Protein AF-0000000073405186 (afdb_homodimer)

Secondary structure (DSSP, 8-state):
---EEEEE-TT-HHHHHHHHHHHHTT-GGGEEEEETTT-HHHHHHTT--SSSEEEETTEEEEESB--HHHHHHHHTT--------GGGHHHHHHHHHHT-HHHHHHHHHH--HHHHHT-HHHHHHHHTGGGS-HHHHHHHHHHHHHHHHHHHHHHHHHTHHHHHHHHHHHHHHHHHHHHSSPPPHHHHHHHS-HHHHHHHHHHHTT-BTTBT-----TT-HHHHHHHHHHHHHHHHTHHHHHHHHHHHHHHHHHHHTTTGGGG----/---EEEEE-TT-HHHHHHHHHHHHTT-GGGEEEEETTT-HHHHHHTT--SSSEEEETTEEEEESB--HHHHHHHHTT--------GGGHHHHHHHHHHT-HHHHHHHHHH--HHHHHT-HHHHHHHHTGGGS-HHHHHHHHHHHHHHHHHHHHHHHHHTHHHHHHHHHHHHHHHHHHHHSSPPPHHHHHHHS-HHHHHHHHHHHTT-BTTBT-----TT-HHHHHHHHHHHHHHHHTHHHHHHHHHHHHHHHHHHHTTTGGGG----

pLDDT: mean 93.87, std 9.12, range [40.28, 98.81]

Structure (mmCIF, N/CA/C/O backbone):
data_AF-0000000073405186-model_v1
#
loop_
_entity.id
_entity.type
_entity.pdbx_description
1 polymer 'Conserved Crenarchaeal protein'
#
loop_
_atom_site.group_PDB
_atom_site.id
_atom_site.type_symbol
_atom_site.label_atom_id
_atom_site.label_alt_id
_atom_site.label_comp_id
_atom_site.label_asym_id
_atom_site.label_entity_id
_atom_site.label_seq_id
_atom_site.pdbx_PDB_ins_code
_atom_site.Cartn_x
_atom_site.Cartn_y
_atom_site.Cartn_z
_atom_site.occupancy
_atom_site.B_iso_or_equiv
_atom_site.auth_seq_id
_atom_site.auth_comp_id
_atom_site.auth_asym_id
_atom_site.auth_atom_id
_atom_site.pdbx_PDB_model_num
ATOM 1 N N . MET A 1 1 ? 13.57 19.641 22.047 1 75 1 MET A N 1
ATOM 2 C CA . MET A 1 1 ? 14.156 18.562 21.266 1 75 1 MET A CA 1
ATOM 3 C C . MET A 1 1 ? 13.227 18.125 20.141 1 75 1 MET A C 1
ATOM 5 O O . MET A 1 1 ? 12.008 18.109 20.312 1 75 1 MET A O 1
ATOM 9 N N . SER A 1 2 ? 13.828 17.906 18.844 1 87.12 2 SER A N 1
ATOM 10 C CA . SER A 1 2 ? 13.039 17.484 17.688 1 87.12 2 SER A CA 1
ATOM 11 C C . SER A 1 2 ? 12.398 16.125 17.922 1 87.12 2 SER A C 1
ATOM 13 O O . SER A 1 2 ? 13.008 15.242 18.531 1 87.12 2 SER A O 1
ATOM 15 N N . LYS A 1 3 ? 11.141 16.047 17.594 1 93.62 3 LYS A N 1
ATOM 16 C CA . LYS A 1 3 ? 10.477 14.742 17.625 1 93.62 3 LYS A CA 1
ATOM 17 C C . LYS A 1 3 ? 10.875 13.891 16.438 1 93.62 3 LYS A C 1
ATOM 19 O O . LYS A 1 3 ? 10.695 14.297 15.281 1 93.62 3 LYS A O 1
ATOM 24 N N . VAL A 1 4 ? 11.516 12.742 16.688 1 96 4 VAL A N 1
ATOM 25 C CA . VAL A 1 4 ? 11.992 11.859 15.625 1 96 4 VAL A CA 1
ATOM 26 C C . VAL A 1 4 ? 11.219 10.547 15.656 1 96 4 VAL A C 1
ATOM 28 O O . VAL A 1 4 ? 11.172 9.867 16.688 1 96 4 VAL A O 1
ATOM 31 N N . GLU A 1 5 ? 10.523 10.203 14.555 1 95.75 5 GLU A N 1
ATOM 32 C CA . GLU A 1 5 ? 9.805 8.945 14.367 1 95.75 5 GLU A CA 1
ATOM 33 C C . GLU A 1 5 ? 10.43 8.109 13.258 1 95.75 5 GLU A C 1
ATOM 35 O O . GLU A 1 5 ? 10.766 8.633 12.195 1 95.75 5 GLU A O 1
ATOM 40 N N . ILE A 1 6 ? 10.617 6.887 13.555 1 96.38 6 ILE A N 1
ATOM 41 C CA . ILE A 1 6 ? 11.281 6 12.609 1 96.38 6 ILE A CA 1
ATOM 42 C C . ILE A 1 6 ? 10.391 4.801 12.305 1 96.38 6 ILE A C 1
ATOM 44 O O . ILE A 1 6 ? 10.039 4.035 13.211 1 96.38 6 ILE A O 1
ATOM 48 N N . PHE A 1 7 ? 9.961 4.707 11.055 1 96.06 7 PHE A N 1
ATOM 49 C CA . PHE A 1 7 ? 9.25 3.525 10.586 1 96.06 7 PHE A CA 1
ATOM 50 C C . PHE A 1 7 ? 10.227 2.455 10.117 1 96.06 7 PHE A C 1
ATOM 52 O O . PHE A 1 7 ? 11.086 2.717 9.273 1 96.06 7 PHE A O 1
ATOM 59 N N . THR A 1 8 ? 10.094 1.264 10.664 1 95.06 8 THR A N 1
ATOM 60 C CA . THR A 1 8 ? 11.023 0.178 10.383 1 95.06 8 THR A CA 1
ATOM 61 C C . THR A 1 8 ? 10.273 -1.117 10.086 1 95.06 8 THR A C 1
ATOM 63 O O . THR A 1 8 ? 9.055 -1.182 10.242 1 95.06 8 THR A O 1
ATOM 66 N N . HIS A 1 9 ? 10.961 -2.035 9.578 1 93.5 9 HIS A N 1
ATOM 67 C CA . HIS A 1 9 ? 10.492 -3.402 9.383 1 93.5 9 HIS A CA 1
ATOM 68 C C . HIS A 1 9 ? 11.547 -4.414 9.828 1 93.5 9 HIS A C 1
ATOM 70 O O . HIS A 1 9 ? 12.734 -4.25 9.523 1 93.5 9 HIS A O 1
ATOM 76 N N . LYS A 1 10 ? 11.18 -5.43 10.445 1 89.69 10 LYS A N 1
ATOM 77 C CA . LYS A 1 10 ? 12.109 -6.34 11.117 1 89.69 10 LYS A CA 1
ATOM 78 C C . LYS A 1 10 ? 12.914 -7.145 10.102 1 89.69 10 LYS A C 1
ATOM 80 O O . LYS A 1 10 ? 14.008 -7.621 10.414 1 89.69 10 LYS A O 1
ATOM 85 N N . THR A 1 11 ? 12.398 -7.273 8.906 1 89.31 11 THR A N 1
ATOM 86 C CA . THR A 1 11 ? 13.102 -8.086 7.922 1 89.31 11 THR A CA 1
ATOM 87 C C . THR A 1 11 ? 13.945 -7.203 7.008 1 89.31 11 THR A C 1
ATOM 89 O O . THR A 1 11 ? 14.43 -7.66 5.965 1 89.31 11 THR A O 1
ATOM 92 N N . CYS A 1 12 ? 14.117 -6.027 7.32 1 92.12 12 CYS A N 1
ATOM 93 C CA . CYS A 1 12 ? 14.867 -5.074 6.504 1 92.12 12 CYS A CA 1
ATOM 94 C C . CYS A 1 12 ? 16.281 -4.902 7.027 1 92.12 12 CYS A C 1
ATOM 96 O O . CYS A 1 12 ? 16.484 -4.48 8.172 1 92.12 12 CYS A O 1
ATOM 98 N N . THR A 1 13 ? 17.266 -5.102 6.246 1 91.19 13 THR A N 1
ATOM 99 C CA . THR A 1 13 ? 18.672 -5.051 6.637 1 91.19 13 THR A CA 1
ATOM 100 C C . THR A 1 13 ? 19.062 -3.635 7.047 1 91.19 13 THR A C 1
ATOM 102 O O . THR A 1 13 ? 19.734 -3.443 8.062 1 91.19 13 THR A O 1
ATOM 105 N N . GLU A 1 14 ? 18.688 -2.645 6.23 1 92.94 14 GLU A N 1
ATOM 106 C CA . GLU A 1 14 ? 18.984 -1.249 6.531 1 92.94 14 GLU A CA 1
ATOM 107 C C . GLU A 1 14 ? 18.391 -0.826 7.871 1 92.94 14 GLU A C 1
ATOM 109 O O . GLU A 1 14 ? 18.984 -0.022 8.594 1 92.94 14 GLU A O 1
ATOM 114 N N . CYS A 1 15 ? 17.219 -1.313 8.156 1 93.62 15 CYS A N 1
ATOM 115 C CA . CYS A 1 15 ? 16.594 -1.024 9.438 1 93.62 15 CYS A CA 1
ATOM 116 C C . CYS A 1 15 ? 17.391 -1.609 10.586 1 93.62 15 CYS A C 1
ATOM 118 O O . CYS A 1 15 ? 17.531 -0.981 11.641 1 93.62 15 CYS A O 1
ATOM 120 N N . GLY A 1 16 ? 17.891 -2.855 10.359 1 91.06 16 GLY A N 1
ATOM 121 C CA . GLY A 1 16 ? 18.75 -3.447 11.375 1 91.06 16 GLY A CA 1
ATOM 122 C C . GLY A 1 16 ? 19.984 -2.617 11.664 1 91.06 16 GLY A C 1
ATOM 123 O O . GLY A 1 16 ? 20.344 -2.398 12.828 1 91.06 16 GLY A O 1
ATOM 124 N N . ILE A 1 17 ? 20.594 -2.16 10.656 1 93.69 17 ILE A N 1
ATOM 125 C CA . ILE A 1 17 ? 21.797 -1.338 10.789 1 93.69 17 ILE A CA 1
ATOM 126 C C . ILE A 1 17 ? 21.469 -0.054 11.539 1 93.69 17 ILE A C 1
ATOM 128 O O . ILE A 1 17 ? 22.203 0.359 12.438 1 93.69 17 ILE A O 1
ATOM 132 N N . LEU A 1 18 ? 20.375 0.542 11.18 1 94.56 18 LEU A N 1
ATOM 133 C CA . LEU A 1 18 ? 19.922 1.766 11.836 1 94.56 18 LEU A CA 1
ATOM 134 C C . LEU A 1 18 ? 19.703 1.533 13.328 1 94.56 18 LEU A C 1
ATOM 136 O O . LEU A 1 18 ? 20.125 2.342 14.156 1 94.56 18 LEU A O 1
ATOM 140 N N . MET A 1 19 ? 19.047 0.403 13.672 1 91.94 19 MET A N 1
ATOM 141 C CA . MET A 1 19 ? 18.781 0.085 15.07 1 91.94 19 MET A CA 1
ATOM 142 C C . MET A 1 19 ? 20.078 -0.098 15.844 1 91.94 19 MET A C 1
ATOM 144 O O . MET A 1 19 ? 20.203 0.363 16.984 1 91.94 19 MET A O 1
ATOM 148 N N . GLU A 1 20 ? 20.969 -0.729 15.242 1 92.44 20 GLU A N 1
ATOM 149 C CA . GLU A 1 20 ? 22.281 -0.909 15.859 1 92.44 20 GLU A CA 1
ATOM 150 C C . GLU A 1 20 ? 22.984 0.432 16.078 1 92.44 20 GLU A C 1
ATOM 152 O O . GLU A 1 20 ? 23.594 0.658 17.125 1 92.44 20 GLU A O 1
ATOM 157 N N . PHE A 1 21 ? 22.938 1.224 15.094 1 94.5 21 PHE A N 1
ATOM 158 C CA . PHE A 1 21 ? 23.531 2.555 15.172 1 94.5 21 PHE A CA 1
ATOM 159 C C . PHE A 1 21 ? 22.953 3.336 16.344 1 94.5 21 PHE A C 1
ATOM 161 O O . PHE A 1 21 ? 23.688 3.938 17.125 1 94.5 21 PHE A O 1
ATOM 168 N N . LEU A 1 22 ? 21.625 3.32 16.453 1 93.81 22 LEU A N 1
ATOM 169 C CA . LEU A 1 22 ? 20.938 4.035 17.531 1 93.81 22 LEU A CA 1
ATOM 170 C C . LEU A 1 22 ? 21.359 3.482 18.891 1 93.81 22 LEU A C 1
ATOM 172 O O . LEU A 1 22 ? 21.594 4.246 19.828 1 93.81 22 LEU A O 1
ATOM 176 N N . GLU A 1 23 ? 21.422 2.176 18.953 1 91.31 23 GLU A N 1
ATOM 177 C CA . GLU A 1 23 ? 21.797 1.529 20.203 1 91.31 23 GLU A CA 1
ATOM 178 C C . GLU A 1 23 ? 23.234 1.885 20.594 1 91.31 23 GLU A C 1
ATOM 180 O O . GLU A 1 23 ? 23.5 2.264 21.734 1 91.31 23 GLU A O 1
ATOM 185 N N . ARG A 1 24 ? 24.078 1.772 19.672 1 93.69 24 ARG A N 1
ATOM 186 C CA . ARG A 1 24 ? 25.5 2.043 19.906 1 93.69 24 ARG A CA 1
ATOM 187 C C . ARG A 1 24 ? 25.703 3.477 20.391 1 93.69 24 ARG A C 1
ATOM 189 O O . ARG A 1 24 ? 26.594 3.74 21.203 1 93.69 24 ARG A O 1
ATOM 196 N N . ASN A 1 25 ? 24.953 4.332 19.938 1 94.5 25 ASN A N 1
ATOM 197 C CA . ASN A 1 25 ? 25.125 5.742 20.266 1 94.5 25 ASN A CA 1
ATOM 198 C C . ASN A 1 25 ? 24.172 6.168 21.391 1 94.5 25 ASN A C 1
ATOM 200 O O . ASN A 1 25 ? 24.016 7.359 21.656 1 94.5 25 ASN A O 1
ATOM 204 N N . LYS A 1 26 ? 23.422 5.227 21.984 1 92.31 26 LYS A N 1
ATOM 205 C CA . LYS A 1 26 ? 22.516 5.457 23.109 1 92.31 26 LYS A CA 1
ATOM 206 C C . LYS A 1 26 ? 21.438 6.469 22.734 1 92.31 26 LYS A C 1
ATOM 208 O O . LYS A 1 26 ? 21.156 7.391 23.516 1 92.31 26 LYS A O 1
ATOM 213 N N . LEU A 1 27 ? 20.891 6.23 21.531 1 92.38 27 LEU A N 1
ATOM 214 C CA . LEU A 1 27 ? 19.922 7.184 21 1 92.38 27 LEU A CA 1
ATOM 215 C C . LEU A 1 27 ? 18.531 6.555 20.906 1 92.38 27 LEU A C 1
ATOM 217 O O . LEU A 1 27 ? 17.578 7.207 20.484 1 92.38 27 LEU A O 1
ATOM 221 N N . LEU A 1 28 ? 18.328 5.316 21.328 1 89.19 28 LEU A N 1
ATOM 222 C CA . LEU A 1 28 ? 17.047 4.609 21.219 1 89.19 28 LEU A CA 1
ATOM 223 C C . LEU A 1 28 ? 15.961 5.316 22.016 1 89.19 28 LEU A C 1
ATOM 225 O O . LEU A 1 28 ? 14.797 5.309 21.641 1 89.19 28 LEU A O 1
ATOM 229 N N . GLY A 1 29 ? 16.344 5.953 23.062 1 86.88 29 GLY A N 1
ATOM 230 C CA . GLY A 1 29 ? 15.391 6.641 23.922 1 86.88 29 GLY A CA 1
ATOM 231 C C . GLY A 1 29 ? 14.945 7.98 23.375 1 86.88 29 GLY A C 1
ATOM 232 O O . GLY A 1 29 ? 13.977 8.57 23.859 1 86.88 29 GLY A O 1
ATOM 233 N N . LYS A 1 30 ? 15.555 8.406 22.328 1 89.88 30 LYS A N 1
ATOM 234 C CA . LYS A 1 30 ? 15.305 9.734 21.781 1 89.88 30 LYS A CA 1
ATOM 235 C C . LYS A 1 30 ? 14.398 9.656 20.547 1 89.88 30 LYS A C 1
ATOM 237 O O . LYS A 1 30 ? 14.039 10.68 19.969 1 89.88 30 LYS A O 1
ATOM 242 N N . VAL A 1 31 ? 14.062 8.445 20.188 1 94.19 31 VAL A N 1
ATOM 243 C CA . VAL A 1 31 ? 13.289 8.289 18.969 1 94.19 31 VAL A CA 1
ATOM 244 C C . VAL A 1 31 ? 12.07 7.402 19.234 1 94.19 31 VAL A C 1
ATOM 246 O O . VAL A 1 31 ? 12.047 6.656 20.219 1 94.19 31 VAL A O 1
ATOM 249 N N . THR A 1 32 ? 11.039 7.555 18.453 1 93.81 32 THR A N 1
ATOM 250 C CA . THR A 1 32 ? 9.898 6.641 18.438 1 93.81 32 THR A CA 1
ATOM 251 C C . THR A 1 32 ? 10.008 5.668 17.266 1 93.81 32 THR A C 1
ATOM 253 O O . THR A 1 32 ? 10.086 6.09 16.109 1 93.81 32 THR A O 1
ATOM 256 N N . ILE A 1 33 ? 10.07 4.398 17.562 1 93.62 33 ILE A N 1
ATOM 257 C CA . ILE A 1 33 ? 10.203 3.371 16.531 1 93.62 33 ILE A CA 1
ATOM 258 C C . ILE A 1 33 ? 8.844 2.73 16.266 1 93.62 33 ILE A C 1
ATOM 260 O O . ILE A 1 33 ? 8.148 2.324 17.203 1 93.62 33 ILE A O 1
ATOM 264 N N . ILE A 1 34 ? 8.445 2.699 15.016 1 92.88 34 ILE A N 1
ATOM 265 C CA . ILE A 1 34 ? 7.168 2.117 14.617 1 92.88 34 ILE A CA 1
ATOM 266 C C . ILE A 1 34 ? 7.402 0.919 13.703 1 92.88 34 ILE A C 1
ATOM 268 O O . ILE A 1 34 ? 8.07 1.04 12.672 1 92.88 34 ILE A O 1
ATOM 272 N N . ASP A 1 35 ? 6.898 -0.201 14.094 1 93.62 35 ASP A N 1
ATOM 273 C CA . ASP A 1 35 ? 6.973 -1.427 13.305 1 93.62 35 ASP A CA 1
ATOM 274 C C . ASP A 1 35 ? 5.883 -1.463 12.234 1 93.62 35 ASP A C 1
ATOM 276 O O . ASP A 1 35 ? 4.703 -1.645 12.555 1 93.62 35 ASP A O 1
ATOM 280 N N . THR A 1 36 ? 6.27 -1.425 10.953 1 94.19 36 THR A N 1
ATOM 281 C CA . THR A 1 36 ? 5.285 -1.324 9.883 1 94.19 36 THR A CA 1
ATOM 282 C C . THR A 1 36 ? 4.602 -2.668 9.648 1 94.19 36 THR A C 1
ATOM 284 O O . THR A 1 36 ? 3.557 -2.734 9 1 94.19 36 THR A O 1
ATOM 287 N N . GLU A 1 37 ? 5.215 -3.76 10.078 1 93.31 37 GLU A N 1
ATOM 288 C CA . GLU A 1 37 ? 4.527 -5.047 10.008 1 93.31 37 GLU A CA 1
ATOM 289 C C . GLU A 1 37 ? 3.271 -5.051 10.883 1 93.31 37 GLU A C 1
ATOM 291 O O . GLU A 1 37 ? 2.252 -5.633 10.508 1 93.31 37 GLU A O 1
ATOM 296 N N . LEU A 1 38 ? 3.363 -4.359 11.977 1 91 38 LEU A N 1
ATOM 297 C CA . LEU A 1 38 ? 2.262 -4.32 12.93 1 91 38 LEU A CA 1
ATOM 298 C C . LEU A 1 38 ? 1.286 -3.199 12.586 1 91 38 LEU A C 1
ATOM 300 O O . LEU A 1 38 ? 0.079 -3.334 12.805 1 91 38 LEU A O 1
ATOM 304 N N . TYR A 1 39 ? 1.881 -2.133 12.047 1 90.5 39 TYR A N 1
ATOM 305 C CA . TYR A 1 39 ? 1.052 -0.954 11.828 1 90.5 39 TYR A CA 1
ATOM 306 C C . TYR A 1 39 ? 1.207 -0.436 10.398 1 90.5 39 TYR A C 1
ATOM 308 O O . TYR A 1 39 ? 1.593 0.716 10.188 1 90.5 39 TYR A O 1
ATOM 316 N N . PRO A 1 40 ? 0.812 -1.259 9.445 1 92.5 40 PRO A N 1
ATOM 317 C CA . PRO A 1 40 ? 0.992 -0.852 8.047 1 92.5 40 PRO A CA 1
ATOM 318 C C . PRO A 1 40 ? 0.176 0.386 7.684 1 92.5 40 PRO A C 1
ATOM 320 O O . PRO A 1 40 ? 0.668 1.269 6.977 1 92.5 40 PRO A O 1
ATOM 323 N N . PHE A 1 41 ? -0.951 0.468 8.211 1 88.56 41 PHE A N 1
ATOM 324 C CA . PHE A 1 41 ? -1.862 1.527 7.793 1 88.56 41 PHE A CA 1
ATOM 325 C C . PHE A 1 41 ? -1.438 2.867 8.383 1 88.56 41 PHE A C 1
ATOM 327 O O . PHE A 1 41 ? -1.633 3.914 7.758 1 88.56 41 PHE A O 1
ATOM 334 N N . LEU A 1 42 ? -0.877 2.84 9.562 1 87.88 42 LEU A N 1
ATOM 335 C CA . LEU A 1 42 ? -0.268 4.051 10.102 1 87.88 42 LEU A CA 1
ATOM 336 C C . LEU A 1 42 ? 0.871 4.531 9.211 1 87.88 42 LEU A C 1
ATOM 338 O O . LEU A 1 42 ? 1.039 5.734 9.008 1 87.88 42 LEU A O 1
ATOM 342 N N . ALA A 1 43 ? 1.655 3.596 8.742 1 92.19 43 ALA A N 1
ATOM 343 C CA . ALA A 1 43 ? 2.744 3.924 7.82 1 92.19 43 ALA A CA 1
ATOM 344 C C . ALA A 1 43 ? 2.209 4.566 6.543 1 92.19 43 ALA A C 1
ATOM 346 O O . ALA A 1 43 ? 2.74 5.578 6.082 1 92.19 43 ALA A O 1
ATOM 347 N N . PHE A 1 44 ? 1.127 4.004 6.043 1 90.5 44 PHE A N 1
ATOM 348 C CA . PHE A 1 44 ? 0.531 4.539 4.824 1 90.5 44 PHE A CA 1
ATOM 349 C C . PHE A 1 44 ? -0.01 5.945 5.059 1 90.5 44 PHE A C 1
ATOM 351 O O . PHE A 1 44 ? 0.145 6.828 4.211 1 90.5 44 PHE A O 1
ATOM 358 N N . GLU A 1 45 ? -0.56 6.152 6.18 1 86.38 45 GLU A N 1
ATOM 359 C CA . GLU A 1 45 ? -1.103 7.465 6.523 1 86.38 45 GLU A CA 1
ATOM 360 C C . GLU A 1 45 ? -0.009 8.531 6.543 1 86.38 45 GLU A C 1
ATOM 362 O O . GLU A 1 45 ? -0.285 9.711 6.352 1 86.38 45 GLU A O 1
ATOM 367 N N . ARG A 1 46 ? 1.188 8.023 6.766 1 88.88 46 ARG A N 1
ATOM 368 C CA . ARG A 1 46 ? 2.312 8.953 6.809 1 88.88 46 ARG A CA 1
ATOM 369 C C . ARG A 1 46 ? 3.039 9 5.469 1 88.88 46 ARG A C 1
ATOM 371 O O . ARG A 1 46 ? 4.047 9.688 5.324 1 88.88 46 ARG A O 1
ATOM 378 N N . GLY A 1 47 ? 2.52 8.242 4.559 1 90.44 47 GLY A N 1
ATOM 379 C CA . GLY A 1 47 ? 3.102 8.25 3.227 1 90.44 47 GLY A CA 1
ATOM 380 C C . GLY A 1 47 ? 4.355 7.402 3.119 1 90.44 47 GLY A C 1
ATOM 381 O O . GLY A 1 47 ? 5.195 7.637 2.248 1 90.44 47 GLY A O 1
ATOM 382 N N . VAL A 1 48 ? 4.562 6.453 3.975 1 94.75 48 VAL A N 1
ATOM 383 C CA . VAL A 1 48 ? 5.754 5.609 4.004 1 94.75 48 VAL A CA 1
ATOM 384 C C . VAL A 1 48 ? 5.656 4.531 2.93 1 94.75 48 VAL A C 1
ATOM 386 O O . VAL A 1 48 ? 4.691 3.76 2.902 1 94.75 48 VAL A O 1
ATOM 389 N N . ILE A 1 49 ? 6.664 4.465 2.045 1 93.94 49 ILE A N 1
ATOM 390 C CA . ILE A 1 49 ? 6.664 3.416 1.028 1 93.94 49 ILE A CA 1
ATOM 391 C C . ILE A 1 49 ? 7.996 2.672 1.054 1 93.94 49 ILE A C 1
ATOM 393 O O . ILE A 1 49 ? 8.227 1.774 0.241 1 93.94 49 ILE A O 1
ATOM 397 N N . SER A 1 50 ? 8.906 3.117 1.956 1 95.5 50 SER A N 1
ATOM 398 C CA . SER A 1 50 ? 10.211 2.488 2.143 1 95.5 50 SER A CA 1
ATOM 399 C C . SER A 1 50 ? 10.586 2.414 3.619 1 95.5 50 SER A C 1
ATOM 401 O O . SER A 1 50 ? 10.117 3.225 4.426 1 95.5 50 SER A O 1
ATOM 403 N N . THR A 1 51 ? 11.359 1.437 3.947 1 95.94 51 THR A N 1
ATOM 404 C CA . THR A 1 51 ? 11.93 1.388 5.289 1 95.94 51 THR A CA 1
ATOM 405 C C . THR A 1 51 ? 13.453 1.307 5.223 1 95.94 51 THR A C 1
ATOM 407 O O . THR A 1 51 ? 14.008 0.644 4.344 1 95.94 51 THR A O 1
ATOM 410 N N . PRO A 1 52 ? 14.148 2.029 6.117 1 97.12 52 PRO A N 1
ATOM 411 C CA . PRO A 1 52 ? 13.586 2.887 7.156 1 97.12 52 PRO A CA 1
ATOM 412 C C . PRO A 1 52 ? 13.094 4.227 6.617 1 97.12 52 PRO A C 1
ATOM 414 O O . PRO A 1 52 ? 13.578 4.699 5.586 1 97.12 52 PRO A O 1
ATOM 417 N N . SER A 1 53 ? 12.07 4.738 7.137 1 97.88 53 SER A N 1
ATOM 418 C CA . SER A 1 53 ? 11.633 6.121 6.945 1 97.88 53 SER A CA 1
ATOM 419 C C . SER A 1 53 ? 11.75 6.922 8.234 1 97.88 53 SER A C 1
ATOM 421 O O . SER A 1 53 ? 11.266 6.5 9.281 1 97.88 53 SER A O 1
ATOM 423 N N . ILE A 1 54 ? 12.414 8.031 8.188 1 97.81 54 ILE A N 1
ATOM 424 C CA . ILE A 1 54 ? 12.648 8.844 9.383 1 97.81 54 ILE A CA 1
ATOM 425 C C . ILE A 1 54 ? 11.961 10.195 9.227 1 97.81 54 ILE A C 1
ATOM 427 O O . ILE A 1 54 ? 12.227 10.93 8.273 1 97.81 54 ILE A O 1
ATOM 431 N N . PHE A 1 55 ? 11.141 10.492 10.148 1 97.06 55 PHE A N 1
ATOM 432 C CA . PHE A 1 55 ? 10.469 11.781 10.219 1 97.06 55 PHE A CA 1
ATOM 433 C C . PHE A 1 55 ? 11.055 12.641 11.328 1 97.06 55 PHE A C 1
ATOM 435 O O . PHE A 1 55 ? 11.25 12.172 12.445 1 97.06 55 PHE A O 1
ATOM 442 N N . VAL A 1 56 ? 11.375 13.852 11.078 1 96.69 56 VAL A N 1
ATOM 443 C CA . VAL A 1 56 ? 11.812 14.852 12.055 1 96.69 56 VAL A CA 1
ATOM 444 C C . VAL A 1 56 ? 10.789 15.977 12.133 1 96.69 56 VAL A C 1
ATOM 446 O O . VAL A 1 56 ? 10.57 16.703 11.156 1 96.69 56 VAL A O 1
ATOM 449 N N . ASP A 1 57 ? 10.117 16.078 13.227 1 94.75 57 ASP A N 1
ATOM 450 C CA . ASP A 1 57 ? 9.055 17.047 13.445 1 94.75 57 ASP A CA 1
ATOM 451 C C . ASP A 1 57 ? 7.992 16.969 12.352 1 94.75 57 ASP A C 1
ATOM 453 O O . ASP A 1 57 ? 7.59 17.984 11.781 1 94.75 57 ASP A O 1
ATOM 457 N N . GLY A 1 58 ? 7.707 15.719 11.945 1 93.44 58 GLY A N 1
ATOM 458 C CA . GLY A 1 58 ? 6.598 15.469 11.039 1 93.44 58 GLY A CA 1
ATOM 459 C C . GLY A 1 58 ? 7.004 15.484 9.578 1 93.44 58 GLY A C 1
ATOM 460 O O . GLY A 1 58 ? 6.211 15.125 8.703 1 93.44 58 GLY A O 1
ATOM 461 N N . LYS A 1 59 ? 8.188 15.906 9.359 1 95.94 59 LYS A N 1
ATOM 462 C CA . LYS A 1 59 ? 8.68 15.977 7.984 1 95.94 59 LYS A CA 1
ATOM 463 C C . LYS A 1 59 ? 9.531 14.75 7.641 1 95.94 59 LYS A C 1
ATOM 465 O O . LYS A 1 59 ? 10.422 14.375 8.406 1 95.94 59 LYS A O 1
ATOM 470 N N . LEU A 1 60 ? 9.211 14.109 6.516 1 96.81 60 LEU A N 1
ATOM 471 C CA . LEU A 1 60 ? 10.023 12.992 6.059 1 96.81 60 LEU A CA 1
ATOM 472 C C . LEU A 1 60 ? 11.414 13.461 5.641 1 96.81 60 LEU A C 1
A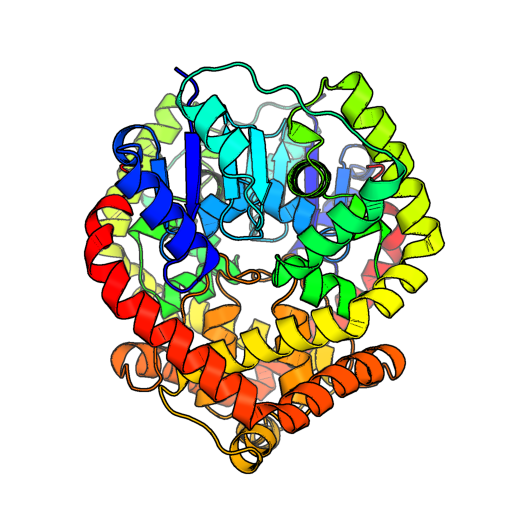TOM 474 O O . LEU A 1 60 ? 11.547 14.266 4.723 1 96.81 60 LEU A O 1
ATOM 478 N N . VAL A 1 61 ? 12.422 12.906 6.289 1 97.69 61 VAL A N 1
ATOM 479 C CA . VAL A 1 61 ? 13.781 13.375 6.059 1 97.69 61 VAL A CA 1
ATOM 480 C C . VAL A 1 61 ? 14.594 12.297 5.336 1 97.69 61 VAL A C 1
ATOM 482 O O . VAL A 1 61 ? 15.422 12.609 4.477 1 97.69 61 VAL A O 1
ATOM 485 N N . TYR A 1 62 ? 14.367 11.07 5.699 1 97.81 62 TYR A N 1
ATOM 486 C CA . TYR A 1 62 ? 15.047 9.945 5.051 1 97.81 62 TYR A CA 1
ATOM 487 C C . TYR A 1 62 ? 14.047 8.867 4.66 1 97.81 62 TYR A C 1
ATOM 489 O O . TYR A 1 62 ? 13.102 8.586 5.402 1 97.81 62 TYR A O 1
ATOM 497 N N . ALA A 1 63 ? 14.289 8.219 3.576 1 97.5 63 ALA A N 1
ATOM 498 C CA . ALA A 1 63 ? 13.492 7.098 3.078 1 97.5 63 ALA A CA 1
ATOM 499 C C . ALA A 1 63 ? 14.383 6.047 2.42 1 97.5 63 ALA A C 1
ATOM 501 O O . ALA A 1 63 ? 14.945 6.281 1.346 1 97.5 63 ALA A O 1
ATOM 502 N N . GLY A 1 64 ? 14.523 4.941 3.041 1 95.69 64 GLY A N 1
ATOM 503 C CA . GLY A 1 64 ? 15.344 3.861 2.516 1 95.69 64 GLY A CA 1
ATOM 504 C C . GLY A 1 64 ? 16.828 4.059 2.766 1 95.69 64 GLY A C 1
ATOM 505 O O . GLY A 1 64 ? 17.531 3.119 3.146 1 95.69 64 GLY A O 1
ATOM 506 N N . VAL A 1 65 ? 17.297 5.277 2.553 1 93.81 65 VAL A N 1
ATOM 507 C CA . VAL A 1 65 ? 18.703 5.633 2.707 1 93.81 65 VAL A CA 1
ATOM 508 C C . VAL A 1 65 ? 18.859 6.652 3.834 1 93.81 65 VAL A C 1
ATOM 510 O O . VAL A 1 65 ? 18.109 7.629 3.902 1 93.81 65 VAL A O 1
ATOM 513 N N . VAL A 1 66 ? 19.812 6.352 4.691 1 96.5 66 VAL A N 1
ATOM 514 C CA . VAL A 1 66 ? 20 7.23 5.84 1 96.5 66 VAL A CA 1
ATOM 515 C C . VAL A 1 66 ? 21.438 7.754 5.859 1 96.5 66 VAL A C 1
ATOM 517 O O . VAL A 1 66 ? 22.375 6.992 5.645 1 96.5 66 VAL A O 1
ATOM 520 N N . ASP A 1 67 ? 21.531 9.008 5.945 1 95.94 67 ASP A N 1
ATOM 521 C CA . ASP A 1 67 ? 22.828 9.602 6.258 1 95.94 67 ASP A CA 1
ATOM 522 C C . ASP A 1 67 ? 23.062 9.648 7.766 1 95.94 67 ASP A C 1
ATOM 524 O O . ASP A 1 67 ? 22.547 10.531 8.453 1 95.94 67 ASP A O 1
ATOM 528 N N . TYR A 1 68 ? 23.891 8.766 8.25 1 96.81 68 TYR A N 1
ATOM 529 C CA . TYR A 1 68 ? 24.016 8.555 9.68 1 96.81 68 TYR A CA 1
ATOM 530 C C . TYR A 1 68 ? 24.719 9.727 10.352 1 96.81 68 TYR A C 1
ATOM 532 O O . TYR A 1 68 ? 24.422 10.062 11.5 1 96.81 68 TYR A O 1
ATOM 540 N N . ASP A 1 69 ? 25.656 10.328 9.641 1 95.88 69 ASP A N 1
ATOM 541 C CA . ASP A 1 69 ? 26.297 11.516 10.195 1 95.88 69 ASP A CA 1
ATOM 542 C C . ASP A 1 69 ? 25.281 12.641 10.398 1 95.88 69 ASP A C 1
ATOM 544 O O . ASP A 1 69 ? 25.266 13.281 11.453 1 95.88 69 ASP A O 1
ATOM 548 N N . GLU A 1 70 ? 24.5 12.844 9.398 1 95.94 70 GLU A N 1
ATOM 549 C CA . GLU A 1 70 ? 23.453 13.867 9.5 1 95.94 70 GLU A CA 1
ATOM 550 C C . GLU A 1 70 ? 22.438 13.508 10.578 1 95.94 70 GLU A C 1
ATOM 552 O O . GLU A 1 70 ? 22.016 14.375 11.359 1 95.94 70 GLU A O 1
ATOM 557 N N . LEU A 1 71 ? 22.047 12.234 10.609 1 96.62 71 LEU A N 1
ATOM 558 C CA . LEU A 1 71 ? 21.078 11.781 11.602 1 96.62 71 LEU A CA 1
ATOM 559 C C . LEU A 1 71 ? 21.594 12.016 13.016 1 96.62 71 LEU A C 1
ATOM 561 O O . LEU A 1 71 ? 20.859 12.461 13.891 1 96.62 71 LEU A O 1
ATOM 565 N N . LEU A 1 72 ? 22.844 11.734 13.188 1 96.5 72 LEU A N 1
ATOM 566 C CA . LEU A 1 72 ? 23.469 11.945 14.492 1 96.5 72 LEU A CA 1
ATOM 567 C C . LEU A 1 72 ? 23.359 13.406 14.906 1 96.5 72 LEU A C 1
ATOM 569 O O . LEU A 1 72 ? 23.016 13.711 16.047 1 96.5 72 LEU A O 1
ATOM 573 N N . LYS A 1 73 ? 23.703 14.289 14.047 1 95.75 73 LYS A N 1
ATOM 574 C CA . LYS A 1 73 ? 23.625 15.719 14.328 1 95.75 73 LYS A CA 1
ATOM 575 C C . LYS A 1 73 ? 22.203 16.125 14.688 1 95.75 73 LYS A C 1
ATOM 577 O O . LYS A 1 73 ? 21.984 16.891 15.625 1 95.75 73 LYS A O 1
ATOM 582 N N . ILE A 1 74 ? 21.234 15.578 13.93 1 95.62 74 ILE A N 1
ATOM 583 C CA . ILE A 1 74 ? 19.828 15.883 14.172 1 95.62 74 ILE A CA 1
ATOM 584 C C . ILE A 1 74 ? 19.438 15.445 15.586 1 95.62 74 ILE A C 1
ATOM 586 O O . ILE A 1 74 ? 18.828 16.203 16.328 1 95.62 74 ILE A O 1
ATOM 590 N N . LEU A 1 75 ? 19.875 14.273 15.945 1 95.38 75 LEU A N 1
ATOM 591 C CA . LEU A 1 75 ? 19.484 13.695 17.234 1 95.38 75 LEU A CA 1
ATOM 592 C C . LEU A 1 75 ? 20.234 14.359 18.375 1 95.38 75 LEU A C 1
ATOM 594 O O . LEU A 1 75 ? 19.844 14.234 19.531 1 95.38 75 LEU A O 1
ATOM 598 N N . GLN A 1 76 ? 21.266 15.086 18.062 1 93.38 76 GLN A N 1
ATOM 599 C CA . GLN A 1 76 ? 22.016 15.836 19.062 1 93.38 76 GLN A CA 1
ATOM 600 C C . GLN A 1 76 ? 21.609 17.312 19.047 1 93.38 76 GLN A C 1
ATOM 602 O O . GLN A 1 76 ? 22.266 18.141 19.703 1 93.38 76 GLN A O 1
ATOM 607 N N . ASP A 1 77 ? 20.656 17.625 18.297 1 91.88 77 ASP A N 1
ATOM 608 C CA . ASP A 1 77 ? 20.125 18.984 18.203 1 91.88 77 ASP A CA 1
ATOM 609 C C . ASP A 1 77 ? 21.156 19.938 17.625 1 91.88 77 ASP A C 1
ATOM 611 O O . ASP A 1 77 ? 21.281 21.078 18.094 1 91.88 77 ASP A O 1
ATOM 615 N N . LYS A 1 78 ? 21.906 19.391 16.781 1 92.5 78 LYS A N 1
ATOM 616 C CA . LYS A 1 78 ? 22.875 20.219 16.062 1 92.5 78 LYS A CA 1
ATOM 617 C C . LYS A 1 78 ? 22.359 20.609 14.688 1 92.5 78 LYS A C 1
ATOM 619 O O . LYS A 1 78 ? 21.516 19.922 14.117 1 92.5 78 LYS A O 1
ATOM 624 N N . LYS A 1 79 ? 22.812 21.688 14.305 1 90.06 79 LYS A N 1
ATOM 625 C CA . LYS A 1 79 ? 22.406 22.172 12.992 1 90.06 79 LYS A CA 1
ATOM 626 C C . LYS A 1 79 ? 22.984 21.312 11.875 1 90.06 79 LYS A C 1
ATOM 628 O O . LYS A 1 79 ? 24.156 20.922 11.93 1 90.06 79 LYS A O 1
ATOM 633 N N . VAL A 1 80 ? 22.109 20.969 10.914 1 92.06 80 VAL A N 1
ATOM 634 C CA . VAL A 1 80 ? 22.531 20.203 9.742 1 92.06 80 VAL A CA 1
ATOM 635 C C . VAL A 1 80 ? 22.594 21.125 8.523 1 92.06 80 VAL A C 1
ATOM 637 O O . VAL A 1 80 ? 21.609 21.797 8.211 1 92.06 80 VAL A O 1
ATOM 640 N N . ILE A 1 81 ? 23.734 21.219 7.898 1 89.75 81 ILE A N 1
ATOM 641 C CA . ILE A 1 81 ? 23.906 22.016 6.68 1 89.75 81 ILE A CA 1
ATOM 642 C C . ILE A 1 81 ? 24.125 21.078 5.492 1 89.75 81 ILE A C 1
ATOM 644 O O . ILE A 1 81 ? 25.078 20.312 5.461 1 89.75 81 ILE A O 1
ATOM 648 N N . VAL A 1 82 ? 23.203 21.141 4.555 1 91.56 82 VAL A N 1
ATOM 649 C CA . VAL A 1 82 ? 23.266 20.266 3.381 1 91.56 82 VAL A CA 1
ATOM 650 C C . VAL A 1 82 ? 23.672 21.094 2.158 1 91.56 82 VAL A C 1
ATOM 652 O O . VAL A 1 82 ? 23.062 22.125 1.872 1 91.56 82 VAL A O 1
ATOM 655 N N . GLU A 1 83 ? 24.688 20.703 1.524 1 90.44 83 GLU A N 1
ATOM 656 C CA . GLU A 1 83 ? 25.078 21.297 0.249 1 90.44 83 GLU A CA 1
ATOM 657 C C . GLU A 1 83 ? 24.531 20.484 -0.926 1 90.44 83 GLU A C 1
ATOM 659 O O . GLU A 1 83 ? 24.781 19.297 -1.045 1 90.44 83 GLU A O 1
ATOM 664 N N . VAL A 1 84 ? 23.828 21.219 -1.737 1 93.81 84 VAL A N 1
ATOM 665 C CA . VAL A 1 84 ? 23.172 20.531 -2.846 1 93.81 84 VAL A CA 1
ATOM 666 C C . VAL A 1 84 ? 24 20.688 -4.113 1 93.81 84 VAL A C 1
ATOM 668 O O . VAL A 1 84 ? 24.375 21.797 -4.492 1 93.81 84 VAL A O 1
ATOM 671 N N . ASN A 1 85 ? 24.391 19.641 -4.648 1 94.25 85 ASN A N 1
ATOM 672 C CA . ASN A 1 85 ? 24.984 19.578 -5.977 1 94.25 85 ASN A CA 1
ATOM 673 C C . ASN A 1 85 ? 23.969 19.141 -7.027 1 94.25 85 ASN A C 1
ATOM 675 O O . ASN A 1 85 ? 23.609 17.969 -7.09 1 94.25 85 ASN A O 1
ATOM 679 N N . LYS A 1 86 ? 23.656 20.016 -7.867 1 94.31 86 LYS A N 1
ATOM 680 C CA . LYS A 1 86 ? 22.609 19.781 -8.867 1 94.31 86 LYS A CA 1
ATOM 681 C C . LYS A 1 86 ? 22.953 18.578 -9.742 1 94.31 86 LYS A C 1
ATOM 683 O O . LYS A 1 86 ? 22.062 17.812 -10.109 1 94.31 86 LYS A O 1
ATOM 688 N N . ASP A 1 87 ? 24.172 18.422 -10 1 94.81 87 ASP A N 1
ATOM 689 C CA . ASP A 1 87 ? 24.594 17.375 -10.93 1 94.81 87 ASP A CA 1
ATOM 690 C C . ASP A 1 87 ? 24.438 15.992 -10.312 1 94.81 87 ASP A C 1
ATOM 692 O O . ASP A 1 87 ? 24.453 14.992 -11.031 1 94.81 87 ASP A O 1
ATOM 696 N N . GLU A 1 88 ? 24.25 15.953 -9.039 1 97.19 88 GLU A N 1
ATOM 697 C CA . GLU A 1 88 ? 24.172 14.664 -8.352 1 97.19 88 GLU A CA 1
ATOM 698 C C . GLU A 1 88 ? 22.734 14.289 -8.031 1 97.19 88 GLU A C 1
ATOM 700 O O . GLU A 1 88 ? 22.453 13.172 -7.602 1 97.19 88 GLU A O 1
ATOM 705 N N . LEU A 1 89 ? 21.844 15.172 -8.312 1 98 89 LEU A N 1
ATOM 706 C CA . LEU A 1 89 ? 20.469 15.008 -7.848 1 98 89 LEU A CA 1
ATOM 707 C C . LEU A 1 89 ? 19.812 13.812 -8.523 1 98 89 LEU A C 1
ATOM 709 O O . LEU A 1 89 ? 19.078 13.055 -7.875 1 98 89 LEU A O 1
ATOM 713 N N . VAL A 1 90 ? 20.078 13.625 -9.773 1 98.44 90 VAL A N 1
ATOM 714 C CA . VAL A 1 90 ? 19.484 12.508 -10.492 1 98.44 90 VAL A CA 1
ATOM 715 C C . VAL A 1 90 ? 19.984 11.188 -9.906 1 98.44 90 VAL A C 1
ATOM 717 O O . VAL A 1 90 ? 19.203 10.273 -9.656 1 98.44 90 VAL A O 1
ATOM 720 N N . ASN A 1 91 ? 21.297 11.172 -9.695 1 98.31 91 ASN A N 1
ATOM 721 C CA . ASN A 1 91 ? 21.875 9.969 -9.109 1 98.31 91 ASN A CA 1
ATOM 722 C C . ASN A 1 91 ? 21.328 9.695 -7.719 1 98.31 91 ASN A C 1
ATOM 724 O O . ASN A 1 91 ? 21.078 8.539 -7.359 1 98.31 91 ASN A O 1
ATOM 728 N N . LYS A 1 92 ? 21.188 10.703 -6.93 1 98.06 92 LYS A N 1
ATOM 729 C CA . LYS A 1 92 ? 20.609 10.555 -5.594 1 98.06 92 LYS A CA 1
ATOM 730 C C . LYS A 1 92 ? 19.188 10.039 -5.664 1 98.06 92 LYS A C 1
ATOM 732 O O . LYS A 1 92 ? 18.797 9.172 -4.879 1 98.06 92 LYS A O 1
ATOM 737 N N . LEU A 1 93 ? 18.422 10.539 -6.602 1 98.62 93 LEU A N 1
ATOM 738 C CA . LEU A 1 93 ? 17.047 10.094 -6.77 1 98.62 93 LEU A CA 1
ATOM 739 C C . LEU A 1 93 ? 17 8.617 -7.156 1 98.62 93 LEU A C 1
ATOM 741 O O . LEU A 1 93 ? 16.266 7.832 -6.543 1 98.62 93 LEU A O 1
ATOM 745 N N . MET A 1 94 ? 17.812 8.266 -8.125 1 98.62 94 MET A N 1
ATOM 746 C CA . MET A 1 94 ? 17.781 6.887 -8.609 1 98.62 94 MET A CA 1
ATOM 747 C C . MET A 1 94 ? 18.281 5.926 -7.539 1 98.62 94 MET A C 1
ATOM 749 O O . MET A 1 94 ? 17.766 4.812 -7.41 1 98.62 94 MET A O 1
ATOM 753 N N . PHE A 1 95 ? 19.266 6.398 -6.805 1 98.38 95 PHE A N 1
ATOM 754 C CA . PHE A 1 95 ? 19.734 5.598 -5.68 1 98.38 95 PHE A CA 1
ATOM 755 C C . PHE A 1 95 ? 18.625 5.402 -4.656 1 98.38 95 PHE A C 1
ATOM 757 O O . PHE A 1 95 ? 18.438 4.301 -4.129 1 98.38 95 PHE A O 1
ATOM 764 N N . GLY A 1 96 ? 17.875 6.441 -4.355 1 97.81 96 GLY A N 1
ATOM 765 C CA . GLY A 1 96 ? 16.719 6.355 -3.473 1 97.81 96 GLY A CA 1
ATOM 766 C C . GLY A 1 96 ? 15.641 5.43 -3.996 1 97.81 96 GLY A C 1
ATOM 767 O O . GLY A 1 96 ? 15.047 4.668 -3.23 1 97.81 96 GLY A O 1
ATOM 768 N N . VAL A 1 97 ? 15.414 5.508 -5.297 1 97.94 97 VAL A N 1
ATOM 769 C CA . VAL A 1 97 ? 14.406 4.656 -5.926 1 97.94 97 VAL A CA 1
ATOM 770 C C . VAL A 1 97 ? 14.797 3.189 -5.773 1 97.94 97 VAL A C 1
ATOM 772 O O . VAL A 1 97 ? 14 2.373 -5.309 1 97.94 97 VAL A O 1
ATOM 775 N N . VAL A 1 98 ? 16.047 2.846 -6.023 1 97.75 98 VAL A N 1
ATOM 776 C CA . VAL A 1 98 ? 16.469 1.449 -6.016 1 97.75 98 VAL A CA 1
ATOM 777 C C . VAL A 1 98 ? 16.516 0.933 -4.578 1 97.75 98 VAL A C 1
ATOM 779 O O . VAL A 1 98 ? 16.453 -0.277 -4.344 1 97.75 98 VAL A O 1
ATOM 782 N N . ASN A 1 99 ? 16.547 1.834 -3.613 1 96.81 99 ASN A N 1
ATOM 783 C CA . ASN A 1 99 ? 16.547 1.418 -2.215 1 96.81 99 ASN A CA 1
ATOM 784 C C . ASN A 1 99 ? 15.133 1.392 -1.642 1 96.81 99 ASN A C 1
ATOM 786 O O . ASN A 1 99 ? 14.953 1.217 -0.436 1 96.81 99 ASN A O 1
ATOM 790 N N . SER A 1 100 ? 14.188 1.605 -2.463 1 96.56 100 SER A N 1
ATOM 791 C CA . SER A 1 100 ? 12.766 1.404 -2.188 1 96.56 100 SER A CA 1
ATOM 792 C C . SER A 1 100 ? 12.164 0.369 -3.129 1 96.56 100 SER A C 1
ATOM 794 O O . SER A 1 100 ? 11.898 0.664 -4.297 1 96.56 100 SER A O 1
ATOM 796 N N . PHE A 1 101 ? 11.82 -0.783 -2.594 1 97.25 101 PHE A N 1
ATOM 797 C CA . PHE A 1 101 ? 11.273 -1.829 -3.451 1 97.25 101 PHE A CA 1
ATOM 798 C C . PHE A 1 101 ? 9.992 -1.363 -4.121 1 97.25 101 PHE A C 1
ATOM 800 O O . PHE A 1 101 ? 9.766 -1.633 -5.305 1 97.25 101 PHE A O 1
ATOM 807 N N . ALA A 1 102 ? 9.109 -0.668 -3.377 1 96.69 102 ALA A N 1
ATOM 808 C CA . ALA A 1 102 ? 7.844 -0.185 -3.932 1 96.69 102 ALA A CA 1
ATOM 809 C C . ALA A 1 102 ? 8.086 0.723 -5.133 1 96.69 102 ALA A C 1
ATOM 811 O O . ALA A 1 102 ? 7.52 0.504 -6.207 1 96.69 102 ALA A O 1
ATOM 812 N N . ALA A 1 103 ? 8.992 1.708 -4.957 1 96.94 103 ALA A N 1
ATOM 813 C CA . ALA A 1 103 ? 9.273 2.662 -6.027 1 96.94 103 ALA A CA 1
ATOM 814 C C . ALA A 1 103 ? 9.93 1.971 -7.219 1 96.94 103 ALA A C 1
ATOM 816 O O . ALA A 1 103 ? 9.586 2.246 -8.367 1 96.94 103 ALA A O 1
ATOM 817 N N . THR A 1 104 ? 10.844 1.062 -6.93 1 98.31 104 THR A N 1
ATOM 818 C CA . THR A 1 104 ? 11.562 0.361 -7.984 1 98.31 104 THR A CA 1
ATOM 819 C C . THR A 1 104 ? 10.609 -0.474 -8.836 1 98.31 104 THR A C 1
ATOM 821 O O . THR A 1 104 ? 10.594 -0.355 -10.062 1 98.31 104 THR A O 1
ATOM 824 N N . ALA A 1 105 ? 9.812 -1.296 -8.125 1 98.25 105 ALA A N 1
ATOM 825 C CA . ALA A 1 105 ? 8.898 -2.188 -8.836 1 98.25 105 ALA A CA 1
ATOM 826 C C . ALA A 1 105 ? 7.883 -1.394 -9.656 1 98.25 105 ALA A C 1
ATOM 828 O O . ALA A 1 105 ? 7.652 -1.694 -10.828 1 98.25 105 ALA A O 1
ATOM 829 N N . TRP A 1 106 ? 7.316 -0.397 -9.055 1 97.75 106 TRP A N 1
ATOM 830 C CA . TRP A 1 106 ? 6.293 0.404 -9.711 1 97.75 106 TRP A CA 1
ATOM 831 C C . TRP A 1 106 ? 6.863 1.114 -10.938 1 97.75 106 TRP A C 1
ATOM 833 O O . TRP A 1 106 ? 6.266 1.083 -12.016 1 97.75 106 TRP A O 1
ATOM 843 N N . LEU A 1 107 ? 8.023 1.74 -10.773 1 98 107 LEU A N 1
ATOM 844 C CA . LEU A 1 107 ? 8.617 2.51 -11.859 1 98 107 LEU A CA 1
ATOM 845 C C . LEU A 1 107 ? 9.07 1.592 -12.992 1 98 107 LEU A C 1
ATOM 847 O O . LEU A 1 107 ? 8.898 1.921 -14.164 1 98 107 LEU A O 1
ATOM 851 N N . TYR A 1 108 ? 9.648 0.487 -12.602 1 98.5 108 TYR A N 1
ATOM 852 C CA . TYR A 1 108 ? 10.156 -0.433 -13.609 1 98.5 108 TYR A CA 1
ATOM 853 C C . TYR A 1 108 ? 9.031 -0.923 -14.516 1 98.5 108 TYR A C 1
ATOM 855 O O . TYR A 1 108 ? 9.188 -0.975 -15.742 1 98.5 108 TYR A O 1
ATOM 863 N N . VAL A 1 109 ? 7.91 -1.221 -13.922 1 98.12 109 VAL A N 1
ATOM 864 C CA . VAL A 1 109 ? 6.805 -1.804 -14.672 1 98.12 109 VAL A CA 1
ATOM 865 C C . VAL A 1 109 ? 6.07 -0.71 -15.445 1 98.12 109 VAL A C 1
ATOM 867 O O . VAL A 1 109 ? 5.797 -0.861 -16.641 1 98.12 109 VAL A O 1
ATOM 870 N N . ASN A 1 110 ? 5.793 0.422 -14.82 1 97.25 110 ASN A N 1
ATOM 871 C CA . ASN A 1 110 ? 4.832 1.371 -15.367 1 97.25 110 ASN A CA 1
ATOM 872 C C . ASN A 1 110 ? 5.523 2.467 -16.172 1 97.25 110 ASN A C 1
ATOM 874 O O . ASN A 1 110 ? 4.898 3.105 -17.016 1 97.25 110 ASN A O 1
ATOM 878 N N . ARG A 1 111 ? 6.762 2.754 -15.867 1 97.56 111 ARG A N 1
ATOM 879 C CA . ARG A 1 111 ? 7.539 3.781 -16.547 1 97.56 111 ARG A CA 1
ATOM 880 C C . ARG A 1 111 ? 6.816 5.125 -16.516 1 97.56 111 ARG A C 1
ATOM 882 O O . ARG A 1 111 ? 6.82 5.859 -17.5 1 97.56 111 ARG A O 1
ATOM 889 N N . ASP A 1 112 ? 6.105 5.367 -15.461 1 95.88 112 ASP A N 1
ATOM 890 C CA . ASP A 1 112 ? 5.375 6.617 -15.289 1 95.88 112 ASP A CA 1
ATOM 891 C C . ASP A 1 112 ? 6.164 7.602 -14.422 1 95.88 112 ASP A C 1
ATOM 893 O O . ASP A 1 112 ? 5.996 7.637 -13.203 1 95.88 112 ASP A O 1
ATOM 897 N N . PHE A 1 113 ? 6.91 8.438 -15.055 1 97.12 113 PHE A N 1
ATOM 898 C CA . PHE A 1 113 ? 7.871 9.305 -14.383 1 97.12 113 PHE A CA 1
ATOM 899 C C . PHE A 1 113 ? 7.168 10.5 -13.758 1 97.12 113 PHE A C 1
ATOM 901 O O . PHE A 1 113 ? 7.57 10.977 -12.695 1 97.12 113 PHE A O 1
ATOM 908 N N . ASP A 1 114 ? 6.188 10.914 -14.383 1 93.62 114 ASP A N 1
ATOM 909 C CA . ASP A 1 114 ? 5.402 12.016 -13.828 1 93.62 114 ASP A CA 1
ATOM 910 C C . ASP A 1 114 ? 4.773 11.617 -12.492 1 93.62 114 ASP A C 1
ATOM 912 O O . ASP A 1 114 ? 4.828 12.383 -11.531 1 93.62 114 ASP A O 1
ATOM 916 N N . ALA A 1 115 ? 4.223 10.477 -12.461 1 92.12 115 ALA A N 1
ATOM 917 C CA . ALA A 1 115 ? 3.586 9.984 -11.242 1 92.12 115 ALA A CA 1
ATOM 918 C C . ALA A 1 115 ? 4.613 9.758 -10.133 1 92.12 115 ALA A C 1
ATOM 920 O O . ALA A 1 115 ? 4.352 10.055 -8.969 1 92.12 115 ALA A O 1
ATOM 921 N N . LEU A 1 116 ? 5.75 9.242 -10.492 1 94.44 116 LEU A N 1
ATOM 922 C CA . LEU A 1 116 ? 6.812 9.07 -9.508 1 94.44 116 LEU A CA 1
ATOM 923 C C . LEU A 1 116 ? 7.211 10.406 -8.883 1 94.44 116 LEU A C 1
ATOM 925 O O . LEU A 1 116 ? 7.328 10.516 -7.664 1 94.44 116 LEU A O 1
ATOM 929 N N . MET A 1 117 ? 7.348 11.414 -9.781 1 95.31 117 MET A N 1
ATOM 930 C CA . MET A 1 117 ? 7.836 12.711 -9.32 1 95.31 117 MET A CA 1
ATOM 931 C C . MET A 1 117 ? 6.762 13.438 -8.516 1 95.31 117 MET A C 1
ATOM 933 O O . MET A 1 117 ? 7.07 14.359 -7.754 1 95.31 117 MET A O 1
ATOM 937 N N . ALA A 1 118 ? 5.535 12.984 -8.688 1 90.81 118 ALA A N 1
ATOM 938 C CA . ALA A 1 118 ? 4.441 13.594 -7.938 1 90.81 118 ALA A CA 1
ATOM 939 C C . ALA A 1 118 ? 4.539 13.242 -6.453 1 90.81 118 ALA A C 1
ATOM 941 O O . ALA A 1 118 ? 3.904 13.891 -5.617 1 90.81 118 ALA A O 1
ATOM 942 N N . GLN A 1 119 ? 5.332 12.297 -6.125 1 91.62 119 GLN A N 1
ATOM 943 C CA . GLN A 1 119 ? 5.594 11.977 -4.727 1 91.62 119 GLN A CA 1
ATOM 944 C C . GLN A 1 119 ? 6.691 12.875 -4.156 1 91.62 119 GLN A C 1
ATOM 946 O O . GLN A 1 119 ? 7.789 12.406 -3.85 1 91.62 119 GLN A O 1
ATOM 951 N N . LYS A 1 120 ? 6.34 13.992 -3.943 1 94.19 120 LYS A N 1
ATOM 952 C CA . LYS A 1 120 ? 7.316 15.047 -3.668 1 94.19 120 LYS A CA 1
ATOM 953 C C . LYS A 1 120 ? 8.07 14.766 -2.373 1 94.19 120 LYS A C 1
ATOM 955 O O . LYS A 1 120 ? 9.297 14.898 -2.324 1 94.19 120 LYS A O 1
ATOM 960 N N . ASP A 1 121 ? 7.375 14.352 -1.3 1 94.44 121 ASP A N 1
ATOM 961 C CA . ASP A 1 121 ? 8.031 14.102 -0.02 1 94.44 121 ASP A CA 1
ATOM 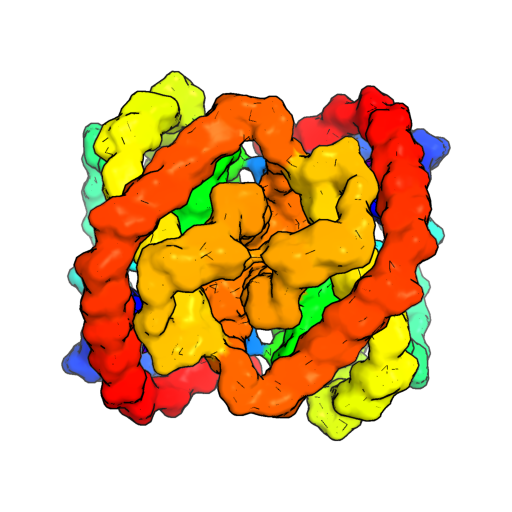962 C C . ASP A 1 121 ? 9.102 13.016 -0.153 1 94.44 121 ASP A C 1
ATOM 964 O O . ASP A 1 121 ? 10.188 13.141 0.411 1 94.44 121 ASP A O 1
ATOM 968 N N . PHE A 1 122 ? 8.789 11.984 -0.876 1 96.06 122 PHE A N 1
ATOM 969 C CA . PHE A 1 122 ? 9.742 10.906 -1.123 1 96.06 122 PHE A CA 1
ATOM 970 C C . PHE A 1 122 ? 10.953 11.422 -1.896 1 96.06 122 PHE A C 1
ATOM 972 O O . PHE A 1 122 ? 12.094 11.148 -1.525 1 96.06 122 PHE A O 1
ATOM 979 N N . VAL A 1 123 ? 10.664 12.203 -2.936 1 97.56 123 VAL A N 1
ATOM 980 C CA . VAL A 1 123 ? 11.727 12.734 -3.785 1 97.56 123 VAL A CA 1
ATOM 981 C C . VAL A 1 123 ? 12.648 13.625 -2.959 1 97.56 123 VAL A C 1
ATOM 983 O O . VAL A 1 123 ? 13.875 13.492 -3.025 1 97.56 123 VAL A O 1
ATOM 986 N N . LEU A 1 124 ? 12.062 14.469 -2.156 1 97.69 124 LEU A N 1
ATOM 987 C CA . LEU A 1 124 ? 12.867 15.359 -1.326 1 97.69 124 LEU A CA 1
ATOM 988 C C . LEU A 1 124 ? 13.695 14.562 -0.323 1 97.69 124 LEU A C 1
ATOM 990 O O . LEU A 1 124 ? 14.875 14.867 -0.108 1 97.69 124 LEU A O 1
ATOM 994 N N . ALA A 1 125 ? 13.156 13.531 0.219 1 97.5 125 ALA A N 1
ATOM 995 C CA . ALA A 1 125 ? 13.812 12.75 1.264 1 97.5 125 ALA A CA 1
ATOM 996 C C . ALA A 1 125 ? 15.016 11.992 0.707 1 97.5 125 ALA A C 1
ATOM 998 O O . ALA A 1 125 ? 16.078 11.953 1.332 1 97.5 125 ALA A O 1
ATOM 999 N N . VAL A 1 126 ? 14.844 11.453 -0.478 1 97.62 126 VAL A N 1
ATOM 1000 C CA . VAL A 1 126 ? 15.898 10.57 -0.98 1 97.62 126 VAL A CA 1
ATOM 1001 C C . VAL A 1 126 ? 16.984 11.406 -1.651 1 97.62 126 VAL A C 1
ATOM 1003 O O . VAL A 1 126 ? 18.078 10.898 -1.921 1 97.62 126 VAL A O 1
ATOM 1006 N N . THR A 1 127 ? 16.703 12.68 -1.904 1 97.81 127 THR A N 1
ATOM 1007 C CA . THR A 1 127 ? 17.703 13.516 -2.566 1 97.81 127 THR A CA 1
ATOM 1008 C C . THR A 1 127 ? 18.391 14.438 -1.563 1 97.81 127 THR A C 1
ATOM 1010 O O . THR A 1 127 ? 19.312 15.172 -1.918 1 97.81 127 THR A O 1
ATOM 1013 N N . GLY A 1 128 ? 17.953 14.453 -0.354 1 96.19 128 GLY A N 1
ATOM 1014 C CA . GLY A 1 128 ? 18.516 15.32 0.671 1 96.19 128 GLY A CA 1
ATOM 1015 C C . GLY A 1 128 ? 17.906 16.703 0.681 1 96.19 128 GLY A C 1
ATOM 1016 O O . GLY A 1 128 ? 18.281 17.547 1.505 1 96.19 128 GLY A O 1
ATOM 1017 N N . LEU A 1 129 ? 16.953 16.906 -0.15 1 97.19 129 LEU A N 1
ATOM 1018 C CA . LEU A 1 129 ? 16.375 18.234 -0.314 1 97.19 129 LEU A CA 1
ATOM 1019 C C . LEU A 1 129 ? 15.422 18.562 0.827 1 97.19 129 LEU A C 1
ATOM 1021 O O . LEU A 1 129 ? 15.016 19.719 0.998 1 97.19 129 LEU A O 1
ATOM 1025 N N . SER A 1 130 ? 15.102 17.562 1.636 1 96.38 130 SER A N 1
ATOM 1026 C CA . SER A 1 130 ? 14.211 17.766 2.775 1 96.38 130 SER A CA 1
ATOM 1027 C C . SER A 1 130 ? 14.883 18.625 3.846 1 96.38 130 SER A C 1
ATOM 1029 O O . SER A 1 130 ? 14.211 19.156 4.73 1 96.38 130 SER A O 1
ATOM 1031 N N . LEU A 1 131 ? 16.203 18.781 3.766 1 95.56 131 LEU A N 1
ATOM 1032 C CA . LEU A 1 131 ? 16.953 19.453 4.828 1 95.56 131 LEU A CA 1
ATOM 1033 C C . LEU A 1 131 ? 17.422 20.828 4.379 1 95.56 131 LEU A C 1
ATOM 1035 O O . LEU A 1 131 ? 18.203 21.484 5.078 1 95.56 131 LEU A O 1
ATOM 1039 N N . VAL A 1 132 ? 17.031 21.266 3.211 1 95.88 132 VAL A N 1
ATOM 1040 C CA . VAL A 1 132 ? 17.359 22.625 2.754 1 95.88 132 VAL A CA 1
ATOM 1041 C C . VAL A 1 132 ? 16.125 23.516 2.879 1 95.88 132 VAL A C 1
ATOM 1043 O O . VAL A 1 132 ? 15.039 23.047 3.213 1 95.88 132 VAL A O 1
ATOM 1046 N N . ASP A 1 133 ? 16.297 24.797 2.713 1 95.31 133 ASP A N 1
ATOM 1047 C CA . ASP A 1 133 ? 15.18 25.719 2.84 1 95.31 133 ASP A CA 1
ATOM 1048 C C . ASP A 1 133 ? 14.125 25.453 1.762 1 95.31 133 ASP A C 1
ATOM 1050 O O . ASP A 1 133 ? 14.461 25.016 0.655 1 95.31 133 ASP A O 1
ATOM 1054 N N . ASP A 1 134 ? 12.891 25.719 2.043 1 95.56 134 ASP A N 1
ATOM 1055 C CA . ASP A 1 134 ? 11.742 25.344 1.226 1 95.56 134 ASP A CA 1
ATOM 1056 C C . ASP A 1 134 ? 11.859 25.922 -0.186 1 95.56 134 ASP A C 1
ATOM 1058 O O . ASP A 1 134 ? 11.516 25.25 -1.162 1 95.56 134 ASP A O 1
ATOM 1062 N N . LYS A 1 135 ? 12.266 27.203 -0.289 1 96.81 135 LYS A N 1
ATOM 1063 C CA . LYS A 1 135 ? 12.383 27.828 -1.601 1 96.81 135 LYS A CA 1
ATOM 1064 C C . LYS A 1 135 ? 13.383 27.078 -2.48 1 96.81 135 LYS A C 1
ATOM 1066 O O . LYS A 1 135 ? 13.086 26.766 -3.635 1 96.81 135 LYS A O 1
ATOM 1071 N N . SER A 1 136 ? 14.555 26.812 -1.896 1 96.5 136 SER A N 1
ATOM 1072 C CA . SER A 1 136 ? 15.578 26.062 -2.621 1 96.5 136 SER A CA 1
ATOM 1073 C C . SER A 1 136 ? 15.102 24.656 -2.965 1 96.5 136 SER A C 1
ATOM 1075 O O . SER A 1 136 ? 15.32 24.172 -4.078 1 96.5 136 SER A O 1
ATOM 1077 N N . ALA A 1 137 ? 14.469 24 -1.999 1 97.56 137 ALA A N 1
ATOM 1078 C CA . ALA A 1 137 ? 13.953 22.641 -2.223 1 97.56 137 ALA A CA 1
ATOM 1079 C C . ALA A 1 137 ? 12.992 22.625 -3.406 1 97.56 137 ALA A C 1
ATOM 1081 O O . ALA A 1 137 ? 13.07 21.734 -4.258 1 97.56 137 ALA A O 1
ATOM 1082 N N . ASP A 1 138 ? 12.141 23.578 -3.506 1 97.56 138 ASP A N 1
ATOM 1083 C CA . ASP A 1 138 ? 11.148 23.656 -4.578 1 97.56 138 ASP A CA 1
ATOM 1084 C C . ASP A 1 138 ? 11.828 23.859 -5.934 1 97.56 138 ASP A C 1
ATOM 1086 O O . ASP A 1 138 ? 11.414 23.266 -6.934 1 97.56 138 ASP A O 1
ATOM 1090 N N . GLU A 1 139 ? 12.789 24.703 -5.926 1 97.69 139 GLU A N 1
ATOM 1091 C CA . GLU A 1 139 ? 13.523 24.984 -7.16 1 97.69 139 GLU A CA 1
ATOM 1092 C C . GLU A 1 139 ? 14.234 23.734 -7.66 1 97.69 139 GLU A C 1
ATOM 1094 O O . GLU A 1 139 ? 14.141 23.375 -8.844 1 97.69 139 GLU A O 1
ATOM 1099 N N . TYR A 1 140 ? 14.945 23.078 -6.73 1 98.12 140 TYR A N 1
ATOM 1100 C CA . TYR A 1 140 ? 15.68 21.875 -7.102 1 98.12 140 TYR A CA 1
ATOM 1101 C C . TYR A 1 140 ? 14.719 20.766 -7.488 1 98.12 140 TYR A C 1
ATOM 1103 O O . TYR A 1 140 ? 15 19.984 -8.406 1 98.12 140 TYR A O 1
ATOM 1111 N N . TYR A 1 141 ? 13.602 20.672 -6.797 1 98.12 141 TYR A N 1
ATOM 1112 C CA . TYR A 1 141 ? 12.578 19.688 -7.133 1 98.12 141 TYR A CA 1
ATOM 1113 C C . TYR A 1 141 ? 12.07 19.906 -8.555 1 98.12 141 TYR A C 1
ATOM 1115 O O . TYR A 1 141 ? 11.945 18.938 -9.32 1 98.12 141 TYR A O 1
ATOM 1123 N N . THR A 1 142 ? 11.75 21.109 -8.867 1 98 142 THR A N 1
ATOM 1124 C CA . THR A 1 142 ? 11.234 21.438 -10.195 1 98 142 THR A CA 1
ATOM 1125 C C . THR A 1 142 ? 12.266 21.109 -11.266 1 98 142 THR A C 1
ATOM 1127 O O . THR A 1 142 ? 11.922 20.531 -12.305 1 98 142 THR A O 1
ATOM 1130 N N . TYR A 1 143 ? 13.445 21.484 -10.953 1 97.94 143 TYR A N 1
ATOM 1131 C CA . TYR A 1 143 ? 14.547 21.172 -11.852 1 97.94 143 TYR A CA 1
ATOM 1132 C C . TYR A 1 143 ? 14.648 19.656 -12.086 1 97.94 143 TYR A C 1
ATOM 1134 O O . TYR A 1 143 ? 14.695 19.203 -13.227 1 97.94 143 TYR A O 1
ATOM 1142 N N . LEU A 1 144 ? 14.664 18.938 -11.008 1 98.38 144 LEU A N 1
ATOM 1143 C CA . LEU A 1 144 ? 14.797 17.484 -11.055 1 98.38 144 LEU A CA 1
ATOM 1144 C C . LEU A 1 144 ? 13.609 16.844 -11.766 1 98.38 144 LEU A C 1
ATOM 1146 O O . LEU A 1 144 ? 13.789 15.922 -12.57 1 98.38 144 LEU A O 1
ATOM 1150 N N . ARG A 1 145 ? 12.438 17.281 -11.477 1 97.88 145 ARG A N 1
ATOM 1151 C CA . ARG A 1 145 ? 11.227 16.766 -12.102 1 97.88 145 ARG A CA 1
ATOM 1152 C C . ARG A 1 145 ? 11.281 16.938 -13.617 1 97.88 145 ARG A C 1
ATOM 1154 O O . ARG A 1 145 ? 10.922 16.016 -14.359 1 97.88 145 ARG A O 1
ATOM 1161 N N . ASN A 1 146 ? 11.711 18.062 -14.047 1 97.94 146 ASN A N 1
ATOM 1162 C CA . ASN A 1 146 ? 11.789 18.328 -15.484 1 97.94 146 ASN A CA 1
ATOM 1163 C C . ASN A 1 146 ? 12.742 17.359 -16.172 1 97.94 146 ASN A C 1
ATOM 1165 O O . ASN A 1 146 ? 12.438 16.859 -17.25 1 97.94 146 ASN A O 1
ATOM 1169 N N . ILE A 1 147 ? 13.82 17.094 -15.539 1 98.19 147 ILE A N 1
ATOM 1170 C CA . ILE A 1 147 ?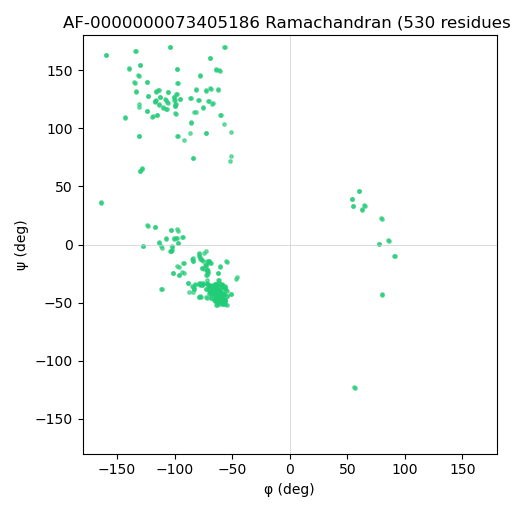 14.812 16.203 -16.109 1 98.19 147 ILE A CA 1
ATOM 1171 C C . ILE A 1 147 ? 14.242 14.781 -16.156 1 98.19 147 ILE A C 1
ATOM 1173 O O . ILE A 1 147 ? 14.328 14.102 -17.188 1 98.19 147 ILE A O 1
ATOM 1177 N N . ILE A 1 148 ? 13.664 14.359 -15.117 1 98.38 148 ILE A N 1
ATOM 1178 C CA . ILE A 1 148 ? 13.219 12.977 -14.984 1 98.38 148 ILE A CA 1
ATOM 1179 C C . ILE A 1 148 ? 12.039 12.727 -15.922 1 98.38 148 ILE A C 1
ATOM 1181 O O . ILE A 1 148 ? 11.945 11.664 -16.547 1 98.38 148 ILE A O 1
ATOM 1185 N N . VAL A 1 149 ? 11.141 13.633 -16 1 97.44 149 VAL A N 1
ATOM 1186 C CA . VAL A 1 149 ? 9.984 13.477 -16.875 1 97.44 149 VAL A CA 1
ATOM 1187 C C . VAL A 1 149 ? 10.438 13.422 -18.328 1 97.44 149 VAL A C 1
ATOM 1189 O O . VAL A 1 149 ? 9.875 12.68 -19.141 1 97.44 149 VAL A O 1
ATOM 1192 N N . LYS A 1 150 ? 11.469 14.148 -18.641 1 97.56 150 LYS A N 1
ATOM 1193 C CA . LYS A 1 150 ? 11.953 14.227 -20.016 1 97.56 150 LYS A CA 1
ATOM 1194 C C . LYS A 1 150 ? 12.867 13.055 -20.344 1 97.56 150 LYS A C 1
ATOM 1196 O O . LYS A 1 150 ? 12.797 12.492 -21.438 1 97.56 150 LYS A O 1
ATOM 1201 N N . GLU A 1 151 ? 13.695 12.664 -19.359 1 97.88 151 GLU A N 1
ATOM 1202 C CA . GLU A 1 151 ? 14.766 11.727 -19.656 1 97.88 151 GLU A CA 1
ATOM 1203 C C . GLU A 1 151 ? 14.68 10.484 -18.781 1 97.88 151 GLU A C 1
ATOM 1205 O O . GLU A 1 151 ? 15.641 9.719 -18.672 1 97.88 151 GLU A O 1
ATOM 1210 N N . GLY A 1 152 ? 13.633 10.219 -18.156 1 98 152 GLY A N 1
ATOM 1211 C CA . GLY A 1 152 ? 13.5 9.156 -17.172 1 98 152 GLY A CA 1
ATOM 1212 C C . GLY A 1 152 ? 13.867 7.789 -17.719 1 98 152 GLY A C 1
ATOM 1213 O O . GLY A 1 152 ? 14.477 6.98 -17.016 1 98 152 GLY A O 1
ATOM 1214 N N . GLU A 1 153 ? 13.508 7.531 -18.984 1 98.12 153 GLU A N 1
ATOM 1215 C CA . GLU A 1 153 ? 13.773 6.234 -19.594 1 98.12 153 GLU A CA 1
ATOM 1216 C C . GLU A 1 153 ? 15.266 5.941 -19.641 1 98.12 153 GLU A C 1
ATOM 1218 O O . GLU A 1 153 ? 15.688 4.805 -19.406 1 98.12 153 GLU A O 1
ATOM 1223 N N . LYS A 1 154 ? 15.992 6.988 -19.922 1 98.31 154 LYS A N 1
ATOM 1224 C CA . LYS A 1 154 ? 17.438 6.855 -19.953 1 98.31 154 LYS A CA 1
ATOM 1225 C C . LYS A 1 154 ? 18 6.406 -18.609 1 98.31 154 LYS A C 1
ATOM 1227 O O . LYS A 1 154 ? 18.875 5.543 -18.547 1 98.31 154 LYS A O 1
ATOM 1232 N N . TYR A 1 155 ? 17.5 6.926 -17.562 1 98.31 155 TYR A N 1
ATOM 1233 C CA . TYR A 1 155 ? 18.016 6.633 -16.234 1 98.31 155 TYR A CA 1
ATOM 1234 C C . TYR A 1 155 ? 17.562 5.258 -15.758 1 98.31 155 TYR A C 1
ATOM 1236 O O . TYR A 1 155 ? 18.297 4.551 -15.07 1 98.31 155 TYR A O 1
ATOM 1244 N N . VAL A 1 156 ? 16.344 4.84 -16.125 1 98.31 156 VAL A N 1
ATOM 1245 C CA . VAL A 1 156 ? 15.914 3.482 -15.82 1 98.31 156 VAL A CA 1
ATOM 1246 C C . VAL A 1 156 ? 16.812 2.475 -16.516 1 98.31 156 VAL A C 1
ATOM 1248 O O . VAL A 1 156 ? 17.203 1.461 -15.93 1 98.31 156 VAL A O 1
ATOM 1251 N N . ASP A 1 157 ? 17.172 2.77 -17.719 1 98.06 157 ASP A N 1
ATOM 1252 C CA . ASP A 1 157 ? 18.062 1.884 -18.469 1 98.06 157 ASP A CA 1
ATOM 1253 C C . ASP A 1 157 ? 19.438 1.807 -17.797 1 98.06 157 ASP A C 1
ATOM 1255 O O . ASP A 1 157 ? 20.016 0.727 -17.688 1 98.06 157 ASP A O 1
ATOM 1259 N N . GLU A 1 158 ? 19.906 2.955 -17.344 1 98.38 158 GLU A N 1
ATOM 1260 C CA . GLU A 1 158 ? 21.203 3.029 -16.703 1 98.38 158 GLU A CA 1
ATOM 1261 C C . GLU A 1 158 ? 21.219 2.244 -15.391 1 98.38 158 GLU A C 1
ATOM 1263 O O . GLU A 1 158 ? 22.25 1.672 -15.008 1 98.38 158 GLU A O 1
ATOM 1268 N N . TRP A 1 159 ? 20.141 2.246 -14.734 1 98.56 159 TRP A N 1
ATOM 1269 C CA . TRP A 1 159 ? 20.078 1.624 -13.422 1 98.56 159 TRP A CA 1
ATOM 1270 C C . TRP A 1 159 ? 19.375 0.274 -13.492 1 98.56 159 TRP A C 1
ATOM 1272 O O . TRP A 1 159 ? 19.031 -0.318 -12.461 1 98.56 159 TRP A O 1
ATOM 1282 N N . LYS A 1 160 ? 19.172 -0.246 -14.633 1 98.44 160 LYS A N 1
ATOM 1283 C CA . LYS A 1 160 ? 18.312 -1.396 -14.891 1 98.44 160 LYS A CA 1
ATOM 1284 C C . LYS A 1 160 ? 18.781 -2.621 -14.117 1 98.44 160 LYS A C 1
ATOM 1286 O O . LYS A 1 160 ? 17.984 -3.297 -13.461 1 98.44 160 LYS A O 1
ATOM 1291 N N . GLU A 1 161 ? 20 -2.885 -14.172 1 98.38 161 GLU A N 1
ATOM 1292 C CA . GLU A 1 161 ? 20.531 -4.074 -13.508 1 98.38 161 GLU A CA 1
ATOM 1293 C C . GLU A 1 161 ? 20.266 -4.031 -12.008 1 98.38 161 GLU A C 1
ATOM 1295 O O . GLU A 1 161 ? 19.875 -5.039 -11.406 1 98.38 161 GLU A O 1
ATOM 1300 N N . LYS A 1 162 ? 20.5 -2.895 -11.375 1 98.56 162 LYS A N 1
ATOM 1301 C CA . LYS A 1 162 ? 20.219 -2.734 -9.953 1 98.56 162 LYS A CA 1
ATOM 1302 C C . LYS A 1 162 ? 18.734 -2.916 -9.664 1 98.56 162 LYS A C 1
ATOM 1304 O O . LYS A 1 162 ? 18.359 -3.527 -8.656 1 98.56 162 LYS A O 1
ATOM 1309 N N . MET A 1 163 ? 17.922 -2.381 -10.547 1 98.69 163 MET A N 1
ATOM 1310 C CA . MET A 1 163 ? 16.484 -2.516 -10.375 1 98.69 163 MET A CA 1
ATOM 1311 C C . MET A 1 163 ? 16.047 -3.977 -10.461 1 98.69 163 MET A C 1
ATOM 1313 O O . MET A 1 163 ? 15.266 -4.453 -9.641 1 98.69 163 MET A O 1
ATOM 1317 N N . LEU A 1 164 ? 16.594 -4.707 -11.453 1 98.81 164 LEU A N 1
ATOM 1318 C CA . LEU A 1 164 ? 16.297 -6.129 -11.594 1 98.81 164 LEU A CA 1
ATOM 1319 C C . LEU A 1 164 ? 16.703 -6.895 -10.336 1 98.81 164 LEU A C 1
ATOM 1321 O O . LEU A 1 164 ? 15.945 -7.73 -9.844 1 98.81 164 LEU A O 1
ATOM 1325 N N . ARG A 1 165 ? 17.844 -6.578 -9.852 1 98.56 165 ARG A N 1
ATOM 1326 C CA . ARG A 1 165 ? 18.359 -7.25 -8.664 1 98.56 165 ARG A CA 1
ATOM 1327 C C . ARG A 1 165 ? 17.469 -7.004 -7.457 1 98.56 165 ARG A C 1
ATOM 1329 O O . ARG A 1 165 ? 17.203 -7.922 -6.68 1 98.56 165 ARG A O 1
ATOM 1336 N N . VAL A 1 166 ? 17.047 -5.801 -7.297 1 98 166 VAL A N 1
ATOM 1337 C CA . VAL A 1 166 ? 16.188 -5.438 -6.164 1 98 166 VAL A CA 1
ATOM 1338 C C . VAL A 1 166 ? 14.875 -6.195 -6.25 1 98 166 VAL A C 1
ATOM 1340 O O . VAL A 1 166 ? 14.43 -6.789 -5.266 1 98 166 VAL A O 1
ATOM 1343 N N . ILE A 1 167 ? 14.227 -6.188 -7.402 1 98.62 167 ILE A N 1
ATOM 1344 C CA . ILE A 1 167 ? 12.945 -6.852 -7.574 1 98.62 167 ILE A CA 1
ATOM 1345 C C . ILE A 1 167 ? 13.109 -8.352 -7.352 1 98.62 167 ILE A C 1
ATOM 1347 O O . ILE A 1 167 ? 12.336 -8.961 -6.605 1 98.62 167 ILE A O 1
ATOM 1351 N N . ALA A 1 168 ? 14.133 -8.883 -7.949 1 98.75 168 ALA A N 1
ATOM 1352 C CA . ALA A 1 168 ? 14.391 -10.312 -7.824 1 98.75 168 ALA A CA 1
ATOM 1353 C C . ALA A 1 168 ? 14.641 -10.703 -6.371 1 98.75 168 ALA A C 1
ATOM 1355 O O . ALA A 1 168 ? 14.117 -11.703 -5.887 1 98.75 168 ALA A O 1
ATOM 1356 N N . THR A 1 169 ? 15.422 -9.938 -5.688 1 98.25 169 THR A N 1
ATOM 1357 C CA . THR A 1 169 ? 15.773 -10.227 -4.297 1 98.25 169 THR A CA 1
ATOM 1358 C C . THR A 1 169 ? 14.523 -10.211 -3.416 1 98.25 169 THR A C 1
ATOM 1360 O O . THR A 1 169 ? 14.367 -11.07 -2.541 1 98.25 169 THR A O 1
ATOM 1363 N N . ASN A 1 170 ? 13.695 -9.273 -3.643 1 97.94 170 ASN A N 1
ATOM 1364 C CA . ASN A 1 170 ? 12.484 -9.18 -2.828 1 97.94 170 ASN A CA 1
ATOM 1365 C C . ASN A 1 170 ? 11.516 -10.32 -3.133 1 97.94 170 ASN A C 1
ATOM 1367 O O . ASN A 1 170 ? 10.828 -10.812 -2.238 1 97.94 170 ASN A O 1
ATOM 1371 N N . PHE A 1 171 ? 11.445 -10.742 -4.387 1 98.62 171 PHE A N 1
ATOM 1372 C CA . PHE A 1 171 ? 10.633 -11.906 -4.727 1 98.62 171 PHE A CA 1
ATOM 1373 C C . PHE A 1 171 ? 11.133 -13.148 -3.994 1 98.62 171 PHE A C 1
ATOM 1375 O O . PHE A 1 171 ? 10.352 -13.852 -3.355 1 98.62 171 PHE A O 1
ATOM 1382 N N . ILE A 1 172 ? 12.438 -13.375 -4.031 1 98.56 172 ILE A N 1
ATOM 1383 C CA . ILE A 1 172 ? 13.047 -14.531 -3.389 1 98.56 172 ILE A CA 1
ATOM 1384 C C . ILE A 1 172 ? 12.859 -14.438 -1.875 1 98.56 172 ILE A C 1
ATOM 1386 O O . ILE A 1 172 ? 12.602 -15.445 -1.211 1 98.56 172 ILE A O 1
ATOM 1390 N N . ARG A 1 173 ? 13.023 -13.297 -1.327 1 97.81 173 ARG A N 1
ATOM 1391 C CA . ARG A 1 173 ? 12.812 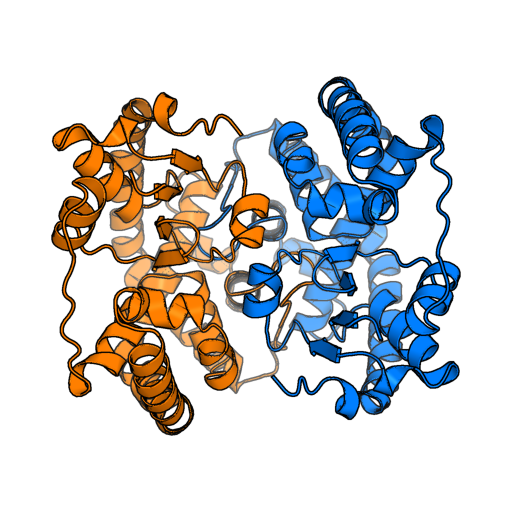-13.094 0.103 1 97.81 173 ARG A CA 1
ATOM 1392 C C . ARG A 1 173 ? 11.406 -13.508 0.516 1 97.81 173 ARG A C 1
ATOM 1394 O O . ARG A 1 173 ? 11.227 -14.156 1.545 1 97.81 173 ARG A O 1
ATOM 1401 N N . GLU A 1 174 ? 10.398 -13.055 -0.247 1 98.06 174 GLU A N 1
ATOM 1402 C CA . GLU A 1 174 ? 9.023 -13.414 0.073 1 98.06 174 GLU A CA 1
ATOM 1403 C C . GLU A 1 174 ? 8.805 -14.922 -0.019 1 98.06 174 GLU A C 1
ATOM 1405 O O . GLU A 1 174 ? 8.078 -15.5 0.793 1 98.06 174 GLU A O 1
ATOM 1410 N N . LEU A 1 175 ? 9.438 -15.539 -1.047 1 98.62 175 LEU A N 1
ATOM 1411 C CA . LEU A 1 175 ? 9.352 -17 -1.143 1 98.62 175 LEU A CA 1
ATOM 1412 C C . LEU A 1 175 ? 9.992 -17.656 0.075 1 98.62 175 LEU A C 1
ATOM 1414 O O . LEU A 1 175 ? 9.461 -18.641 0.6 1 98.62 175 LEU A O 1
ATOM 1418 N N . TYR A 1 176 ? 11.117 -17.078 0.485 1 98 176 TYR A N 1
ATOM 1419 C CA . TYR A 1 176 ? 11.766 -17.625 1.669 1 98 176 TYR A CA 1
ATOM 1420 C C . TYR A 1 176 ? 10.867 -17.5 2.893 1 98 176 TYR A C 1
ATOM 1422 O O . TYR A 1 176 ? 10.773 -18.422 3.697 1 98 176 TYR A O 1
ATOM 1430 N N . LEU A 1 177 ? 10.266 -16.391 3.039 1 97.06 177 LEU A N 1
ATOM 1431 C CA . LEU A 1 177 ? 9.391 -16.172 4.184 1 97.06 177 LEU A CA 1
ATOM 1432 C C . LEU A 1 177 ? 8.188 -17.109 4.125 1 97.06 177 LEU A C 1
ATOM 1434 O O . LEU A 1 177 ? 7.711 -17.578 5.16 1 97.06 177 LEU A O 1
ATOM 1438 N N . LEU A 1 178 ? 7.719 -17.375 2.963 1 98.38 178 LEU A N 1
ATOM 1439 C CA . LEU A 1 178 ? 6.512 -18.172 2.758 1 98.38 178 LEU A CA 1
ATOM 1440 C C . LEU A 1 178 ? 6.805 -19.656 2.941 1 98.38 178 LEU A C 1
ATOM 1442 O O . LEU A 1 178 ? 6.051 -20.359 3.609 1 98.38 178 LEU A O 1
ATOM 1446 N N . TYR A 1 179 ? 7.875 -20.141 2.381 1 98 179 TYR A N 1
ATOM 1447 C CA . TYR A 1 179 ? 8.133 -21.578 2.303 1 98 179 TYR A CA 1
ATOM 1448 C C . TYR A 1 179 ? 9.141 -22.016 3.357 1 98 179 TYR A C 1
ATOM 1450 O O . TYR A 1 179 ? 9.234 -23.188 3.686 1 98 179 TYR A O 1
ATOM 1458 N N . ARG A 1 180 ? 9.992 -21.156 3.842 1 96.56 180 ARG A N 1
ATOM 1459 C CA . ARG A 1 180 ? 11.008 -21.375 4.863 1 96.56 180 ARG A CA 1
ATOM 1460 C C . ARG A 1 180 ? 12.039 -22.391 4.395 1 96.56 180 ARG A C 1
ATOM 1462 O O . ARG A 1 180 ? 12.539 -23.188 5.195 1 96.56 180 ARG A O 1
ATOM 1469 N N . LYS A 1 181 ? 12.211 -22.391 3.133 1 96.38 181 LYS A N 1
ATOM 1470 C CA . LYS A 1 181 ? 13.227 -23.219 2.482 1 96.38 181 LYS A CA 1
ATOM 1471 C C . LYS A 1 181 ? 13.555 -22.688 1.09 1 96.38 181 LYS A C 1
ATOM 1473 O O . LYS A 1 181 ? 12.805 -21.875 0.534 1 96.38 181 LYS A O 1
ATOM 1478 N N . LYS A 1 182 ? 14.68 -23.156 0.616 1 97.5 182 LYS A N 1
ATOM 1479 C CA . LYS A 1 182 ? 15.016 -22.844 -0.768 1 97.5 182 LYS A CA 1
ATOM 1480 C C . LYS A 1 182 ? 14.141 -23.625 -1.744 1 97.5 182 LYS A C 1
ATOM 1482 O O . LYS A 1 182 ? 13.875 -24.812 -1.533 1 97.5 182 LYS A O 1
ATOM 1487 N N . LEU A 1 183 ? 13.633 -22.938 -2.705 1 97.75 183 LEU A N 1
ATOM 1488 C CA . LEU A 1 183 ? 12.969 -23.594 -3.822 1 97.75 183 LEU A CA 1
ATOM 1489 C C . LEU A 1 183 ? 13.914 -23.734 -5.012 1 97.75 183 LEU A C 1
ATOM 1491 O O . LEU A 1 183 ? 14.688 -22.828 -5.297 1 97.75 183 LEU A O 1
ATOM 1495 N N . SER A 1 184 ? 13.836 -24.875 -5.648 1 97.25 184 SER A N 1
ATOM 1496 C CA . SER A 1 184 ? 14.594 -25.031 -6.887 1 97.25 184 SER A CA 1
ATOM 1497 C C . SER A 1 184 ? 14.023 -24.156 -8 1 97.25 184 SER A C 1
ATOM 1499 O O . SER A 1 184 ? 12.883 -23.688 -7.906 1 97.25 184 SER A O 1
ATOM 1501 N N . ASP A 1 185 ? 14.867 -23.922 -9.008 1 96.94 185 ASP A N 1
ATOM 1502 C CA . ASP A 1 185 ? 14.391 -23.172 -10.164 1 96.94 185 ASP A CA 1
ATOM 1503 C C . ASP A 1 185 ? 13.141 -23.812 -10.758 1 96.94 185 ASP A C 1
ATOM 1505 O O . ASP A 1 185 ? 12.211 -23.125 -11.18 1 96.94 185 ASP A O 1
ATOM 1509 N N . GLU A 1 186 ? 13.164 -25.094 -10.797 1 97.5 186 GLU A N 1
ATOM 1510 C CA . GLU A 1 186 ? 12.023 -25.828 -11.336 1 97.5 186 GLU A CA 1
ATOM 1511 C C . GLU A 1 186 ? 10.773 -25.609 -10.492 1 97.5 186 GLU A C 1
ATOM 1513 O O . GLU A 1 186 ? 9.672 -25.453 -11.031 1 97.5 186 GLU A O 1
ATOM 1518 N N . GLU A 1 187 ? 10.93 -25.609 -9.258 1 97.75 187 GLU A N 1
ATOM 1519 C CA . GLU A 1 187 ? 9.805 -25.359 -8.359 1 97.75 187 GLU A CA 1
ATOM 1520 C C . GLU A 1 187 ? 9.258 -23.938 -8.555 1 97.75 187 GLU A C 1
ATOM 1522 O O . GLU A 1 187 ? 8.047 -23.734 -8.578 1 97.75 187 GLU A O 1
ATOM 1527 N N . ILE A 1 188 ? 10.164 -22.969 -8.648 1 98.25 188 ILE A N 1
ATOM 1528 C CA . ILE A 1 188 ? 9.75 -21.594 -8.844 1 98.25 188 ILE A CA 1
ATOM 1529 C C . ILE A 1 188 ? 8.977 -21.469 -10.156 1 98.25 188 ILE A C 1
ATOM 1531 O O . ILE A 1 188 ? 7.898 -20.875 -10.195 1 98.25 188 ILE A O 1
ATOM 1535 N N . MET A 1 189 ? 9.516 -22.062 -11.227 1 98.06 189 MET A N 1
ATOM 1536 C CA . MET A 1 189 ? 8.875 -21.984 -12.531 1 98.06 189 MET A CA 1
ATOM 1537 C C . MET A 1 189 ? 7.504 -22.641 -12.516 1 98.06 189 MET A C 1
ATOM 1539 O O . MET A 1 189 ? 6.578 -22.188 -13.188 1 98.06 189 MET A O 1
ATOM 1543 N N . ARG A 1 190 ? 7.422 -23.672 -11.781 1 97.81 190 ARG A N 1
ATOM 1544 C CA . ARG A 1 190 ? 6.16 -24.406 -11.695 1 97.81 190 ARG A CA 1
ATOM 1545 C C . ARG A 1 190 ? 5.133 -23.625 -10.883 1 97.81 190 ARG A C 1
ATOM 1547 O O . ARG A 1 190 ? 3.977 -23.484 -11.289 1 97.81 190 ARG A O 1
ATOM 1554 N N . LYS A 1 191 ? 5.523 -23.094 -9.781 1 98 191 LYS A N 1
ATOM 1555 C CA . LYS A 1 191 ? 4.613 -22.438 -8.859 1 98 191 LYS A CA 1
ATOM 1556 C C . LYS A 1 191 ? 4.348 -21 -9.297 1 98 191 LYS A C 1
ATOM 1558 O O . LYS A 1 191 ? 3.262 -20.453 -9.062 1 98 191 LYS A O 1
ATOM 1563 N N . TYR A 1 192 ? 5.375 -20.406 -9.859 1 98.56 192 TYR A N 1
ATOM 1564 C CA . TYR A 1 192 ? 5.293 -19.016 -10.273 1 98.56 192 TYR A CA 1
ATOM 1565 C C . TYR A 1 192 ? 5.727 -18.859 -11.727 1 98.56 192 TYR A C 1
ATOM 1567 O O . TYR A 1 192 ? 6.715 -18.172 -12.016 1 98.56 192 TYR A O 1
ATOM 1575 N N . PRO A 1 193 ? 4.949 -19.438 -12.617 1 98.38 193 PRO A N 1
ATOM 1576 C CA . PRO A 1 193 ? 5.242 -19.125 -14.016 1 98.38 193 PRO A CA 1
ATOM 1577 C C . PRO A 1 193 ? 5.188 -17.625 -14.32 1 98.38 193 PRO A C 1
ATOM 1579 O O . PRO A 1 193 ? 4.793 -16.844 -13.461 1 98.38 193 PRO A O 1
ATOM 1582 N N . LEU A 1 194 ? 5.637 -17.234 -15.484 1 98.5 194 LEU A N 1
ATOM 1583 C CA . LEU A 1 194 ? 5.809 -15.844 -15.859 1 98.5 194 LEU A CA 1
ATOM 1584 C C . LEU A 1 194 ? 4.539 -15.039 -15.578 1 98.5 194 LEU A C 1
ATOM 1586 O O . LEU A 1 194 ? 4.605 -13.922 -15.07 1 98.5 194 LEU A O 1
ATOM 1590 N N . GLU A 1 195 ? 3.359 -15.602 -15.898 1 98.38 195 GLU A N 1
ATOM 1591 C CA . GLU A 1 195 ? 2.1 -14.883 -15.734 1 98.38 195 GLU A CA 1
ATOM 1592 C C . GLU A 1 195 ? 1.809 -14.609 -14.266 1 98.38 195 GLU A C 1
ATOM 1594 O O . GLU A 1 195 ? 1.32 -13.531 -13.914 1 98.38 195 GLU A O 1
ATOM 1599 N N . VAL A 1 196 ? 2.117 -15.578 -13.367 1 98.75 196 VAL A N 1
ATOM 1600 C CA . VAL A 1 196 ? 1.892 -15.43 -11.938 1 98.75 196 VAL A CA 1
ATOM 1601 C C . VAL A 1 196 ? 2.918 -14.461 -11.352 1 98.75 196 VAL A C 1
ATOM 1603 O O . VAL A 1 196 ? 2.584 -13.633 -10.5 1 98.75 196 VAL A O 1
ATOM 1606 N N . PHE A 1 197 ? 4.148 -14.562 -11.867 1 98.81 197 PHE A N 1
ATOM 1607 C CA . PHE A 1 197 ? 5.188 -13.617 -11.477 1 98.81 197 PHE A CA 1
ATOM 1608 C C . PHE A 1 197 ? 4.801 -12.195 -11.883 1 98.81 197 PHE A C 1
ATOM 1610 O O . PHE A 1 197 ? 5 -11.25 -11.117 1 98.81 197 PHE A O 1
ATOM 1617 N N . ALA A 1 198 ? 4.27 -12.062 -13.047 1 98.75 198 ALA A N 1
ATOM 1618 C CA . ALA A 1 198 ? 3.814 -10.758 -13.531 1 98.75 198 ALA A CA 1
ATOM 1619 C C . ALA A 1 198 ? 2.727 -10.188 -12.625 1 98.75 198 ALA A C 1
ATOM 1621 O O . ALA A 1 198 ? 2.75 -9.008 -12.289 1 98.75 198 ALA A O 1
ATOM 1622 N N . HIS A 1 199 ? 1.788 -11.031 -12.25 1 98.56 199 HIS A N 1
ATOM 1623 C CA . HIS A 1 199 ? 0.732 -10.641 -11.328 1 98.56 199 HIS A CA 1
ATOM 1624 C C . HIS A 1 199 ? 1.313 -10.125 -10.016 1 98.56 199 HIS A C 1
ATOM 1626 O O . HIS A 1 199 ? 0.958 -9.031 -9.555 1 98.56 199 HIS A O 1
ATOM 1632 N N . TRP A 1 200 ? 2.234 -10.844 -9.469 1 98.5 200 TRP A N 1
ATOM 1633 C CA . TRP A 1 200 ? 2.906 -10.469 -8.227 1 98.5 200 TRP A CA 1
ATOM 1634 C C . TRP A 1 200 ? 3.594 -9.117 -8.367 1 98.5 200 TRP A C 1
ATOM 1636 O O . TRP A 1 200 ? 3.391 -8.219 -7.543 1 98.5 200 TRP A O 1
ATOM 1646 N N . LEU A 1 201 ? 4.363 -8.977 -9.398 1 98.38 201 LEU A N 1
ATOM 1647 C CA . LEU A 1 201 ? 5.184 -7.781 -9.57 1 98.38 201 LEU A CA 1
ATOM 1648 C C . LEU A 1 201 ? 4.309 -6.547 -9.75 1 98.38 201 LEU A C 1
ATOM 1650 O O . LEU A 1 201 ? 4.617 -5.48 -9.211 1 98.38 201 LEU A O 1
ATOM 1654 N N . MET A 1 202 ? 3.203 -6.645 -10.414 1 97.5 202 MET A N 1
ATOM 1655 C CA . MET A 1 202 ? 2.348 -5.5 -10.719 1 97.5 202 MET A CA 1
ATOM 1656 C C . MET A 1 202 ? 1.62 -5.016 -9.469 1 97.5 202 MET A C 1
ATOM 1658 O O . MET A 1 202 ? 1.323 -3.828 -9.344 1 97.5 202 MET A O 1
ATOM 1662 N N . ILE A 1 203 ? 1.411 -5.922 -8.523 1 96.69 203 ILE A N 1
ATOM 1663 C CA . ILE A 1 203 ? 0.598 -5.52 -7.379 1 96.69 203 ILE A CA 1
ATOM 1664 C C . ILE A 1 203 ? 1.503 -5.086 -6.227 1 96.69 203 ILE A C 1
ATOM 1666 O O . ILE A 1 203 ? 1.094 -4.305 -5.367 1 96.69 203 ILE A O 1
ATOM 1670 N N . ARG A 1 204 ? 2.746 -5.438 -6.191 1 94.5 204 ARG A N 1
ATOM 1671 C CA . ARG A 1 204 ? 3.639 -5.203 -5.062 1 94.5 204 ARG A CA 1
ATOM 1672 C C . ARG A 1 204 ? 4.234 -3.801 -5.109 1 94.5 204 ARG A C 1
ATOM 1674 O O . ARG A 1 204 ? 4.77 -3.314 -4.113 1 94.5 204 ARG A O 1
ATOM 1681 N N . GLY A 1 205 ? 4.129 -3.135 -6.199 1 86.75 205 GLY A N 1
ATOM 1682 C CA . GLY A 1 205 ? 4.766 -1.835 -6.344 1 86.75 205 GLY A CA 1
ATOM 1683 C C . GLY A 1 205 ? 3.924 -0.697 -5.797 1 86.75 205 GLY A C 1
ATOM 1684 O O . GLY A 1 205 ? 4.457 0.263 -5.234 1 86.75 205 GLY A O 1
ATOM 1685 N N . GLY A 1 206 ? 2.707 -0.768 -5.926 1 90 206 GLY A N 1
ATOM 1686 C CA . GLY A 1 206 ? 1.947 0.43 -5.605 1 90 206 GLY A CA 1
ATOM 1687 C C . GLY A 1 206 ? 0.466 0.164 -5.41 1 90 206 GLY A C 1
ATOM 1688 O O . GLY A 1 206 ? -0.372 0.985 -5.789 1 90 206 GLY A O 1
ATOM 1689 N N . ALA A 1 207 ? 0.237 -0.975 -4.852 1 94.56 207 ALA A N 1
ATOM 1690 C CA . ALA A 1 207 ? -1.187 -1.263 -4.699 1 94.56 207 ALA A CA 1
ATOM 1691 C C . ALA A 1 207 ? -1.498 -1.769 -3.295 1 94.56 207 ALA A C 1
ATOM 1693 O O . ALA A 1 207 ? -0.793 -2.633 -2.77 1 94.56 207 ALA A O 1
ATOM 1694 N N . VAL A 1 208 ? -2.535 -1.187 -2.709 1 93.81 208 VAL A N 1
ATOM 1695 C CA . VAL A 1 208 ? -3.154 -1.66 -1.476 1 93.81 208 VAL A CA 1
ATOM 1696 C C . VAL A 1 208 ? -4.668 -1.748 -1.656 1 93.81 208 VAL A C 1
ATOM 1698 O O . VAL A 1 208 ? -5.332 -0.732 -1.872 1 93.81 208 VAL A O 1
ATOM 1701 N N . GLY A 1 209 ? -5.211 -2.984 -1.514 1 92.88 209 GLY A N 1
ATOM 1702 C CA . GLY A 1 209 ? -6.605 -3.143 -1.897 1 92.88 209 GLY A CA 1
ATOM 1703 C C . GLY A 1 209 ? -6.879 -2.74 -3.334 1 92.88 209 GLY A C 1
ATOM 1704 O O . GLY A 1 209 ? -6.211 -3.217 -4.258 1 92.88 209 GLY A O 1
ATOM 1705 N N . ARG A 1 210 ? -7.797 -1.814 -3.504 1 93.62 210 ARG A N 1
ATOM 1706 C CA . ARG A 1 210 ? -8.133 -1.288 -4.824 1 93.62 210 ARG A CA 1
ATOM 1707 C C . ARG A 1 210 ? -7.297 -0.055 -5.148 1 93.62 210 ARG A C 1
ATOM 1709 O O . ARG A 1 210 ? -7.254 0.385 -6.301 1 93.62 210 ARG A O 1
ATOM 1716 N N . VAL A 1 211 ? -6.707 0.507 -4.145 1 95.12 211 VAL A N 1
ATOM 1717 C CA . VAL A 1 211 ? -5.945 1.741 -4.297 1 95.12 211 VAL A CA 1
ATOM 1718 C C . VAL A 1 211 ? -4.66 1.462 -5.07 1 95.12 211 VAL A C 1
ATOM 1720 O O . VAL A 1 211 ? -3.857 0.615 -4.668 1 95.12 211 VAL A O 1
ATOM 1723 N N . GLY A 1 212 ? -4.477 2.178 -6.172 1 94.75 212 GLY A N 1
ATOM 1724 C CA . GLY A 1 212 ? -3.258 2.059 -6.953 1 94.75 212 GLY A CA 1
ATOM 1725 C C . GLY A 1 212 ? -3.221 0.813 -7.816 1 94.75 212 GLY A C 1
ATOM 1726 O O . GLY A 1 212 ? -2.242 0.57 -8.523 1 94.75 212 GLY A O 1
ATOM 1727 N N . LEU A 1 213 ? -4.305 0.012 -7.754 1 96.25 213 LEU A N 1
ATOM 1728 C CA . LEU A 1 213 ? -4.32 -1.218 -8.539 1 96.25 213 LEU A CA 1
ATOM 1729 C C . LEU A 1 213 ? -4.191 -0.916 -10.023 1 96.25 213 LEU A C 1
ATOM 1731 O O . LEU A 1 213 ? -5.043 -0.233 -10.602 1 96.25 213 LEU A O 1
ATOM 1735 N N . ARG A 1 214 ? -3.094 -1.271 -10.594 1 96.56 214 ARG A N 1
ATOM 1736 C CA . ARG A 1 214 ? -2.787 -1.111 -12.008 1 96.56 214 ARG A CA 1
ATOM 1737 C C . ARG A 1 214 ? -2.254 -2.41 -12.602 1 96.56 214 ARG A C 1
ATOM 1739 O O . ARG A 1 214 ? -1.048 -2.668 -12.57 1 96.56 214 ARG A O 1
ATOM 1746 N N . ILE A 1 215 ? -3.152 -3.203 -13.172 1 97.25 215 ILE A N 1
ATOM 1747 C CA . ILE A 1 215 ? -2.781 -4.48 -13.766 1 97.25 215 ILE A CA 1
ATOM 1748 C C . ILE A 1 215 ? -2.844 -4.375 -15.289 1 97.25 215 ILE A C 1
ATOM 1750 O O . ILE A 1 215 ? -3.891 -4.051 -15.852 1 97.25 215 ILE A O 1
ATOM 1754 N N . HIS A 1 216 ? -1.672 -4.547 -15.906 1 97.81 216 HIS A N 1
ATOM 1755 C CA . HIS A 1 216 ? -1.598 -4.652 -17.359 1 97.81 216 HIS A CA 1
ATOM 1756 C C . HIS A 1 216 ? -1.939 -6.062 -17.828 1 97.81 216 HIS A C 1
ATOM 1758 O O . HIS A 1 216 ? -1.48 -7.047 -17.25 1 97.81 216 HIS A O 1
ATOM 1764 N N . PRO A 1 217 ? -2.795 -6.129 -18.844 1 98.31 217 PRO A N 1
ATOM 1765 C CA . PRO A 1 217 ? -3.08 -7.465 -19.375 1 98.31 217 PRO A CA 1
ATOM 1766 C C . PRO A 1 217 ? -1.836 -8.164 -19.906 1 98.31 217 PRO A C 1
ATOM 1768 O O . PRO A 1 217 ? -0.921 -7.508 -20.406 1 98.31 217 PRO A O 1
ATOM 1771 N N . LEU A 1 218 ? -1.848 -9.484 -19.812 1 98.31 218 LEU A N 1
ATOM 1772 C CA . LEU A 1 218 ? -0.725 -10.281 -20.312 1 98.31 218 LEU A CA 1
ATOM 1773 C C . LEU A 1 218 ? -0.518 -10.07 -21.797 1 98.31 218 LEU A C 1
ATOM 1775 O O . LEU A 1 218 ? 0.562 -10.344 -22.328 1 98.31 218 LEU A O 1
ATOM 1779 N N . SER A 1 219 ? -1.526 -9.57 -22.469 1 98.06 219 SER A N 1
ATOM 1780 C CA . SER A 1 219 ? -1.441 -9.305 -23.906 1 98.06 219 SER A CA 1
ATOM 1781 C C . SER A 1 219 ? -0.66 -8.023 -24.188 1 98.06 219 SER A C 1
ATOM 1783 O O . SER A 1 219 ? -0.323 -7.734 -25.344 1 98.06 219 SER A O 1
ATOM 1785 N N . ASP A 1 220 ? -0.413 -7.258 -23.188 1 98.06 220 ASP A N 1
ATOM 1786 C CA . ASP A 1 220 ? 0.459 -6.098 -23.344 1 98.06 220 ASP A CA 1
ATOM 1787 C C . ASP A 1 220 ? 1.919 -6.523 -23.484 1 98.06 220 ASP A C 1
ATOM 1789 O O . ASP A 1 220 ? 2.637 -6.629 -22.484 1 98.06 220 ASP A O 1
ATOM 1793 N N . ASN A 1 221 ? 2.385 -6.633 -24.656 1 97.69 221 ASN A N 1
ATOM 1794 C CA . ASN A 1 221 ? 3.691 -7.211 -24.938 1 97.69 221 ASN A CA 1
ATOM 1795 C C . ASN A 1 221 ? 4.82 -6.348 -24.391 1 97.69 221 ASN A C 1
ATOM 1797 O O . ASN A 1 221 ? 5.848 -6.871 -23.953 1 97.69 221 ASN A O 1
ATOM 1801 N N . GLN A 1 222 ? 4.602 -5.098 -24.438 1 97.75 222 GLN A N 1
ATOM 1802 C CA . GLN A 1 222 ? 5.641 -4.199 -23.953 1 97.75 222 GLN A CA 1
ATOM 1803 C C . GLN A 1 222 ? 5.867 -4.383 -22.453 1 97.75 222 GLN A C 1
ATOM 1805 O O . GLN A 1 222 ? 7.008 -4.504 -22 1 97.75 222 GLN A O 1
ATOM 1810 N N . VAL A 1 223 ? 4.824 -4.395 -21.703 1 98.06 223 VAL A N 1
ATOM 1811 C CA . VAL A 1 223 ? 4.914 -4.559 -20.266 1 98.06 223 VAL A CA 1
ATOM 1812 C C . VAL A 1 223 ? 5.422 -5.961 -19.922 1 98.06 223 VAL A C 1
ATOM 1814 O O . VAL A 1 223 ? 6.293 -6.125 -19.078 1 98.06 223 VAL A O 1
ATOM 1817 N N . LEU A 1 224 ? 4.898 -6.926 -20.625 1 98.25 224 LEU A N 1
ATOM 1818 C CA . LEU A 1 224 ? 5.273 -8.305 -20.344 1 98.25 224 LEU A CA 1
ATOM 1819 C C . LEU A 1 224 ? 6.75 -8.547 -20.641 1 98.25 224 LEU A C 1
ATOM 1821 O O . LEU A 1 224 ? 7.41 -9.328 -19.953 1 98.25 224 LEU A O 1
ATOM 1825 N N . GLU A 1 225 ? 7.23 -7.879 -21.641 1 98.31 225 GLU A N 1
ATOM 1826 C CA . GLU A 1 225 ? 8.648 -8 -21.969 1 98.31 225 GLU A CA 1
ATOM 1827 C C . GLU A 1 225 ? 9.523 -7.492 -20.828 1 98.31 225 GLU A C 1
ATOM 1829 O O . GLU A 1 225 ? 10.516 -8.117 -20.469 1 98.31 225 GLU A O 1
ATOM 1834 N N . LYS A 1 226 ? 9.172 -6.355 -20.281 1 98.31 226 LYS A N 1
ATOM 1835 C CA . LYS A 1 226 ? 9.906 -5.82 -19.141 1 98.31 226 LYS A CA 1
ATOM 1836 C C . LYS A 1 226 ? 9.867 -6.789 -17.953 1 98.31 226 LYS A C 1
ATOM 1838 O O . LYS A 1 226 ? 10.891 -7.027 -17.312 1 98.31 226 LYS A O 1
ATOM 1843 N N . ILE A 1 227 ? 8.727 -7.344 -17.703 1 98.62 227 ILE A N 1
ATOM 1844 C CA . ILE A 1 227 ? 8.555 -8.234 -16.562 1 98.62 227 ILE A CA 1
ATOM 1845 C C . ILE A 1 227 ? 9.312 -9.539 -16.812 1 98.62 227 ILE A C 1
ATOM 1847 O O . ILE A 1 227 ? 9.914 -10.102 -15.891 1 98.62 227 ILE A O 1
ATOM 1851 N N . SER A 1 228 ? 9.273 -9.977 -18.031 1 98.75 228 SER A N 1
ATOM 1852 C CA . SER A 1 228 ? 10.008 -11.18 -18.406 1 98.75 228 SER A CA 1
ATOM 1853 C C . SER A 1 228 ? 11.5 -11.016 -18.141 1 98.75 228 SER A C 1
ATOM 1855 O O . SER A 1 228 ? 12.172 -11.969 -17.734 1 98.75 228 SER A O 1
ATOM 1857 N N . GLU A 1 229 ? 11.969 -9.828 -18.359 1 98.62 229 GLU A N 1
ATOM 1858 C CA . GLU A 1 229 ? 13.375 -9.555 -18.109 1 98.62 229 GLU A CA 1
ATOM 1859 C C . GLU A 1 229 ? 13.727 -9.789 -16.641 1 98.62 229 GLU A C 1
ATOM 1861 O O . GLU A 1 229 ? 14.766 -10.375 -16.328 1 98.62 229 GLU A O 1
ATOM 1866 N N . VAL A 1 230 ? 12.93 -9.367 -15.758 1 98.69 230 VAL A N 1
ATOM 1867 C CA . VAL A 1 230 ? 13.156 -9.562 -14.336 1 98.69 230 VAL A CA 1
ATOM 1868 C C . VAL A 1 230 ? 13.016 -11.039 -13.977 1 98.69 230 VAL A C 1
ATOM 1870 O O . VAL A 1 230 ? 13.766 -11.562 -13.156 1 98.69 230 VAL A O 1
ATOM 1873 N N . TYR A 1 231 ? 12.031 -11.648 -14.586 1 98.75 231 TYR A N 1
ATOM 1874 C CA . TYR A 1 231 ? 11.797 -13.07 -14.344 1 98.75 231 TYR A CA 1
ATOM 1875 C C . TYR A 1 231 ? 13.016 -13.898 -14.719 1 98.75 231 TYR A C 1
ATOM 1877 O O . TYR A 1 231 ? 13.477 -14.727 -13.93 1 98.75 231 TYR A O 1
ATOM 1885 N N . VAL A 1 232 ? 13.539 -13.656 -15.867 1 98.69 232 VAL A N 1
ATOM 1886 C CA . VAL A 1 232 ? 14.719 -14.367 -16.344 1 98.69 232 VAL A CA 1
ATOM 1887 C C . VAL A 1 232 ? 15.914 -14.047 -15.445 1 98.69 232 VAL A C 1
ATOM 1889 O O . VAL A 1 232 ? 16.672 -14.945 -15.078 1 98.69 232 VAL A O 1
ATOM 1892 N N . TYR A 1 233 ? 16.078 -12.758 -15.125 1 98.75 233 TYR A N 1
ATOM 1893 C CA . TYR A 1 233 ? 17.141 -12.367 -14.203 1 98.75 233 TYR A CA 1
ATOM 1894 C C . TYR A 1 233 ? 17.047 -13.141 -12.898 1 98.75 233 TYR A C 1
ATOM 1896 O O . TYR A 1 233 ? 18.062 -13.602 -12.367 1 98.75 233 TYR A O 1
ATOM 1904 N N . THR A 1 234 ? 15.867 -13.273 -12.344 1 98.69 234 THR A N 1
ATOM 1905 C CA . THR A 1 234 ? 15.617 -13.953 -11.07 1 98.69 234 THR A CA 1
ATOM 1906 C C . THR A 1 234 ? 16.062 -15.406 -11.141 1 98.69 234 THR A C 1
ATOM 1908 O O . THR A 1 234 ? 16.812 -15.875 -10.281 1 98.69 234 THR A O 1
ATOM 1911 N N . LEU A 1 235 ? 15.648 -16.062 -12.195 1 98.38 235 LEU A N 1
ATOM 1912 C CA . LEU A 1 235 ? 15.969 -17.484 -12.336 1 98.38 235 LEU A CA 1
ATOM 1913 C C . LEU A 1 235 ? 17.453 -17.672 -12.609 1 98.38 235 LEU A C 1
ATOM 1915 O O . LEU A 1 235 ? 18.078 -18.609 -12.078 1 98.38 235 LEU A O 1
ATOM 1919 N N . SER A 1 236 ? 18.031 -16.766 -13.352 1 98.38 236 SER A N 1
ATOM 1920 C CA . SER A 1 236 ? 19.438 -16.875 -13.727 1 98.38 236 SER A CA 1
ATOM 1921 C C . SER A 1 236 ? 20.344 -16.625 -12.531 1 98.38 236 SER A C 1
ATOM 1923 O O . SER A 1 236 ? 21.5 -17.062 -12.516 1 98.38 236 SER A O 1
ATOM 1925 N N . ASN A 1 237 ? 19.875 -15.906 -11.539 1 98.25 237 ASN A N 1
ATOM 1926 C CA . ASN A 1 237 ? 20.688 -15.531 -10.391 1 98.25 237 ASN A CA 1
ATOM 1927 C C . ASN A 1 237 ? 20.141 -16.125 -9.102 1 98.25 237 A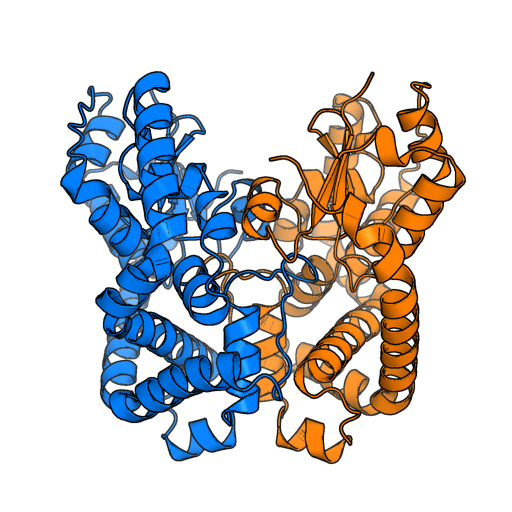SN A C 1
ATOM 1929 O O . ASN A 1 237 ? 20.516 -15.695 -8.008 1 98.25 237 ASN A O 1
ATOM 1933 N N . ALA A 1 238 ? 19.266 -17.078 -9.172 1 97.62 238 ALA A N 1
ATOM 1934 C CA . ALA A 1 238 ? 18.484 -17.578 -8.047 1 97.62 238 ALA A CA 1
ATOM 1935 C C . ALA A 1 238 ? 19.391 -18.094 -6.934 1 97.62 238 ALA A C 1
ATOM 1937 O O . ALA A 1 238 ? 19.188 -17.797 -5.758 1 97.62 238 ALA A O 1
ATOM 1938 N N . LYS A 1 239 ? 20.375 -18.891 -7.285 1 96.75 239 LYS A N 1
ATOM 1939 C CA . LYS A 1 239 ? 21.266 -19.469 -6.285 1 96.75 239 LYS A CA 1
ATOM 1940 C C . LYS A 1 239 ? 21.891 -18.391 -5.41 1 96.75 239 LYS A C 1
ATOM 1942 O O . LYS A 1 239 ? 21.844 -18.469 -4.184 1 96.75 239 LYS A O 1
ATOM 1947 N N . GLN A 1 240 ? 22.469 -17.438 -6.027 1 97.81 240 GLN A N 1
ATOM 1948 C CA . GLN A 1 240 ? 23.141 -16.344 -5.305 1 97.81 240 GLN A CA 1
ATOM 1949 C C . GLN A 1 240 ? 22.125 -15.539 -4.492 1 97.81 240 GLN A C 1
ATOM 1951 O O . GLN A 1 240 ? 22.422 -15.117 -3.371 1 97.81 240 GLN A O 1
ATOM 1956 N N . LEU A 1 241 ? 21.016 -15.281 -5.055 1 98.12 241 LEU A N 1
ATOM 1957 C CA . LEU A 1 241 ? 19.984 -14.5 -4.383 1 98.12 241 LEU A CA 1
ATOM 1958 C C . LEU A 1 241 ? 19.469 -15.227 -3.143 1 98.12 241 LEU A C 1
ATOM 1960 O O . LEU A 1 241 ? 19.281 -14.609 -2.094 1 98.12 241 LEU A O 1
ATOM 1964 N N . TRP A 1 242 ? 19.266 -16.531 -3.244 1 98.25 242 TRP A N 1
ATOM 1965 C CA . TRP A 1 242 ? 18.844 -17.328 -2.1 1 98.25 242 TRP A CA 1
ATOM 1966 C C . TRP A 1 242 ? 19.859 -17.234 -0.969 1 98.25 242 TRP A C 1
ATOM 1968 O O . TRP A 1 242 ? 19.5 -17 0.184 1 98.25 242 TRP A O 1
ATOM 1978 N N . ASP A 1 243 ? 21.094 -17.438 -1.333 1 97.94 243 ASP A N 1
ATOM 1979 C CA . ASP A 1 243 ? 22.156 -17.406 -0.33 1 97.94 243 ASP A CA 1
ATOM 1980 C C . ASP A 1 243 ? 22.203 -16.047 0.378 1 97.94 243 ASP A C 1
ATOM 1982 O O . ASP A 1 243 ? 22.312 -15.992 1.604 1 97.94 243 ASP A O 1
ATOM 1986 N N . LYS A 1 244 ? 22.109 -15.094 -0.409 1 97.56 244 LYS A N 1
ATOM 1987 C CA . LYS A 1 244 ? 22.141 -13.742 0.146 1 97.56 244 LYS A CA 1
ATOM 1988 C C . LYS A 1 244 ? 20.953 -13.516 1.09 1 97.56 244 LYS A C 1
ATOM 1990 O O . LYS A 1 244 ? 21.141 -13.047 2.215 1 97.56 244 LYS A O 1
ATOM 1995 N N . VAL A 1 245 ? 19.766 -13.82 0.655 1 97.38 245 VAL A N 1
ATOM 1996 C CA . VAL A 1 245 ? 18.531 -13.57 1.402 1 97.38 245 VAL A CA 1
ATOM 1997 C C . VAL A 1 245 ? 18.547 -14.367 2.705 1 97.38 245 VAL A C 1
ATOM 1999 O O . VAL A 1 245 ? 18.25 -13.828 3.771 1 97.38 245 VAL A O 1
ATOM 2002 N N . ILE A 1 246 ? 18.922 -15.609 2.615 1 97 246 ILE A N 1
ATOM 2003 C CA . ILE A 1 246 ? 18.906 -16.484 3.789 1 97 246 ILE A CA 1
ATOM 2004 C C . ILE A 1 246 ? 19.906 -15.969 4.816 1 97 246 ILE A C 1
ATOM 2006 O O . ILE A 1 246 ? 19.594 -15.859 6.004 1 97 246 ILE A O 1
ATOM 2010 N N . LYS A 1 247 ? 21.078 -15.625 4.316 1 95.81 247 LYS A N 1
ATOM 2011 C CA . LYS A 1 247 ? 22.094 -15.086 5.215 1 95.81 247 LYS A CA 1
ATOM 2012 C C . LYS A 1 247 ? 21.594 -13.812 5.902 1 95.81 247 LYS A C 1
ATOM 2014 O O . LYS A 1 247 ? 21.734 -13.672 7.121 1 95.81 247 LYS A O 1
ATOM 2019 N N . GLU A 1 248 ? 21.047 -12.938 5.133 1 94.31 248 GLU A N 1
ATOM 2020 C CA . GLU A 1 248 ? 20.516 -11.68 5.656 1 94.31 248 GLU A CA 1
ATOM 2021 C C . GLU A 1 248 ? 19.438 -11.93 6.703 1 94.31 248 GLU A C 1
ATOM 2023 O O . GLU A 1 248 ? 19.453 -11.336 7.781 1 94.31 248 GLU A O 1
ATOM 2028 N N . GLN A 1 249 ? 18.5 -12.82 6.41 1 92.69 249 GLN A N 1
ATOM 2029 C CA . GLN A 1 249 ? 17.359 -13.062 7.281 1 92.69 249 GLN A CA 1
ATOM 2030 C C . GLN A 1 249 ? 17.781 -13.75 8.57 1 92.69 249 GLN A C 1
ATOM 2032 O O . GLN A 1 249 ? 17.25 -13.469 9.641 1 92.69 249 GLN A O 1
ATOM 2037 N N . GLU A 1 250 ? 18.75 -14.594 8.492 1 91.5 250 GLU A N 1
ATOM 2038 C CA . GLU A 1 250 ? 19.266 -15.273 9.68 1 91.5 250 GLU A CA 1
ATOM 2039 C C . GLU A 1 250 ? 19.984 -14.297 10.602 1 91.5 250 GLU A C 1
ATOM 2041 O O . GLU A 1 250 ? 19.828 -14.352 11.82 1 91.5 250 GLU A O 1
ATOM 2046 N N . GLU A 1 251 ? 20.734 -13.43 10.008 1 90.5 251 GLU A N 1
ATOM 2047 C CA . GLU A 1 251 ? 21.453 -12.422 10.797 1 90.5 251 GLU A CA 1
ATOM 2048 C C . GLU A 1 251 ? 20.484 -11.477 11.492 1 90.5 251 GLU A C 1
ATOM 2050 O O . GLU A 1 251 ? 20.672 -11.125 12.656 1 90.5 251 GLU A O 1
ATOM 2055 N N . LEU A 1 252 ? 19.453 -11.109 10.781 1 88.75 252 LEU A N 1
ATOM 2056 C CA . LEU A 1 252 ? 18.453 -10.203 11.336 1 88.75 252 LEU A CA 1
ATOM 2057 C C . LEU A 1 252 ? 17.688 -10.867 12.469 1 88.75 252 LEU A C 1
ATOM 2059 O O . LEU A 1 252 ? 17.375 -10.219 13.477 1 88.75 252 LEU A O 1
ATOM 2063 N N . ALA A 1 253 ? 17.375 -12.125 12.305 1 85.06 253 ALA A N 1
ATOM 2064 C CA . ALA A 1 253 ? 16.641 -12.859 13.336 1 85.06 253 ALA A CA 1
ATOM 2065 C C . ALA A 1 253 ? 17.438 -12.922 14.641 1 85.06 253 ALA A C 1
ATOM 2067 O O . ALA A 1 253 ? 16.875 -12.812 15.727 1 85.06 253 ALA A O 1
ATOM 2068 N N . LYS A 1 254 ? 18.656 -12.969 14.516 1 83 254 LYS A N 1
ATOM 2069 C CA . LYS A 1 254 ? 19.531 -13.016 15.688 1 83 254 LYS A CA 1
ATOM 2070 C C . LYS A 1 254 ? 19.562 -11.672 16.406 1 83 254 LYS A C 1
ATOM 2072 O O . LYS A 1 254 ? 19.547 -11.617 17.625 1 83 254 LYS A O 1
ATOM 2077 N N . LYS A 1 255 ? 19.453 -10.727 15.641 1 78.75 255 LYS A N 1
ATOM 2078 C CA . LYS A 1 255 ? 19.562 -9.375 16.172 1 78.75 255 LYS A CA 1
ATOM 2079 C C . LYS A 1 255 ? 18.234 -8.875 16.734 1 78.75 255 LYS A C 1
ATOM 2081 O O . LYS A 1 255 ? 18.203 -8.109 17.688 1 78.75 255 LYS A O 1
ATOM 2086 N N . SER A 1 256 ? 17.188 -9.195 16.016 1 72.31 256 SER A N 1
ATOM 2087 C CA . SER A 1 256 ? 15.852 -8.703 16.359 1 72.31 256 SER A CA 1
ATOM 2088 C C . SER A 1 256 ? 15.477 -9.078 17.781 1 72.31 256 SER A C 1
ATOM 2090 O O . SER A 1 256 ? 14.82 -8.305 18.484 1 72.31 256 SER A O 1
ATOM 2092 N N . ALA A 1 257 ? 15.828 -10.148 18.219 1 65.25 257 ALA A N 1
ATOM 2093 C CA . ALA A 1 257 ? 15.555 -10.57 19.594 1 65.25 257 ALA A CA 1
ATOM 2094 C C . ALA A 1 257 ? 16.078 -9.547 20.594 1 65.25 257 ALA A C 1
ATOM 2096 O O . ALA A 1 257 ? 15.492 -9.367 21.672 1 65.25 257 ALA A O 1
ATOM 2097 N N . LEU A 1 258 ? 16.828 -8.781 20.094 1 59.06 258 LEU A N 1
ATOM 2098 C CA . LEU A 1 258 ? 17.469 -7.828 20.984 1 59.06 258 LEU A CA 1
ATOM 2099 C C . LEU A 1 258 ? 16.688 -6.523 21.047 1 59.06 258 LEU A C 1
ATOM 2101 O O . LEU A 1 258 ? 16.75 -5.809 22.047 1 59.06 258 LEU A O 1
ATOM 2105 N N . TYR A 1 259 ? 15.906 -6.328 19.938 1 63.09 259 TYR A N 1
ATOM 2106 C CA . TYR A 1 259 ? 15.297 -5.004 19.875 1 63.09 259 TYR A CA 1
ATOM 2107 C C . TYR A 1 259 ? 13.789 -5.078 20.062 1 63.09 259 TYR A C 1
ATOM 2109 O O . TYR A 1 259 ? 13.078 -4.09 19.859 1 63.09 259 TYR A O 1
ATOM 2117 N N . GLU A 1 260 ? 13.352 -6.246 20.203 1 61.25 260 GLU A N 1
ATOM 2118 C CA . GLU A 1 260 ? 11.906 -6.469 20.297 1 61.25 260 GLU A CA 1
ATOM 2119 C C . GLU A 1 260 ? 11.25 -5.48 21.25 1 61.25 260 GLU A C 1
ATOM 2121 O O . GLU A 1 260 ? 10.133 -5.02 21 1 61.25 260 GLU A O 1
ATOM 2126 N N . GLN A 1 261 ? 11.906 -5.062 22.109 1 51.28 261 GLN A N 1
ATOM 2127 C CA . GLN A 1 261 ? 11.312 -4.172 23.109 1 51.28 261 GLN A CA 1
ATOM 2128 C C . GLN A 1 261 ? 11.148 -2.762 22.562 1 51.28 261 GLN A C 1
ATOM 2130 O O . GLN A 1 261 ? 10.25 -2.029 22.969 1 51.28 261 GLN A O 1
ATOM 2135 N N . ALA A 1 262 ? 12.039 -2.424 21.797 1 50.62 262 ALA A N 1
ATOM 2136 C CA . ALA A 1 262 ? 12.047 -1.041 21.328 1 50.62 262 ALA A CA 1
ATOM 2137 C C . ALA A 1 262 ? 10.914 -0.795 20.328 1 50.62 262 ALA A C 1
ATOM 2139 O O . ALA A 1 262 ? 10.516 0.349 20.109 1 50.62 262 ALA A O 1
ATOM 2140 N N . ARG A 1 263 ? 10.414 -1.812 19.703 1 55.44 263 ARG A N 1
ATOM 2141 C CA . ARG A 1 263 ? 9.484 -1.688 18.578 1 55.44 263 ARG A CA 1
ATOM 2142 C C . ARG A 1 263 ? 8.109 -1.245 19.062 1 55.44 263 ARG A C 1
ATOM 2144 O O . ARG A 1 263 ? 7.184 -1.092 18.25 1 55.44 263 ARG A O 1
ATOM 2151 N N . PHE A 1 264 ? 7.926 -1.154 20.469 1 49.28 264 PHE A N 1
ATOM 2152 C CA . PHE A 1 264 ? 6.562 -0.913 20.922 1 49.28 264 PHE A CA 1
ATOM 2153 C C . PHE A 1 264 ? 6.254 0.58 20.953 1 49.28 264 PHE A C 1
ATOM 2155 O O . PHE A 1 264 ? 7.047 1.375 21.453 1 49.28 264 PHE A O 1
ATOM 2162 N N . ILE A 1 265 ? 5.652 1.025 19.891 1 49.56 265 ILE A N 1
ATOM 2163 C CA . ILE A 1 265 ? 5.094 2.371 19.797 1 49.56 265 ILE A CA 1
ATOM 2164 C C . ILE A 1 265 ? 4.199 2.635 21.016 1 49.56 265 ILE A C 1
ATOM 2166 O O . ILE A 1 265 ? 3.314 1.834 21.328 1 49.56 265 ILE A O 1
ATOM 2170 N N . SER A 1 266 ? 4.699 3.254 22 1 45.44 266 SER A N 1
ATOM 2171 C CA . SER A 1 266 ? 3.639 3.895 22.766 1 45.44 266 SER A CA 1
ATOM 2172 C C . SER A 1 266 ? 2.736 4.734 21.875 1 45.44 266 SER A C 1
ATOM 2174 O O . SER A 1 266 ? 3.174 5.746 21.312 1 45.44 266 SER A O 1
ATOM 2176 N N . ILE A 1 267 ? 1.944 4.176 21.094 1 40.28 267 ILE A N 1
ATOM 2177 C CA . ILE A 1 267 ? 0.968 4.949 20.328 1 40.28 267 ILE A CA 1
ATOM 2178 C C . ILE A 1 267 ? 0.024 5.676 21.281 1 40.28 267 ILE A C 1
ATOM 2180 O O . ILE A 1 267 ? -0.402 5.109 22.281 1 40.28 267 ILE A O 1
ATOM 2184 N N . MET B 1 1 ? -16.188 28.109 0.421 1 75.44 1 MET B N 1
ATOM 2185 C CA . MET B 1 1 ? -16.625 26.75 0.049 1 75.44 1 MET B CA 1
ATOM 2186 C C . MET B 1 1 ? -15.594 25.719 0.481 1 75.44 1 MET B C 1
ATOM 2188 O O . MET B 1 1 ? -14.383 25.953 0.401 1 75.44 1 MET B O 1
ATOM 2192 N N . SER B 1 2 ? -16.109 24.531 1.114 1 87.62 2 SER B N 1
ATOM 2193 C CA . SER B 1 2 ? -15.234 23.453 1.566 1 87.62 2 SER B CA 1
ATOM 2194 C C . SER B 1 2 ? -14.477 22.828 0.398 1 87.62 2 SER B C 1
ATOM 2196 O O 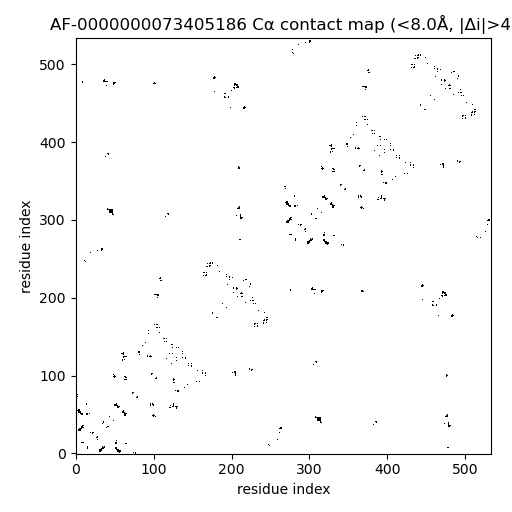. SER B 1 2 ? -15.031 22.688 -0.694 1 87.62 2 SER B O 1
ATOM 2198 N N . LYS B 1 3 ? -13.195 22.656 0.589 1 93.88 3 LYS B N 1
ATOM 2199 C CA . LYS B 1 3 ? -12.414 21.922 -0.405 1 93.88 3 LYS B CA 1
ATOM 2200 C C . LYS B 1 3 ? -12.672 20.422 -0.313 1 93.88 3 LYS B C 1
ATOM 2202 O O . LYS B 1 3 ? -12.477 19.812 0.741 1 93.88 3 LYS B O 1
ATOM 2207 N N . VAL B 1 4 ? -13.203 19.844 -1.385 1 95.94 4 VAL B N 1
ATOM 2208 C CA . VAL B 1 4 ? -13.539 18.422 -1.402 1 95.94 4 VAL B CA 1
ATOM 2209 C C . VAL B 1 4 ? -12.648 17.688 -2.398 1 95.94 4 VAL B C 1
ATOM 2211 O O . VAL B 1 4 ? -12.594 18.047 -3.576 1 95.94 4 VAL B O 1
ATOM 2214 N N . GLU B 1 5 ? -11.867 16.688 -1.931 1 95.81 5 GLU B N 1
ATOM 2215 C CA . GLU B 1 5 ? -11.023 15.82 -2.746 1 95.81 5 GLU B CA 1
ATOM 2216 C C . GLU B 1 5 ? -11.523 14.383 -2.711 1 95.81 5 GLU B C 1
ATOM 2218 O O . GLU B 1 5 ? -11.852 13.859 -1.646 1 95.81 5 GLU B O 1
ATOM 2223 N N . ILE B 1 6 ? -11.602 13.82 -3.852 1 96.38 6 ILE B N 1
ATOM 2224 C CA . ILE B 1 6 ? -12.141 12.469 -3.961 1 96.38 6 ILE B CA 1
ATOM 2225 C C . ILE B 1 6 ? -11.117 11.562 -4.648 1 96.38 6 ILE B C 1
ATOM 2227 O O . ILE B 1 6 ? -10.742 11.805 -5.797 1 96.38 6 ILE B O 1
ATOM 2231 N N . PHE B 1 7 ? -10.625 10.578 -3.904 1 96.12 7 PHE B N 1
ATOM 2232 C CA . PHE B 1 7 ? -9.781 9.539 -4.48 1 96.12 7 PHE B CA 1
ATOM 2233 C C . PHE B 1 7 ? -10.641 8.406 -5.051 1 96.12 7 PHE B C 1
ATOM 2235 O O . PHE B 1 7 ? -11.477 7.844 -4.348 1 96.12 7 PHE B O 1
ATOM 2242 N N . THR B 1 8 ? -10.414 8.086 -6.309 1 95.12 8 THR B N 1
ATOM 2243 C CA . THR B 1 8 ? -11.234 7.094 -7 1 95.12 8 THR B CA 1
ATOM 2244 C C . THR B 1 8 ? -10.352 6.121 -7.781 1 95.12 8 THR B C 1
ATOM 2246 O O . THR B 1 8 ? -9.133 6.309 -7.867 1 95.12 8 THR B O 1
ATOM 2249 N N . HIS B 1 9 ? -10.93 5.09 -8.195 1 93.62 9 HIS B N 1
ATOM 2250 C CA . HIS B 1 9 ? -10.328 4.121 -9.102 1 93.62 9 HIS B CA 1
ATOM 2251 C C . HIS B 1 9 ? -11.297 3.717 -10.203 1 93.62 9 HIS B C 1
ATOM 2253 O O . HIS B 1 9 ? -12.477 3.477 -9.945 1 93.62 9 HIS B O 1
ATOM 2259 N N . LYS B 1 10 ? -10.859 3.58 -11.375 1 89.88 10 LYS B N 1
ATOM 2260 C CA . LYS B 1 10 ? -11.727 3.43 -12.539 1 89.88 10 LYS B CA 1
ATOM 2261 C C . LYS B 1 10 ? -12.398 2.062 -12.555 1 89.88 10 LYS B C 1
ATOM 2263 O O . LYS B 1 10 ? -13.453 1.889 -13.172 1 89.88 10 LYS B O 1
ATOM 2268 N N . THR B 1 11 ? -11.82 1.104 -11.867 1 89.75 11 THR B N 1
ATOM 2269 C CA . THR B 1 11 ? -12.398 -0.236 -11.891 1 89.75 11 THR B CA 1
ATOM 2270 C C . THR B 1 11 ? -13.273 -0.471 -10.664 1 89.75 11 THR B C 1
ATOM 2272 O O . THR B 1 11 ? -13.641 -1.609 -10.367 1 89.75 11 THR B O 1
ATOM 2275 N N . CYS B 1 12 ? -13.586 0.505 -9.969 1 92.44 12 CYS B N 1
ATOM 2276 C CA . CYS B 1 12 ? -14.367 0.403 -8.742 1 92.44 12 CYS B CA 1
ATOM 2277 C C . CYS B 1 12 ? -15.82 0.78 -8.992 1 92.44 12 CYS B C 1
ATOM 2279 O O . CYS B 1 12 ? -16.109 1.905 -9.406 1 92.44 12 CYS B O 1
ATOM 2281 N N . THR B 1 13 ? -16.75 -0.04 -8.688 1 91.5 13 THR B N 1
ATOM 2282 C CA . THR B 1 13 ? -18.156 0.157 -8.953 1 91.5 13 THR B CA 1
ATOM 2283 C C . THR B 1 13 ? -18.703 1.329 -8.141 1 91.5 13 THR B C 1
ATOM 2285 O O . THR B 1 13 ? -19.438 2.17 -8.664 1 91.5 13 THR B O 1
ATOM 2288 N N . GLU B 1 14 ? -18.375 1.361 -6.84 1 93.25 14 GLU B N 1
ATOM 2289 C CA . GLU B 1 14 ? -18.828 2.445 -5.973 1 93.25 14 GLU B CA 1
ATOM 2290 C C . GLU B 1 14 ? -18.328 3.797 -6.477 1 93.25 14 GLU B C 1
ATOM 2292 O O . GLU B 1 14 ? -19.031 4.809 -6.352 1 93.25 14 GLU B O 1
ATOM 2297 N N . CYS B 1 15 ? -17.141 3.82 -6.988 1 93.88 15 CYS B N 1
ATOM 2298 C CA . CYS B 1 15 ? -16.594 5.047 -7.559 1 93.88 15 CYS B CA 1
ATOM 2299 C C . CYS B 1 15 ? -17.406 5.48 -8.781 1 93.88 15 CYS B C 1
ATOM 2301 O O . CYS B 1 15 ? -17.641 6.672 -8.977 1 93.88 15 CYS B O 1
ATOM 2303 N N . GLY B 1 16 ? -17.766 4.473 -9.609 1 91.31 16 GLY B N 1
ATOM 2304 C CA . GLY B 1 16 ? -18.609 4.793 -10.742 1 91.31 16 GLY B CA 1
ATOM 2305 C C . GLY B 1 16 ? -19.938 5.426 -10.344 1 91.31 16 GLY B C 1
ATOM 2306 O O . GLY B 1 16 ? -20.359 6.422 -10.938 1 91.31 16 GLY B O 1
ATOM 2307 N N . ILE B 1 17 ? -20.531 4.883 -9.383 1 93.88 17 ILE B N 1
ATOM 2308 C CA . ILE B 1 17 ? -21.812 5.387 -8.883 1 93.88 17 ILE B CA 1
ATOM 2309 C C . ILE B 1 17 ? -21.641 6.812 -8.367 1 93.88 17 ILE B C 1
ATOM 2311 O O . ILE B 1 17 ? -22.453 7.688 -8.648 1 93.88 17 ILE B O 1
ATOM 2315 N N . LEU B 1 18 ? -20.594 7.02 -7.629 1 94.69 18 LEU B N 1
ATOM 2316 C CA . LEU B 1 18 ? -20.297 8.344 -7.094 1 94.69 18 LEU B CA 1
ATOM 2317 C C . LEU B 1 18 ? -20.125 9.359 -8.219 1 94.69 18 LEU B C 1
ATOM 2319 O O . LEU B 1 18 ? -20.656 10.469 -8.148 1 94.69 18 LEU B O 1
ATOM 2323 N N . MET B 1 19 ? -19.359 8.969 -9.273 1 92.12 19 MET B N 1
ATOM 2324 C CA . MET B 1 19 ? -19.125 9.859 -10.398 1 92.12 19 MET B CA 1
ATOM 2325 C C . MET B 1 19 ? -20.438 10.219 -11.094 1 92.12 19 MET B C 1
ATOM 2327 O O . MET B 1 19 ? -20.656 11.367 -11.469 1 92.12 19 MET B O 1
ATOM 2331 N N . GLU B 1 20 ? -21.266 9.273 -11.227 1 92.62 20 GLU B N 1
ATOM 2332 C CA . GLU B 1 20 ? -22.578 9.5 -11.82 1 92.62 20 GLU B CA 1
ATOM 2333 C C . GLU B 1 20 ? -23.406 10.453 -10.961 1 92.62 20 GLU B C 1
ATOM 2335 O O . GLU B 1 20 ? -24.078 11.344 -11.484 1 92.62 20 GLU B O 1
ATOM 2340 N N . PHE B 1 21 ? -23.375 10.203 -9.711 1 94.62 21 PHE B N 1
ATOM 2341 C CA . PHE B 1 21 ? -24.094 11.055 -8.766 1 94.62 21 PHE B CA 1
ATOM 2342 C C . PHE B 1 21 ? -23.641 12.508 -8.898 1 94.62 21 PHE B C 1
ATOM 2344 O O . PHE B 1 21 ? -24.469 13.422 -8.969 1 94.62 21 PHE B O 1
ATOM 2351 N N . LEU B 1 22 ? -22.328 12.703 -8.914 1 93.81 22 LEU B N 1
ATOM 2352 C CA . LEU B 1 22 ? -21.766 14.047 -9.031 1 93.81 22 LEU B CA 1
ATOM 2353 C C . LEU B 1 22 ? -22.188 14.703 -10.336 1 93.81 22 LEU B C 1
ATOM 2355 O O . LEU B 1 22 ? -22.547 15.883 -10.359 1 93.81 22 LEU B O 1
ATOM 2359 N N . GLU B 1 23 ? -22.141 13.93 -11.383 1 91.31 23 GLU B N 1
ATOM 2360 C CA . GLU B 1 23 ? -22.531 14.438 -12.695 1 91.31 23 GLU B CA 1
ATOM 2361 C C . GLU B 1 23 ? -24 14.828 -12.727 1 91.31 23 GLU B C 1
ATOM 2363 O O . GLU B 1 23 ? -24.359 15.914 -13.18 1 91.31 23 GLU B O 1
ATOM 2368 N N . ARG B 1 24 ? -24.781 13.961 -12.273 1 93.75 24 ARG B N 1
ATOM 2369 C CA . ARG B 1 24 ? -26.234 14.18 -12.273 1 93.75 24 ARG B CA 1
ATOM 2370 C C . ARG B 1 24 ? -26.594 15.43 -11.484 1 93.75 24 ARG B C 1
ATOM 2372 O O . ARG B 1 24 ? -27.547 16.141 -11.844 1 93.75 24 ARG B O 1
ATOM 2379 N N . ASN B 1 25 ? -25.906 15.703 -10.508 1 94.56 25 ASN B N 1
ATOM 2380 C CA . ASN B 1 25 ? -26.219 16.844 -9.648 1 94.56 25 ASN B CA 1
ATOM 2381 C C . ASN B 1 25 ? -25.359 18.062 -10 1 94.56 25 ASN B C 1
ATOM 2383 O O . ASN B 1 25 ? -25.344 19.031 -9.25 1 94.56 25 ASN B O 1
ATOM 2387 N N . LYS B 1 26 ? -24.562 17.984 -11.062 1 92.38 26 LYS B N 1
ATOM 2388 C CA . LYS B 1 26 ? -23.734 19.078 -11.57 1 92.38 26 LYS B CA 1
ATOM 2389 C C . LYS B 1 26 ? -22.734 19.547 -10.508 1 92.38 26 LYS B C 1
ATOM 2391 O O . LYS B 1 26 ? -22.578 20.734 -10.281 1 92.38 26 LYS B O 1
ATOM 2396 N N . LEU B 1 27 ? -22.109 18.516 -9.898 1 92.44 27 LEU B N 1
ATOM 2397 C CA . LEU B 1 27 ? -21.219 18.797 -8.781 1 92.44 27 LEU B CA 1
ATOM 2398 C C . LEU B 1 27 ? -19.781 18.469 -9.148 1 92.44 27 LEU B C 1
ATOM 2400 O O . LEU B 1 27 ? -18.859 18.656 -8.336 1 92.44 27 LEU B O 1
ATOM 2404 N N . LEU B 1 28 ? -19.469 18.016 -10.359 1 89.19 28 LEU B N 1
ATOM 2405 C CA . LEU B 1 28 ? -18.125 17.609 -10.781 1 89.19 28 LEU B CA 1
ATOM 2406 C C . LEU B 1 28 ? -17.156 18.781 -10.703 1 89.19 28 LEU B C 1
ATOM 2408 O O . LEU B 1 28 ? -15.969 18.594 -10.406 1 89.19 28 LEU B O 1
ATOM 2412 N N . GLY B 1 29 ? -17.656 19.953 -10.898 1 86.88 29 GLY B N 1
ATOM 2413 C CA . GLY B 1 29 ? -16.812 21.141 -10.875 1 86.88 29 GLY B CA 1
ATOM 2414 C C . GLY B 1 29 ? -16.469 21.609 -9.477 1 86.88 29 GLY B C 1
ATOM 2415 O O . GLY B 1 29 ? -15.578 22.438 -9.297 1 86.88 29 GLY B O 1
ATOM 2416 N N . LYS B 1 30 ? -17.062 21.031 -8.508 1 89.94 30 LYS B N 1
ATOM 2417 C CA . LYS B 1 30 ? -16.906 21.469 -7.129 1 89.94 30 LYS B CA 1
ATOM 2418 C C . LYS B 1 30 ? -15.953 20.562 -6.363 1 89.94 30 LYS B C 1
ATOM 2420 O O . LYS B 1 30 ? -15.656 20.812 -5.191 1 89.94 30 LYS B O 1
ATOM 2425 N N . VAL B 1 31 ? -15.484 19.562 -7.043 1 94.19 31 VAL B N 1
ATOM 2426 C CA . VAL B 1 31 ? -14.641 18.594 -6.352 1 94.19 31 VAL B CA 1
ATOM 2427 C C . VAL B 1 31 ? -13.359 18.359 -7.148 1 94.19 31 VAL B C 1
ATOM 2429 O O . VAL B 1 31 ? -13.305 18.641 -8.344 1 94.19 31 VAL B O 1
ATOM 2432 N N . THR B 1 32 ? -12.312 17.953 -6.477 1 93.88 32 THR B N 1
ATOM 2433 C CA . THR B 1 32 ? -11.094 17.469 -7.113 1 93.88 32 THR B CA 1
ATOM 2434 C C . THR B 1 32 ? -11.055 15.945 -7.121 1 93.88 32 THR B C 1
ATOM 2436 O O . THR B 1 32 ? -11.117 15.312 -6.066 1 93.88 32 THR B O 1
ATOM 2439 N N . ILE B 1 33 ? -11.008 15.375 -8.297 1 93.69 33 ILE B N 1
ATOM 2440 C CA . ILE B 1 33 ? -10.992 13.922 -8.445 1 93.69 33 ILE B CA 1
ATOM 2441 C C . ILE B 1 33 ? -9.562 13.445 -8.703 1 93.69 33 ILE B C 1
ATOM 2443 O O . ILE B 1 33 ? -8.875 13.977 -9.578 1 93.69 33 ILE B O 1
ATOM 2447 N N . ILE B 1 34 ? -9.109 12.5 -7.906 1 92.94 34 ILE B N 1
ATOM 2448 C CA . ILE B 1 34 ? -7.766 11.953 -8.047 1 92.94 34 ILE B CA 1
ATOM 2449 C C . ILE B 1 34 ? -7.848 10.469 -8.398 1 92.94 34 ILE B C 1
ATOM 2451 O O . ILE B 1 34 ? -8.477 9.688 -7.676 1 92.94 34 ILE B O 1
ATOM 2455 N N . ASP B 1 35 ? -7.246 10.102 -9.484 1 93.62 35 ASP B N 1
ATOM 2456 C CA . ASP B 1 35 ? -7.176 8.711 -9.93 1 93.62 35 ASP B CA 1
ATOM 2457 C C . ASP B 1 35 ? -6.035 7.973 -9.227 1 93.62 35 ASP B C 1
ATOM 2459 O O . ASP B 1 35 ? -4.863 8.211 -9.523 1 93.62 35 ASP B O 1
ATOM 2463 N N . THR B 1 36 ? -6.371 6.98 -8.391 1 94.19 36 THR B N 1
ATOM 2464 C CA . THR B 1 36 ? -5.355 6.312 -7.59 1 94.19 36 THR B CA 1
ATOM 2465 C C . THR B 1 36 ? -4.539 5.344 -8.445 1 94.19 36 THR B C 1
ATOM 2467 O O . THR B 1 36 ? -3.467 4.898 -8.031 1 94.19 36 THR B O 1
ATOM 2470 N N . GLU B 1 37 ? -5.062 4.93 -9.586 1 93.38 37 GLU B N 1
ATOM 2471 C CA . GLU B 1 37 ? -4.262 4.121 -10.5 1 93.38 37 GLU B CA 1
ATOM 2472 C C . GLU B 1 37 ? -3.047 4.898 -11 1 93.38 37 GLU B C 1
ATOM 2474 O O . GLU B 1 37 ? -1.965 4.332 -11.164 1 93.38 37 GLU B O 1
ATOM 2479 N N . LEU B 1 38 ? -3.246 6.168 -11.172 1 91.19 38 LEU B N 1
ATOM 2480 C CA . LEU B 1 38 ? -2.193 7.023 -11.703 1 91.19 38 LEU B CA 1
ATOM 2481 C C . LEU B 1 38 ? -1.311 7.566 -10.586 1 91.19 38 LEU B C 1
ATOM 2483 O O . LEU B 1 38 ? -0.107 7.754 -10.773 1 91.19 38 LEU B O 1
ATOM 2487 N N . TYR B 1 39 ? -1.977 7.773 -9.445 1 90.69 39 TYR B N 1
ATOM 2488 C CA . TYR B 1 39 ? -1.249 8.43 -8.367 1 90.69 39 TYR B CA 1
ATOM 2489 C C . TYR B 1 39 ? -1.385 7.652 -7.062 1 90.69 39 TYR B C 1
ATOM 2491 O O . TYR B 1 39 ? -1.863 8.188 -6.059 1 90.69 39 TYR B O 1
ATOM 2499 N N . PRO B 1 40 ? -0.867 6.426 -7.066 1 92.56 40 PRO B N 1
ATOM 2500 C CA . PRO B 1 40 ? -1.015 5.598 -5.867 1 92.56 40 PRO B CA 1
ATOM 2501 C C . PRO B 1 40 ? -0.298 6.184 -4.652 1 92.56 40 PRO B C 1
ATOM 2503 O O . PRO B 1 40 ? -0.833 6.148 -3.541 1 92.56 40 PRO B O 1
ATOM 2506 N N . PHE B 1 41 ? 0.783 6.75 -4.875 1 88.62 41 PHE B N 1
ATOM 2507 C CA . PHE B 1 41 ? 1.611 7.195 -3.762 1 88.62 41 PHE B CA 1
ATOM 2508 C C . PHE B 1 41 ? 1.03 8.453 -3.121 1 88.62 41 PHE B C 1
ATOM 2510 O O . PHE B 1 41 ? 1.156 8.656 -1.912 1 88.62 41 PHE B O 1
ATOM 2517 N N . LEU B 1 42 ? 0.422 9.289 -3.939 1 87.94 42 LEU B N 1
ATOM 2518 C CA . LEU B 1 42 ? -0.325 10.406 -3.379 1 87.94 42 LEU B CA 1
ATOM 2519 C C . LEU B 1 42 ? -1.458 9.914 -2.486 1 87.94 42 LEU B C 1
ATOM 2521 O O . LEU B 1 42 ? -1.728 10.5 -1.437 1 87.94 42 LEU B O 1
ATOM 2525 N N . ALA B 1 43 ? -2.133 8.883 -2.932 1 92.25 43 ALA B N 1
ATOM 2526 C CA . ALA B 1 43 ? -3.203 8.289 -2.139 1 92.25 43 ALA B CA 1
ATOM 2527 C C . ALA B 1 43 ? -2.67 7.762 -0.808 1 92.25 43 ALA B C 1
ATOM 2529 O O . ALA B 1 43 ? -3.271 7.996 0.244 1 92.25 43 ALA B O 1
ATOM 2530 N N . PHE B 1 44 ? -1.52 7.129 -0.87 1 90.44 44 PHE B N 1
ATOM 2531 C CA . PHE B 1 44 ? -0.919 6.59 0.344 1 90.44 44 PHE B CA 1
ATOM 2532 C C . PHE B 1 44 ? -0.524 7.711 1.297 1 90.44 44 PHE B C 1
ATOM 2534 O O . PHE B 1 44 ? -0.722 7.602 2.51 1 90.44 44 PHE B O 1
ATOM 2541 N N . GLU B 1 45 ? -0.047 8.758 0.764 1 86.19 45 GLU B N 1
ATOM 2542 C CA . GLU B 1 45 ? 0.355 9.898 1.574 1 86.19 45 GLU B CA 1
ATOM 2543 C C . GLU B 1 45 ? -0.833 10.484 2.334 1 86.19 45 GLU B C 1
ATOM 2545 O O . GLU B 1 45 ? -0.66 11.109 3.383 1 86.19 45 GLU B O 1
ATOM 2550 N N . ARG B 1 46 ? -1.992 10.227 1.746 1 88.69 46 ARG B N 1
ATOM 2551 C CA . ARG B 1 46 ? -3.199 10.734 2.385 1 88.69 46 ARG B CA 1
ATOM 2552 C C . ARG B 1 46 ? -3.861 9.664 3.242 1 88.69 46 ARG B C 1
ATOM 2554 O O . ARG B 1 46 ? -4.922 9.891 3.83 1 88.69 46 ARG B O 1
ATOM 2561 N N . GLY B 1 47 ? -3.234 8.539 3.27 1 90.31 47 GLY B N 1
ATOM 2562 C CA . GLY B 1 47 ? -3.75 7.461 4.098 1 90.31 47 GLY B CA 1
ATOM 2563 C C . GLY B 1 47 ? -4.914 6.727 3.463 1 90.31 47 GLY B C 1
ATOM 2564 O O . GLY B 1 47 ? -5.73 6.125 4.164 1 90.31 47 GLY B O 1
ATOM 2565 N N . VAL B 1 48 ? -5.078 6.75 2.18 1 94.75 48 VAL B N 1
ATOM 2566 C CA . VAL B 1 48 ? -6.191 6.133 1.465 1 94.75 48 VAL B CA 1
ATOM 2567 C C . VAL B 1 48 ? -5.945 4.633 1.326 1 94.75 48 VAL B C 1
ATOM 2569 O O . VAL B 1 48 ? -4.918 4.211 0.788 1 94.75 48 VAL B O 1
ATOM 2572 N N . ILE B 1 49 ? -6.898 3.816 1.798 1 93.94 49 ILE B N 1
ATOM 2573 C CA . ILE B 1 49 ? -6.758 2.373 1.642 1 93.94 49 ILE B CA 1
ATOM 2574 C C . ILE B 1 49 ? -8.016 1.797 1 1 93.94 49 ILE B C 1
ATOM 2576 O O . ILE B 1 49 ? -8.125 0.583 0.812 1 93.94 49 ILE B O 1
ATOM 2580 N N . SER B 1 50 ? -9 2.68 0.725 1 95.69 50 SER B N 1
ATOM 2581 C CA . SER B 1 50 ? -10.25 2.301 0.072 1 95.69 50 SER B CA 1
ATOM 2582 C C . SER B 1 50 ? -10.688 3.35 -0.948 1 95.69 50 SER B C 1
ATOM 2584 O O . SER B 1 50 ? -10.336 4.523 -0.824 1 95.69 50 SER B O 1
ATOM 2586 N N . THR B 1 51 ? -11.391 2.906 -1.939 1 96 51 THR B N 1
ATOM 2587 C CA . THR B 1 51 ? -12.016 3.848 -2.861 1 96 51 THR B CA 1
ATOM 2588 C C . THR B 1 51 ? -13.516 3.602 -2.947 1 96 51 THR B C 1
ATOM 2590 O O . THR B 1 51 ? -13.969 2.453 -2.924 1 96 51 THR B O 1
ATOM 2593 N N . PRO B 1 52 ? -14.32 4.676 -2.99 1 97.19 52 PRO B N 1
ATOM 2594 C CA . PRO B 1 52 ? -13.875 6.074 -2.973 1 97.19 52 PRO B CA 1
ATOM 2595 C C . PRO B 1 52 ? -13.484 6.551 -1.576 1 97.19 52 PRO B C 1
ATOM 2597 O O . PRO B 1 52 ? -13.969 6.012 -0.578 1 97.19 52 PRO B O 1
ATOM 2600 N N . SER B 1 53 ? -12.539 7.375 -1.471 1 97.88 53 SER B N 1
ATOM 2601 C CA . SER B 1 53 ? -12.227 8.141 -0.269 1 97.88 53 SER B CA 1
ATOM 2602 C C . SER B 1 53 ? -12.484 9.633 -0.48 1 97.88 53 SER B C 1
ATOM 2604 O O . SER B 1 53 ? -12.008 10.219 -1.454 1 97.88 53 SER B O 1
ATOM 2606 N N . ILE B 1 54 ? -13.242 10.234 0.381 1 97.81 54 ILE B N 1
ATOM 2607 C CA . ILE B 1 54 ? -13.609 11.641 0.234 1 97.81 54 ILE B CA 1
ATOM 2608 C C . ILE B 1 54 ? -13.047 12.445 1.404 1 97.81 54 ILE B C 1
ATOM 2610 O O . ILE B 1 54 ? -13.336 12.148 2.566 1 97.81 54 ILE B O 1
ATOM 2614 N N . PHE B 1 55 ? -12.305 13.414 1.073 1 97.06 55 PHE B N 1
ATOM 2615 C CA . PHE B 1 55 ? -11.758 14.352 2.051 1 97.06 55 PHE B CA 1
ATOM 2616 C C . PHE B 1 55 ? -12.484 15.688 1.983 1 97.06 55 PHE B C 1
ATOM 2618 O O . PHE B 1 55 ? -12.68 16.234 0.898 1 97.06 55 PHE B O 1
ATOM 2625 N N . VAL B 1 56 ? -12.906 16.234 3.07 1 96.69 56 VAL B N 1
ATOM 2626 C CA . VAL B 1 56 ? -13.484 17.562 3.195 1 96.69 56 VAL B CA 1
ATOM 2627 C C . VAL B 1 56 ? -12.578 18.438 4.055 1 96.69 56 VAL B C 1
ATOM 2629 O O . VAL B 1 56 ? -12.383 18.172 5.242 1 96.69 56 VAL B O 1
ATOM 2632 N N . ASP B 1 57 ? -11.977 19.406 3.461 1 94.81 57 ASP B N 1
ATOM 2633 C CA . ASP B 1 57 ? -11.031 20.281 4.121 1 94.81 57 ASP B CA 1
ATOM 2634 C C . ASP B 1 57 ? -9.914 19.5 4.793 1 94.81 57 ASP B C 1
ATOM 2636 O O . ASP B 1 57 ? -9.586 19.734 5.957 1 94.81 57 ASP B O 1
ATOM 2640 N N . GLY B 1 58 ? -9.484 18.453 4.102 1 93.56 58 GLY B N 1
ATOM 2641 C CA . GLY B 1 58 ? -8.312 17.703 4.531 1 93.56 58 GLY B CA 1
ATOM 2642 C C . GLY B 1 58 ? -8.641 16.547 5.453 1 93.56 58 GLY B C 1
ATOM 2643 O O . GLY B 1 58 ? -7.777 15.727 5.77 1 93.56 58 GLY B O 1
ATOM 2644 N N . LYS B 1 59 ? -9.844 16.516 5.867 1 96 59 LYS B N 1
ATOM 2645 C CA . LYS B 1 59 ? -10.273 15.453 6.777 1 96 59 LYS B CA 1
ATOM 2646 C C . LYS B 1 59 ? -10.984 14.336 6.023 1 96 59 LYS B C 1
ATOM 2648 O O . LYS B 1 59 ? -11.875 14.594 5.211 1 96 59 LYS B O 1
ATOM 2653 N N . LEU B 1 60 ? -10.555 13.102 6.262 1 96.88 60 LEU B N 1
ATOM 2654 C CA . LEU B 1 60 ? -11.227 11.961 5.66 1 96.88 60 LEU B CA 1
ATOM 2655 C C . LEU B 1 60 ? -12.633 11.797 6.227 1 96.88 60 LEU B C 1
ATOM 2657 O O . LEU B 1 60 ? -12.805 11.586 7.43 1 96.88 60 LEU B O 1
ATOM 2661 N N . VAL B 1 61 ? -13.625 11.852 5.336 1 97.69 61 VAL B N 1
ATOM 2662 C CA . VAL B 1 61 ? -15.008 11.836 5.789 1 97.69 61 VAL B CA 1
ATOM 2663 C C . VAL B 1 61 ? -15.672 10.523 5.383 1 97.69 61 VAL B C 1
ATOM 2665 O O . VAL B 1 61 ? -16.5 9.977 6.129 1 97.69 61 VAL B O 1
ATOM 2668 N N . TYR B 1 62 ? -15.352 10.047 4.215 1 97.81 62 TYR B N 1
ATOM 2669 C CA . TYR B 1 62 ? -15.891 8.781 3.732 1 97.81 62 TYR B CA 1
ATOM 2670 C C . TYR B 1 62 ? -14.773 7.887 3.193 1 97.81 62 TYR B C 1
ATOM 2672 O O . TYR B 1 62 ? -13.844 8.375 2.551 1 97.81 62 TYR B O 1
ATOM 2680 N N . ALA B 1 63 ? -14.898 6.621 3.383 1 97.56 63 ALA B N 1
ATOM 2681 C CA . ALA B 1 63 ? -13.984 5.605 2.875 1 97.56 63 ALA B CA 1
ATOM 2682 C C . ALA B 1 63 ? -14.734 4.352 2.447 1 97.56 63 ALA B C 1
ATOM 2684 O O . ALA B 1 63 ? -15.266 3.619 3.289 1 97.56 63 ALA B O 1
ATOM 2685 N N . GLY B 1 64 ? -14.805 4.121 1.191 1 95.81 64 GLY B N 1
ATOM 2686 C CA . GLY B 1 64 ? -15.492 2.955 0.659 1 95.81 64 GLY B CA 1
ATOM 2687 C C . GLY B 1 64 ? -17 3.127 0.596 1 95.81 64 GLY B C 1
ATOM 2688 O O . GLY B 1 64 ? -17.625 2.754 -0.394 1 95.81 64 GLY B O 1
ATOM 2689 N N . VAL B 1 65 ? -17.578 3.695 1.643 1 93.94 65 VAL B N 1
ATOM 2690 C CA . VAL B 1 65 ? -19.016 3.902 1.766 1 93.94 65 VAL B CA 1
ATOM 2691 C C . VAL B 1 65 ? -19.312 5.398 1.819 1 93.94 65 VAL B C 1
ATOM 2693 O O . VAL B 1 65 ? -18.672 6.145 2.555 1 93.94 65 VAL B O 1
ATOM 2696 N N . VAL B 1 66 ? -20.266 5.773 1.005 1 96.56 66 VAL B N 1
ATOM 2697 C CA . VAL B 1 66 ? -20.594 7.195 0.938 1 96.56 66 VAL B CA 1
ATOM 2698 C C . VAL B 1 66 ? -22.078 7.398 1.263 1 96.56 66 VAL B C 1
ATOM 2700 O O . VAL B 1 66 ? -22.938 6.66 0.772 1 96.56 66 VAL B O 1
ATOM 2703 N N . ASP B 1 67 ? -22.297 8.25 2.172 1 96 67 ASP B N 1
ATOM 2704 C CA . ASP B 1 67 ? -23.672 8.734 2.371 1 96 67 ASP B CA 1
ATOM 2705 C C . ASP B 1 67 ? -23.969 9.906 1.434 1 96 67 ASP B C 1
ATOM 2707 O O . ASP B 1 67 ? -23.578 11.039 1.695 1 96 67 ASP B O 1
ATOM 2711 N N . TYR B 1 68 ? -24.734 9.633 0.414 1 96.81 68 TYR B N 1
ATOM 2712 C CA . TYR B 1 68 ? -24.906 10.586 -0.674 1 96.81 68 TYR B CA 1
ATOM 2713 C C . TYR B 1 68 ? -25.75 11.781 -0.226 1 96.81 68 TYR B C 1
ATOM 2715 O O . TYR B 1 68 ? -25.547 12.906 -0.693 1 96.81 68 TYR B O 1
ATOM 2723 N N . ASP B 1 69 ? -26.703 11.523 0.653 1 95.88 69 ASP B N 1
ATOM 2724 C CA . ASP B 1 69 ? -27.469 12.641 1.187 1 95.88 69 ASP B CA 1
ATOM 2725 C C . ASP B 1 69 ? -26.578 13.602 1.963 1 95.88 69 ASP B C 1
ATOM 2727 O O . ASP B 1 69 ? -26.672 14.82 1.782 1 95.88 69 ASP B O 1
ATOM 2731 N N . GLU B 1 70 ? -25.766 13.047 2.783 1 95.94 70 GLU B N 1
ATOM 2732 C CA . GLU B 1 70 ? -24.844 13.867 3.545 1 95.94 70 GLU B CA 1
ATOM 2733 C C . GLU B 1 70 ? -23.844 14.57 2.627 1 95.94 70 GLU B C 1
ATOM 2735 O O . GLU B 1 70 ? -23.547 15.75 2.811 1 95.94 70 GLU B O 1
ATOM 2740 N N . LEU B 1 71 ? -23.328 13.82 1.646 1 96.62 71 LEU B N 1
ATOM 2741 C CA . LEU B 1 71 ? -22.375 14.391 0.709 1 96.62 71 LEU B CA 1
ATOM 2742 C C . LEU B 1 71 ? -22.984 15.57 -0.04 1 96.62 71 LEU B C 1
ATOM 2744 O O . LEU B 1 71 ? -22.328 16.609 -0.219 1 96.62 71 LEU B O 1
ATOM 2748 N N . LEU B 1 72 ? -24.203 15.398 -0.419 1 96.5 72 LEU B N 1
ATOM 2749 C CA . LEU B 1 72 ? -24.891 16.484 -1.117 1 96.5 72 LEU B CA 1
ATOM 2750 C C . LEU B 1 72 ? -24.953 17.734 -0.254 1 96.5 72 LEU B C 1
ATOM 2752 O O . LEU B 1 72 ? -24.688 18.828 -0.734 1 96.5 72 LEU B O 1
ATOM 2756 N N . LYS B 1 73 ? -25.328 17.594 0.964 1 95.75 73 LYS B N 1
ATOM 2757 C CA . LYS B 1 73 ? -25.406 18.719 1.888 1 95.75 73 LYS B CA 1
ATOM 2758 C C . LYS B 1 73 ? -24.047 19.406 2.037 1 95.75 73 LYS B C 1
ATOM 2760 O O . LYS B 1 73 ? -23.953 20.625 2.029 1 95.75 73 LYS B O 1
ATOM 2765 N N . ILE B 1 74 ? -23 18.562 2.141 1 95.62 74 ILE B N 1
ATOM 2766 C CA . ILE B 1 74 ? -21.641 19.078 2.279 1 95.62 74 ILE B CA 1
ATOM 2767 C C . ILE B 1 74 ? -21.281 19.922 1.058 1 95.62 74 ILE B C 1
ATOM 2769 O O . ILE B 1 74 ? -20.781 21.031 1.192 1 95.62 74 ILE B O 1
ATOM 2773 N N . LEU B 1 75 ? -21.625 19.422 -0.097 1 95.38 75 LEU B N 1
ATOM 2774 C CA . LEU B 1 75 ? -21.234 20.078 -1.343 1 95.38 75 LEU B CA 1
ATOM 2775 C C . LEU B 1 75 ? -22.109 21.312 -1.596 1 95.38 75 LEU B C 1
ATOM 2777 O O . LEU B 1 75 ? -21.75 22.156 -2.422 1 95.38 75 LEU B O 1
ATOM 2781 N N . GLN B 1 76 ? -23.172 21.438 -0.876 1 93.44 76 GLN B N 1
ATOM 2782 C CA . GLN B 1 76 ? -24.047 22.594 -0.962 1 93.44 76 GLN B CA 1
ATOM 2783 C C . GLN B 1 76 ? -23.781 23.562 0.194 1 93.44 76 GLN B C 1
ATOM 2785 O O . GLN B 1 76 ? -24.531 24.531 0.387 1 93.44 76 GLN B O 1
ATOM 2790 N N . ASP B 1 77 ? -22.828 23.281 0.954 1 91.94 77 ASP B N 1
ATOM 2791 C CA . ASP B 1 77 ? -22.422 24.109 2.088 1 91.94 77 ASP B CA 1
ATOM 2792 C C . ASP B 1 77 ? -23.516 24.172 3.143 1 91.94 77 ASP B C 1
ATOM 2794 O O . ASP B 1 77 ? -23.766 25.234 3.715 1 91.94 77 ASP B O 1
ATOM 2798 N N . LYS B 1 78 ? -24.172 23.094 3.225 1 92.5 78 LYS B N 1
ATOM 2799 C CA . LYS B 1 78 ? -25.188 22.969 4.27 1 92.5 78 LYS B CA 1
ATOM 2800 C C . LYS B 1 78 ? -24.641 22.219 5.477 1 92.5 78 LYS B C 1
ATOM 2802 O O . LYS B 1 78 ? -23.703 21.406 5.344 1 92.5 78 LYS B O 1
ATOM 2807 N N . LYS B 1 79 ? -25.172 22.562 6.531 1 89.94 79 LYS B N 1
ATOM 2808 C CA . LYS B 1 79 ? -24.734 21.906 7.762 1 89.94 79 LYS B CA 1
ATOM 2809 C C . LYS B 1 79 ? -25.188 20.438 7.781 1 89.94 79 LYS B C 1
ATOM 2811 O O . LYS B 1 79 ? -26.312 20.125 7.395 1 89.94 79 LYS B O 1
ATOM 2816 N N . VAL B 1 80 ? -24.234 19.562 8.172 1 91.94 80 VAL B N 1
ATOM 2817 C CA . VAL B 1 80 ? -24.547 18.141 8.312 1 91.94 80 VAL B CA 1
ATOM 2818 C C . VAL B 1 80 ? -24.625 17.781 9.797 1 91.94 80 VAL B C 1
ATOM 2820 O O . VAL B 1 80 ? -23.703 18.062 10.562 1 91.94 80 VAL B O 1
ATOM 2823 N N . ILE B 1 81 ? -25.75 17.25 10.219 1 89.62 81 ILE B N 1
ATOM 2824 C CA . ILE B 1 81 ? -25.922 16.797 11.594 1 89.62 81 ILE B CA 1
ATOM 2825 C C . ILE B 1 81 ? -26 15.273 11.617 1 89.62 81 ILE B C 1
ATOM 2827 O O . ILE B 1 81 ? -26.891 14.672 11.008 1 89.62 81 ILE B O 1
ATOM 2831 N N . VAL B 1 82 ? -25.062 14.688 12.297 1 91.38 82 VAL B N 1
ATOM 2832 C CA . VAL B 1 82 ? -25 13.227 12.367 1 91.38 82 VAL B CA 1
ATOM 2833 C C . VAL B 1 82 ? -25.406 12.766 13.766 1 91.38 82 VAL B C 1
ATOM 2835 O O . VAL B 1 82 ? -24.906 13.258 14.773 1 91.38 82 VAL B O 1
ATOM 2838 N N . GLU B 1 83 ? -26.344 11.93 13.812 1 90.31 83 GLU B N 1
ATOM 2839 C CA . GLU B 1 83 ? -26.734 11.281 15.062 1 90.31 83 GLU B CA 1
ATOM 2840 C C . GLU B 1 83 ? -26.062 9.922 15.211 1 90.31 83 GLU B C 1
ATOM 2842 O O . GLU B 1 83 ? -26.203 9.047 14.352 1 90.31 83 GLU B O 1
ATOM 2847 N N . VAL B 1 84 ? -25.406 9.82 16.328 1 93.75 84 VAL B N 1
ATOM 2848 C CA . VAL B 1 84 ? -24.641 8.602 16.531 1 93.75 84 VAL B CA 1
ATOM 2849 C C . VAL B 1 84 ? -25.422 7.637 17.422 1 93.75 84 VAL B C 1
ATOM 2851 O O . VAL B 1 84 ? -25.875 8.016 18.5 1 93.75 84 VAL B O 1
ATOM 2854 N N . ASN B 1 85 ? -25.672 6.523 16.922 1 94.19 85 ASN B N 1
ATOM 2855 C CA . ASN B 1 85 ? -26.188 5.406 17.703 1 94.19 85 ASN B CA 1
ATOM 2856 C C . ASN B 1 85 ? -25.094 4.414 18.078 1 94.19 85 ASN B C 1
ATOM 2858 O O . ASN B 1 85 ? -24.609 3.662 17.234 1 94.19 85 ASN B O 1
ATOM 2862 N N . LYS B 1 86 ? -24.844 4.359 19.312 1 94.25 86 LYS B N 1
ATOM 2863 C CA . LYS B 1 86 ? -23.75 3.551 19.812 1 94.25 86 LYS B CA 1
ATOM 2864 C C . LYS B 1 86 ? -23.922 2.082 19.438 1 94.25 86 LYS B C 1
ATOM 2866 O O . LYS B 1 86 ? -22.938 1.396 19.125 1 94.25 86 LYS B O 1
ATOM 2871 N N . ASP B 1 87 ? -25.094 1.659 19.422 1 94.75 87 ASP B N 1
ATOM 2872 C CA . ASP B 1 87 ? -25.391 0.247 19.188 1 94.75 87 ASP B CA 1
ATOM 2873 C C . ASP B 1 87 ? -25.125 -0.14 17.734 1 94.75 87 ASP B C 1
ATOM 2875 O O . ASP B 1 87 ? -25 -1.324 17.422 1 94.75 87 ASP B O 1
ATOM 2879 N N . GLU B 1 88 ? -24.984 0.825 16.891 1 97.19 88 GLU B N 1
ATOM 2880 C CA . GLU B 1 88 ? -24.828 0.548 15.477 1 97.19 88 GLU B CA 1
ATOM 2881 C C . GLU B 1 88 ? -23.359 0.699 15.047 1 97.19 88 GLU B C 1
ATOM 2883 O O . GLU B 1 88 ? -23 0.353 13.922 1 97.19 88 GLU B O 1
ATOM 2888 N N . LEU B 1 89 ? -22.562 1.136 15.945 1 97.94 89 LEU B N 1
ATOM 2889 C CA . LEU B 1 89 ? -21.203 1.519 15.586 1 97.94 89 LEU B CA 1
ATOM 2890 C C . LEU B 1 89 ? -20.391 0.307 15.125 1 97.94 89 LEU B C 1
ATOM 2892 O O . LEU B 1 89 ? -19.625 0.398 14.164 1 97.94 89 LEU B O 1
ATOM 2896 N N . VAL B 1 90 ? -20.594 -0.797 15.773 1 98.38 90 VAL B N 1
ATOM 2897 C CA . VAL B 1 90 ? -19.859 -1.999 15.391 1 98.38 90 VAL B CA 1
ATOM 2898 C C . VAL B 1 90 ? -20.25 -2.426 13.984 1 98.38 90 VAL B C 1
ATOM 2900 O O . VAL B 1 90 ? -19.391 -2.742 13.156 1 98.38 90 VAL B O 1
ATOM 2903 N N . ASN B 1 91 ? -21.547 -2.398 13.766 1 98.31 91 ASN B N 1
ATOM 2904 C CA . ASN B 1 91 ? -22.047 -2.764 12.445 1 98.31 91 ASN B CA 1
ATOM 2905 C C . ASN B 1 91 ? -21.531 -1.811 11.367 1 98.31 91 ASN B C 1
ATOM 2907 O O . ASN B 1 91 ? -21.188 -2.24 10.266 1 98.31 91 ASN B O 1
ATOM 2911 N N . LYS B 1 92 ? -21.516 -0.55 11.656 1 98.06 92 LYS B N 1
ATOM 2912 C CA . LYS B 1 92 ? -21 0.436 10.719 1 98.06 92 LYS B CA 1
ATOM 2913 C C . LYS B 1 92 ? -19.516 0.192 10.43 1 98.06 92 LYS B C 1
ATOM 2915 O O . LYS B 1 92 ? -19.078 0.285 9.281 1 98.06 92 LYS B O 1
ATOM 2920 N N . LEU B 1 93 ? -18.766 -0.133 11.453 1 98.62 93 LEU B N 1
ATOM 2921 C CA . LEU B 1 93 ? -17.344 -0.417 11.273 1 98.62 93 LEU B CA 1
ATOM 2922 C C . LEU B 1 93 ? -17.141 -1.642 10.391 1 98.62 93 LEU B C 1
ATOM 2924 O O . LEU B 1 93 ? -16.375 -1.595 9.43 1 98.62 93 LEU B O 1
ATOM 2928 N N . MET B 1 94 ? -17.875 -2.693 10.688 1 98.56 94 MET B N 1
ATOM 2929 C CA . MET B 1 94 ? -17.703 -3.932 9.938 1 98.56 94 MET B CA 1
ATOM 2930 C C . MET B 1 94 ? -18.156 -3.762 8.492 1 98.56 94 MET B C 1
ATOM 2932 O O . MET B 1 94 ? -17.547 -4.316 7.578 1 98.56 94 MET B O 1
ATOM 2936 N N . PHE B 1 95 ? -19.188 -2.986 8.352 1 98.38 95 PHE B N 1
ATOM 2937 C CA . PHE B 1 95 ? -19.641 -2.67 6.996 1 98.38 95 PHE B CA 1
ATOM 2938 C C . PHE B 1 95 ? -18.547 -1.902 6.242 1 98.38 95 PHE B C 1
ATOM 2940 O O . PHE B 1 95 ? -18.297 -2.178 5.07 1 98.38 95 PHE B O 1
ATOM 2947 N N . GLY B 1 96 ? -17.922 -0.941 6.887 1 97.81 96 GLY B N 1
ATOM 2948 C CA . GLY B 1 96 ? -16.812 -0.207 6.309 1 97.81 96 GLY B CA 1
ATOM 2949 C C . GLY B 1 96 ? -15.617 -1.09 5.984 1 97.81 96 GLY B C 1
ATOM 2950 O O . GLY B 1 96 ? -14.984 -0.927 4.938 1 97.81 96 GLY B O 1
ATOM 2951 N N . VAL B 1 97 ? -15.344 -2.016 6.887 1 97.94 97 VAL B N 1
ATOM 2952 C CA . VAL B 1 97 ? -14.234 -2.943 6.68 1 97.94 97 VAL B CA 1
ATOM 2953 C C . VAL B 1 97 ? -14.492 -3.791 5.438 1 97.94 97 VAL B C 1
ATOM 2955 O O . VAL B 1 97 ? -13.641 -3.877 4.547 1 97.94 97 VAL B O 1
ATOM 2958 N N . VAL B 1 98 ? -15.688 -4.316 5.27 1 97.75 98 VAL B N 1
ATOM 2959 C CA . VAL B 1 98 ? -15.992 -5.227 4.172 1 97.75 98 VAL B CA 1
ATOM 2960 C C . VAL B 1 98 ? -16.031 -4.453 2.855 1 97.75 98 VAL B C 1
ATOM 2962 O O . VAL B 1 98 ? -15.828 -5.031 1.783 1 97.75 98 VAL B O 1
ATOM 2965 N N . ASN B 1 99 ? -16.219 -3.152 2.932 1 96.81 99 ASN B N 1
ATOM 2966 C CA . ASN B 1 99 ? -16.234 -2.338 1.72 1 96.81 99 ASN B CA 1
ATOM 2967 C C . ASN B 1 99 ? -14.852 -1.782 1.399 1 96.81 99 ASN B C 1
ATOM 2969 O O . ASN B 1 99 ? -14.703 -0.951 0.502 1 96.81 99 ASN B O 1
ATOM 2973 N N . SER B 1 100 ? -13.891 -2.184 2.119 1 96.56 100 SER B N 1
ATOM 2974 C CA . SER B 1 100 ? -12.477 -1.96 1.855 1 96.56 100 SER B CA 1
ATOM 2975 C C . SER B 1 100 ? -11.727 -3.279 1.686 1 96.56 100 SER B C 1
ATOM 2977 O O . SER B 1 100 ? -11.43 -3.963 2.668 1 96.56 100 SER B O 1
ATOM 2979 N N . PHE B 1 101 ? -11.305 -3.566 0.472 1 97.31 101 PHE B N 1
ATOM 2980 C CA . PHE B 1 101 ? -10.625 -4.836 0.236 1 97.31 101 PHE B CA 1
ATOM 2981 C C . PHE B 1 101 ? -9.359 -4.934 1.075 1 97.31 101 PHE B C 1
ATOM 2983 O O . PHE B 1 101 ? -9.055 -5.992 1.631 1 97.31 101 PHE B O 1
ATOM 2990 N N . ALA B 1 102 ? -8.586 -3.842 1.173 1 96.75 102 ALA B N 1
ATOM 2991 C CA . ALA B 1 102 ? -7.348 -3.844 1.952 1 96.75 102 ALA B CA 1
ATOM 2992 C C . ALA B 1 102 ? -7.617 -4.223 3.406 1 96.75 102 ALA B C 1
ATOM 2994 O O . ALA B 1 102 ? -6.984 -5.133 3.945 1 96.75 102 ALA B O 1
ATOM 2995 N N . ALA B 1 103 ? -8.617 -3.557 4.016 1 96.94 103 ALA B N 1
ATOM 2996 C CA . ALA B 1 103 ? -8.938 -3.805 5.418 1 96.94 103 ALA B CA 1
ATOM 2997 C C . ALA B 1 103 ? -9.469 -5.223 5.617 1 96.94 103 ALA B C 1
ATOM 2999 O O . ALA B 1 103 ? -9.102 -5.902 6.574 1 96.94 103 ALA B O 1
ATOM 3000 N N . THR B 1 104 ? -10.305 -5.656 4.691 1 98.31 104 THR B N 1
ATOM 3001 C CA . THR B 1 104 ? -10.914 -6.977 4.797 1 98.31 104 THR B CA 1
ATOM 3002 C C . THR B 1 104 ? -9.844 -8.07 4.73 1 98.31 104 THR B C 1
ATOM 3004 O O . THR B 1 104 ? -9.789 -8.938 5.605 1 98.31 104 THR B O 1
ATOM 3007 N N . ALA B 1 105 ? -9.016 -7.973 3.688 1 98.25 105 ALA B N 1
ATOM 3008 C CA . ALA B 1 105 ? -7.988 -8.992 3.49 1 98.25 105 ALA B CA 1
ATOM 3009 C C . ALA B 1 105 ? -7.016 -9.023 4.668 1 98.25 105 ALA B C 1
ATOM 3011 O O . ALA B 1 105 ? -6.703 -10.094 5.191 1 98.25 105 ALA B O 1
ATOM 3012 N N . TRP B 1 106 ? -6.578 -7.883 5.078 1 97.75 106 TRP B N 1
ATOM 3013 C CA . TRP B 1 106 ? -5.602 -7.789 6.16 1 97.75 106 TRP B CA 1
ATOM 3014 C C . TRP B 1 106 ? -6.18 -8.336 7.461 1 97.75 106 TRP B C 1
ATOM 3016 O O . TRP B 1 106 ? -5.535 -9.133 8.148 1 97.75 106 TRP B O 1
ATOM 3026 N N . LEU B 1 107 ? -7.398 -7.926 7.797 1 98 107 LEU B N 1
ATOM 3027 C CA . LEU B 1 107 ? -8.008 -8.336 9.055 1 98 107 LEU B CA 1
ATOM 3028 C C . LEU B 1 107 ? -8.32 -9.828 9.047 1 98 107 LEU B C 1
ATOM 3030 O O . LEU B 1 107 ? -8.133 -10.508 10.062 1 98 107 LEU B O 1
ATOM 3034 N N . TYR B 1 108 ? -8.812 -10.281 7.914 1 98.5 108 TYR B N 1
ATOM 3035 C CA . TYR B 1 108 ? -9.188 -11.688 7.828 1 98.5 108 TYR B CA 1
ATOM 3036 C C . TYR B 1 108 ? -7.98 -12.586 8.078 1 98.5 108 TYR B C 1
ATOM 3038 O O . TYR B 1 108 ? -8.078 -13.57 8.812 1 98.5 108 TYR B O 1
ATOM 3046 N N . VAL B 1 109 ? -6.863 -12.203 7.516 1 98.12 109 VAL B N 1
ATOM 3047 C CA . VAL B 1 109 ? -5.672 -13.047 7.598 1 98.12 109 VAL B CA 1
ATOM 3048 C C . VAL B 1 109 ? -5.02 -12.883 8.969 1 98.12 109 VAL B C 1
ATOM 3050 O O . VAL B 1 109 ? -4.684 -13.867 9.625 1 98.12 109 VAL B O 1
ATOM 3053 N N . ASN B 1 110 ? -4.883 -11.656 9.453 1 97.25 110 ASN B N 1
ATOM 3054 C CA . ASN B 1 110 ? -3.994 -11.383 10.578 1 97.25 110 ASN B CA 1
ATOM 3055 C C . ASN B 1 110 ? -4.754 -11.375 11.906 1 97.25 110 ASN B C 1
ATOM 3057 O O . ASN B 1 110 ? -4.16 -11.562 12.969 1 97.25 110 ASN B O 1
ATOM 3061 N N . ARG B 1 111 ? -6.02 -11.078 11.867 1 97.56 111 ARG B N 1
ATOM 3062 C CA . ARG B 1 111 ? -6.867 -11.031 13.062 1 97.56 111 ARG B CA 1
ATOM 3063 C C . ARG B 1 111 ? -6.281 -10.094 14.109 1 97.56 111 ARG B C 1
ATOM 3065 O O . ARG B 1 111 ? -6.32 -10.383 15.305 1 97.56 111 ARG B O 1
ATOM 3072 N N . ASP B 1 112 ? -5.637 -9.062 13.648 1 95.94 112 ASP B N 1
ATOM 3073 C CA . ASP B 1 112 ? -5.043 -8.07 14.539 1 95.94 112 ASP B CA 1
ATOM 3074 C C . ASP B 1 112 ? -5.961 -6.867 14.711 1 95.94 112 ASP B C 1
ATOM 3076 O O . ASP B 1 112 ? -5.852 -5.887 13.969 1 95.94 112 ASP B O 1
ATOM 3080 N N . PHE B 1 113 ? -6.762 -6.891 15.727 1 97.19 113 PHE B N 1
ATOM 3081 C CA . PHE B 1 113 ? -7.828 -5.914 15.922 1 97.19 113 PHE B CA 1
ATOM 3082 C C . PHE B 1 113 ? -7.273 -4.609 16.484 1 97.19 113 PHE B C 1
ATOM 3084 O O . PHE B 1 113 ? -7.766 -3.529 16.156 1 97.19 113 PHE B O 1
ATOM 3091 N N . ASP B 1 114 ? -6.309 -4.734 17.25 1 93.75 114 ASP B N 1
ATOM 3092 C CA . ASP B 1 114 ? -5.66 -3.541 17.781 1 93.75 114 ASP B CA 1
ATOM 3093 C C . ASP B 1 114 ? -5.059 -2.699 16.656 1 93.75 114 ASP B C 1
ATOM 3095 O O . ASP B 1 114 ? -5.227 -1.478 16.625 1 93.75 114 ASP B O 1
ATOM 3099 N N . ALA B 1 115 ? -4.398 -3.34 15.773 1 92.19 115 ALA B N 1
ATOM 3100 C CA . ALA B 1 115 ? -3.775 -2.648 14.648 1 92.19 115 ALA B CA 1
ATOM 3101 C C . ALA B 1 115 ? -4.828 -2.035 13.734 1 92.19 115 ALA B C 1
ATOM 3103 O O . ALA B 1 115 ? -4.652 -0.921 13.234 1 92.19 115 ALA B O 1
ATOM 3104 N N . LEU B 1 116 ? -5.887 -2.742 13.508 1 94.5 116 LEU B N 1
ATOM 3105 C CA . LEU B 1 116 ? -6.973 -2.197 12.695 1 94.5 116 LEU B CA 1
ATOM 3106 C C . LEU B 1 116 ? -7.52 -0.917 13.32 1 94.5 116 LEU B C 1
ATOM 3108 O O . LEU B 1 116 ? -7.703 0.086 12.625 1 94.5 116 LEU B O 1
ATOM 3112 N N . MET B 1 117 ? -7.703 -0.986 14.656 1 95.44 117 MET B N 1
ATOM 3113 C CA . MET B 1 117 ? -8.328 0.14 15.344 1 95.44 117 MET B CA 1
ATOM 3114 C C . MET B 1 117 ? -7.371 1.319 15.445 1 95.44 117 MET B C 1
ATOM 3116 O O . MET B 1 117 ? -7.797 2.457 15.656 1 95.44 117 MET B O 1
ATOM 3120 N N . ALA B 1 118 ? -6.105 1.017 15.258 1 91.06 118 ALA B N 1
ATOM 3121 C CA . ALA B 1 118 ? -5.109 2.086 15.297 1 91.06 118 ALA B CA 1
ATOM 3122 C C . ALA B 1 118 ? -5.238 2.996 14.078 1 91.06 118 ALA B C 1
ATOM 3124 O O . ALA B 1 118 ? -4.695 4.102 14.062 1 91.06 118 ALA B O 1
ATOM 3125 N N . GLN B 1 119 ? -5.953 2.57 13.109 1 91.69 119 GLN B N 1
ATOM 3126 C CA . GLN B 1 119 ? -6.254 3.422 11.961 1 91.69 119 GLN B CA 1
ATOM 3127 C C . GLN B 1 119 ? -7.453 4.32 12.242 1 91.69 119 GLN B C 1
ATOM 3129 O O . GLN B 1 119 ? -8.516 4.156 11.641 1 91.69 119 GLN B O 1
ATOM 3134 N N . LYS B 1 120 ? -7.219 5.234 12.984 1 94.31 120 LYS B N 1
ATOM 3135 C CA . LYS B 1 120 ? -8.297 6.02 13.57 1 94.31 120 LYS B CA 1
ATOM 3136 C C . LYS B 1 120 ? -9.086 6.766 12.492 1 94.31 120 LYS B C 1
ATOM 3138 O O . LYS B 1 120 ? -10.312 6.773 12.508 1 94.31 120 LYS B O 1
ATOM 3143 N N . ASP B 1 121 ? -8.383 7.402 11.523 1 94.56 121 ASP B N 1
ATOM 3144 C CA . ASP B 1 121 ? -9.07 8.164 10.484 1 94.56 121 ASP B CA 1
ATOM 3145 C C . ASP B 1 121 ? -10.016 7.281 9.688 1 94.56 121 ASP B C 1
ATOM 3147 O O . ASP B 1 121 ? -11.141 7.688 9.375 1 94.56 121 ASP B O 1
ATOM 3151 N N . PHE B 1 122 ? -9.586 6.098 9.359 1 96.12 122 PHE B N 1
ATOM 3152 C CA . PHE B 1 122 ? -10.422 5.137 8.648 1 96.12 122 PHE B CA 1
ATOM 3153 C C . PHE B 1 122 ? -11.641 4.754 9.477 1 96.12 122 PHE B C 1
ATOM 3155 O O . PHE B 1 122 ? -12.766 4.754 8.977 1 96.12 122 PHE B O 1
ATOM 3162 N N . VAL B 1 123 ? -11.383 4.477 10.766 1 97.62 123 VAL B N 1
ATOM 3163 C CA . VAL B 1 123 ? -12.445 4.059 11.664 1 97.62 123 VAL B CA 1
ATOM 3164 C C . VAL B 1 123 ? -13.492 5.168 11.781 1 97.62 123 VAL B C 1
ATOM 3166 O O . VAL B 1 123 ? -14.695 4.914 11.664 1 97.62 123 VAL B O 1
ATOM 3169 N N . LEU B 1 124 ? -13.023 6.371 11.945 1 97.69 124 LEU B N 1
ATOM 3170 C CA . LEU B 1 124 ? -13.945 7.496 12.07 1 97.69 124 LEU B CA 1
ATOM 3171 C C . LEU B 1 124 ? -14.734 7.691 10.781 1 97.69 124 LEU B C 1
ATOM 3173 O O . LEU B 1 124 ? -15.945 7.93 10.82 1 97.69 124 LEU B O 1
ATOM 3177 N N . ALA B 1 125 ? -14.133 7.504 9.656 1 97.5 125 ALA B N 1
ATOM 3178 C CA . ALA B 1 125 ? -14.758 7.75 8.359 1 97.5 125 ALA B CA 1
ATOM 3179 C C . ALA B 1 125 ? -15.852 6.727 8.078 1 97.5 125 ALA B C 1
ATOM 3181 O O . ALA B 1 125 ? -16.938 7.082 7.609 1 97.5 125 ALA B O 1
ATOM 3182 N N . VAL B 1 126 ? -15.57 5.488 8.422 1 97.62 126 VAL B N 1
ATOM 3183 C CA . VAL B 1 126 ? -16.516 4.449 8.023 1 97.62 126 VAL B CA 1
ATOM 3184 C C . VAL B 1 126 ? -17.641 4.352 9.039 1 97.62 126 VAL B C 1
ATOM 3186 O O . VAL B 1 126 ? -18.672 3.725 8.773 1 97.62 126 VAL B O 1
ATOM 3189 N N . THR B 1 127 ? -17.484 4.996 10.188 1 97.75 127 THR B N 1
ATOM 3190 C CA . THR B 1 127 ? -18.516 4.922 11.203 1 97.75 127 THR B CA 1
ATOM 3191 C C . THR B 1 127 ? -19.328 6.215 11.25 1 97.75 127 THR B C 1
ATOM 3193 O O . THR B 1 127 ? -20.297 6.324 12 1 97.75 127 THR B O 1
ATOM 3196 N N . GLY B 1 128 ? -18.953 7.191 10.508 1 96.19 128 GLY B N 1
ATOM 3197 C CA . GLY B 1 128 ? -19.641 8.469 10.492 1 96.19 128 GLY B CA 1
ATOM 3198 C C . GLY B 1 128 ? -19.172 9.414 11.594 1 96.19 128 GLY B C 1
ATOM 3199 O O . GLY B 1 128 ? -19.672 10.539 11.703 1 96.19 128 GLY B O 1
ATOM 3200 N N . LEU B 1 129 ? -18.203 8.992 12.312 1 97.19 129 LEU B N 1
ATOM 3201 C CA . LEU B 1 129 ? -17.75 9.758 13.477 1 97.19 129 LEU B CA 1
ATOM 3202 C C . LEU B 1 129 ? -16.875 10.93 13.047 1 97.19 129 LEU B C 1
ATOM 3204 O O . LEU B 1 129 ? -16.609 11.828 13.844 1 97.19 129 LEU B O 1
ATOM 3208 N N . SER B 1 130 ? -16.5 10.953 11.781 1 96.38 130 SER B N 1
ATOM 3209 C CA . SER B 1 130 ? -15.695 12.047 11.258 1 96.38 130 SER B CA 1
ATOM 3210 C C . SER B 1 130 ? -16.5 13.344 11.211 1 96.38 130 SER B C 1
ATOM 3212 O O . SER B 1 130 ? -15.914 14.43 11.086 1 96.38 130 SER B O 1
ATOM 3214 N N . LEU B 1 131 ? -17.812 13.266 11.312 1 95.56 131 LEU B N 1
ATOM 3215 C CA . LEU B 1 131 ? -18.672 14.438 11.117 1 95.56 131 LEU B CA 1
ATOM 3216 C C . LEU B 1 131 ? -19.25 14.914 12.445 1 95.56 131 LEU B C 1
ATOM 3218 O O . LEU B 1 131 ? -20.109 15.797 12.469 1 95.56 131 LEU B O 1
ATOM 3222 N N . VAL B 1 132 ? -18.844 14.32 13.539 1 95.88 132 VAL B N 1
ATOM 3223 C CA . VAL B 1 132 ? -19.281 14.789 14.859 1 95.88 132 VAL B CA 1
ATOM 3224 C C . VAL B 1 132 ? -18.156 15.562 15.523 1 95.88 132 VAL B C 1
ATOM 3226 O O . VAL B 1 132 ? -17.031 15.633 15 1 95.88 132 VAL B O 1
ATOM 3229 N N . ASP B 1 133 ? -18.438 16.219 16.609 1 95.25 133 ASP B N 1
ATOM 3230 C CA . ASP B 1 133 ? -17.406 17 17.297 1 95.25 133 ASP B CA 1
ATOM 3231 C C . ASP B 1 133 ? -16.297 16.094 17.828 1 95.25 133 ASP B C 1
ATOM 3233 O O . ASP B 1 133 ? -16.547 14.945 18.188 1 95.25 133 ASP B O 1
ATOM 3237 N N . ASP B 1 134 ? -15.102 16.609 17.922 1 95.5 134 ASP B N 1
ATOM 3238 C CA . ASP B 1 134 ? -13.891 15.852 18.203 1 95.5 134 ASP B CA 1
ATOM 3239 C C . ASP B 1 134 ? -14.008 15.109 19.531 1 95.5 134 ASP B C 1
ATOM 3241 O O . ASP B 1 134 ? -13.562 13.969 19.656 1 95.5 134 ASP B O 1
ATOM 3245 N N . LYS B 1 135 ? -14.523 15.797 20.562 1 96.81 135 LYS B N 1
ATOM 3246 C CA . LYS B 1 135 ? -14.648 15.172 21.875 1 96.81 135 LYS B CA 1
ATOM 3247 C C . LYS B 1 135 ? -15.539 13.93 21.812 1 96.81 135 LYS B C 1
ATOM 3249 O O . LYS B 1 135 ? -15.164 12.867 22.312 1 96.81 135 LYS B O 1
ATOM 3254 N N . SER B 1 136 ? -16.703 14.094 21.172 1 96.5 136 SER B N 1
ATOM 3255 C CA . SER B 1 136 ? -17.625 12.969 21.016 1 96.5 136 SER B CA 1
ATOM 3256 C C . SER B 1 136 ? -16.984 11.859 20.172 1 96.5 136 SER B C 1
ATOM 3258 O O . SER B 1 136 ? -17.109 10.68 20.5 1 96.5 136 SER B O 1
ATOM 3260 N N . ALA B 1 137 ? -16.328 12.25 19.078 1 97.56 137 ALA B N 1
ATOM 3261 C CA . ALA B 1 137 ? -15.68 11.273 18.203 1 97.56 137 ALA B CA 1
ATOM 3262 C C . ALA B 1 137 ? -14.664 10.438 18.984 1 97.56 137 ALA B C 1
ATOM 3264 O O . ALA B 1 137 ? -14.617 9.211 18.828 1 97.56 137 ALA B O 1
ATOM 3265 N N . ASP B 1 138 ? -13.914 11.047 19.828 1 97.62 138 ASP B N 1
ATOM 3266 C CA . ASP B 1 138 ? -12.898 10.359 20.609 1 97.62 138 ASP B CA 1
ATOM 3267 C C . ASP B 1 138 ? -13.531 9.375 21.594 1 97.62 138 ASP B C 1
ATOM 3269 O O . ASP B 1 138 ? -13.023 8.273 21.797 1 97.62 138 ASP B O 1
ATOM 3273 N N . GLU B 1 139 ? -14.578 9.836 22.203 1 97.69 139 GLU B N 1
ATOM 3274 C CA . GLU B 1 139 ? -15.281 8.984 23.156 1 97.69 139 GLU B CA 1
ATOM 3275 C C . GLU B 1 139 ? -15.852 7.742 22.484 1 97.69 139 GLU B C 1
ATOM 3277 O O . GLU B 1 139 ? -15.664 6.625 22.969 1 97.69 139 GLU B O 1
ATOM 3282 N N . TYR B 1 140 ? -16.531 7.984 21.359 1 98.12 140 TYR B N 1
ATOM 3283 C CA . TYR B 1 140 ? -17.125 6.867 20.641 1 98.12 140 TYR B CA 1
ATOM 3284 C C . TYR B 1 140 ? -16.047 5.957 20.062 1 98.12 140 TYR B C 1
ATOM 3286 O O . TYR B 1 140 ? -16.203 4.734 20.031 1 98.12 140 TYR B O 1
ATOM 3294 N N . TYR B 1 141 ? -14.961 6.547 19.609 1 98.19 141 TYR B N 1
ATOM 3295 C CA . TYR B 1 141 ? -13.828 5.77 19.109 1 98.19 141 TYR B CA 1
ATOM 3296 C C . TYR B 1 141 ? -13.273 4.855 20.203 1 98.19 141 TYR B C 1
ATOM 3298 O O . TYR B 1 141 ? -13.023 3.674 19.969 1 98.19 141 TYR B O 1
ATOM 3306 N N . THR B 1 142 ? -13.07 5.398 21.359 1 98.06 142 THR B N 1
ATOM 3307 C CA . THR B 1 142 ? -12.531 4.633 22.469 1 98.06 142 THR B CA 1
ATOM 3308 C C . THR B 1 142 ? -13.477 3.492 22.844 1 98.06 142 THR B C 1
ATOM 3310 O O . THR B 1 142 ? -13.031 2.365 23.078 1 98.06 142 THR B O 1
ATOM 3313 N N . TYR B 1 143 ? -14.695 3.867 22.891 1 97.94 143 TYR B N 1
ATOM 3314 C CA . TYR B 1 143 ? -15.719 2.865 23.156 1 97.94 143 TYR B CA 1
ATOM 3315 C C . TYR B 1 143 ? -15.656 1.733 22.141 1 97.94 143 TYR B C 1
ATOM 3317 O O . TYR B 1 143 ? -15.602 0.558 22.5 1 97.94 143 TYR B O 1
ATOM 3325 N N . LEU B 1 144 ? -15.648 2.096 20.891 1 98.38 144 LEU B N 1
ATOM 3326 C CA . LEU B 1 144 ? -15.648 1.137 19.781 1 98.38 144 LEU B CA 1
ATOM 3327 C C . LEU B 1 144 ? -14.375 0.299 19.797 1 98.38 144 LEU B C 1
ATOM 3329 O O . LEU B 1 144 ? -14.422 -0.916 19.594 1 98.38 144 LEU B O 1
ATOM 3333 N N . ARG B 1 145 ? -13.258 0.919 20.016 1 97.88 145 ARG B N 1
ATOM 3334 C CA . ARG B 1 145 ? -11.977 0.23 20.078 1 97.88 145 ARG B CA 1
ATOM 3335 C C . ARG B 1 145 ? -11.984 -0.839 21.172 1 97.88 145 ARG B C 1
ATOM 3337 O O . ARG B 1 145 ? -11.508 -1.957 20.953 1 97.88 145 ARG B O 1
ATOM 3344 N N . ASN B 1 146 ? -12.5 -0.501 22.297 1 97.88 146 ASN B N 1
ATOM 3345 C CA . ASN B 1 146 ? -12.539 -1.448 23.391 1 97.88 146 ASN B CA 1
ATOM 3346 C C . ASN B 1 146 ? -13.367 -2.686 23.047 1 97.88 146 ASN B C 1
ATOM 3348 O O . ASN B 1 146 ? -12.961 -3.809 23.359 1 97.88 146 ASN B O 1
ATOM 3352 N N . ILE B 1 147 ? -14.43 -2.471 22.391 1 98.19 147 ILE B N 1
ATOM 3353 C CA . ILE B 1 147 ? -15.305 -3.576 22.016 1 98.19 147 ILE B CA 1
ATOM 3354 C C . ILE B 1 147 ? -14.602 -4.449 20.969 1 98.19 147 ILE B C 1
ATOM 3356 O O . ILE B 1 147 ? -14.57 -5.676 21.109 1 98.19 147 ILE B O 1
ATOM 3360 N N . ILE B 1 148 ? -14.031 -3.859 20.016 1 98.38 148 ILE B N 1
ATOM 3361 C CA . ILE B 1 148 ? -13.453 -4.586 18.891 1 98.38 148 ILE B CA 1
ATOM 3362 C C . ILE B 1 148 ? -12.211 -5.352 19.344 1 98.38 148 ILE B C 1
ATOM 3364 O O . ILE B 1 148 ? -11.992 -6.488 18.938 1 98.38 148 ILE B O 1
ATOM 3368 N N . VAL B 1 149 ? -11.414 -4.742 20.156 1 97.5 149 VAL B N 1
ATOM 3369 C CA . VAL B 1 149 ? -10.211 -5.406 20.641 1 97.5 149 VAL B CA 1
ATOM 3370 C C . VAL B 1 149 ? -10.594 -6.602 21.5 1 97.5 149 VAL B C 1
ATOM 3372 O O . VAL B 1 149 ? -9.922 -7.637 21.469 1 97.5 149 VAL B O 1
ATOM 3375 N N . LYS B 1 150 ? -11.672 -6.484 22.219 1 97.56 150 LYS B N 1
ATOM 3376 C CA . LYS B 1 150 ? -12.102 -7.543 23.125 1 97.56 150 LYS B CA 1
ATOM 3377 C C . LYS B 1 150 ? -12.883 -8.625 22.391 1 97.56 150 LYS B C 1
ATOM 3379 O O . LYS B 1 150 ? -12.711 -9.812 22.656 1 97.56 150 LYS B O 1
ATOM 3384 N N . GLU B 1 151 ? -13.711 -8.188 21.422 1 97.81 151 GLU B N 1
ATOM 3385 C CA .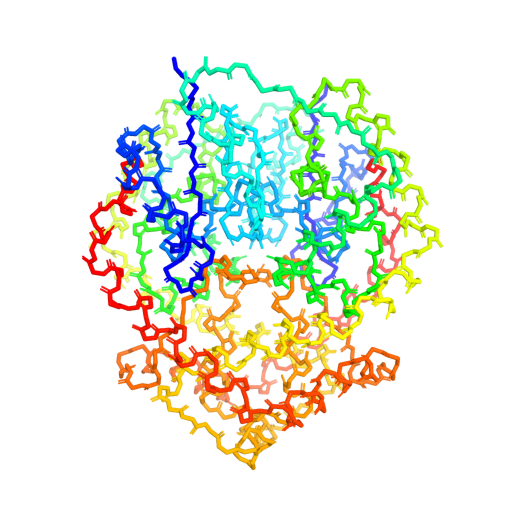 GLU B 1 151 ? -14.664 -9.117 20.844 1 97.81 151 GLU B CA 1
ATOM 3386 C C . GLU B 1 151 ? -14.5 -9.211 19.328 1 97.81 151 GLU B C 1
ATOM 3388 O O . GLU B 1 151 ? -15.383 -9.703 18.625 1 97.81 151 GLU B O 1
ATOM 3393 N N . GLY B 1 152 ? -13.461 -8.797 18.766 1 98 152 GLY B N 1
ATOM 3394 C CA . GLY B 1 152 ? -13.266 -8.695 17.328 1 98 152 GLY B CA 1
ATOM 3395 C C . GLY B 1 152 ? -13.477 -10.016 16.609 1 98 152 GLY B C 1
ATOM 3396 O O . GLY B 1 152 ? -14.039 -10.039 15.516 1 98 152 GLY B O 1
ATOM 3397 N N . GLU B 1 153 ? -13.047 -11.117 17.234 1 98.12 153 GLU B N 1
ATOM 3398 C CA . GLU B 1 153 ? -13.156 -12.438 16.609 1 98.12 153 GLU B CA 1
ATOM 3399 C C . GLU B 1 153 ? -14.617 -12.797 16.344 1 98.12 153 GLU B C 1
ATOM 3401 O O . GLU B 1 153 ? -14.938 -13.375 15.305 1 98.12 153 GLU B O 1
ATOM 3406 N N . LYS B 1 154 ? -15.414 -12.422 17.297 1 98.31 154 LYS B N 1
ATOM 3407 C CA . LYS B 1 154 ? -16.844 -12.672 17.156 1 98.31 154 LYS B CA 1
ATOM 3408 C C . LYS B 1 154 ? -17.406 -11.961 15.922 1 98.31 154 LYS B C 1
ATOM 3410 O O . LYS B 1 154 ? -18.203 -12.539 15.172 1 98.31 154 LYS B O 1
ATOM 3415 N N . TYR B 1 155 ? -17.016 -10.789 15.68 1 98.25 155 TYR B N 1
ATOM 3416 C CA . TYR B 1 155 ? -17.562 -10 14.586 1 98.25 155 TYR B CA 1
ATOM 3417 C C . TYR B 1 155 ? -17 -10.461 13.25 1 98.25 155 TYR B C 1
ATOM 3419 O O . TYR B 1 155 ? -17.703 -10.445 12.234 1 98.25 155 TYR B O 1
ATOM 3427 N N . VAL B 1 156 ? -15.734 -10.891 13.211 1 98.31 156 VAL B N 1
ATOM 3428 C CA . VAL B 1 156 ? -15.188 -11.469 11.984 1 98.31 156 VAL B CA 1
ATOM 3429 C C . VAL B 1 156 ? -15.969 -12.727 11.617 1 98.31 156 VAL B C 1
ATOM 3431 O O . VAL B 1 156 ? -16.281 -12.953 10.445 1 98.31 156 VAL B O 1
ATOM 3434 N N . ASP B 1 157 ? -16.297 -13.5 12.602 1 98 157 ASP B N 1
ATOM 3435 C CA . ASP B 1 157 ? -17.078 -14.711 12.352 1 98 157 ASP B CA 1
ATOM 3436 C C . ASP B 1 157 ? -18.453 -14.375 11.805 1 98 157 ASP B C 1
ATOM 3438 O O . ASP B 1 157 ? -18.938 -15.031 10.883 1 98 157 ASP B O 1
ATOM 3442 N N . GLU B 1 158 ? -19.047 -13.352 12.383 1 98.38 158 GLU B N 1
ATOM 3443 C CA . GLU B 1 158 ? -20.391 -12.922 11.969 1 98.38 158 GLU B CA 1
ATOM 3444 C C . GLU B 1 158 ? -20.375 -12.406 10.531 1 98.38 158 GLU B C 1
ATOM 3446 O O . GLU B 1 158 ? -21.359 -12.57 9.805 1 98.38 158 GLU B O 1
ATOM 3451 N N . TRP B 1 159 ? -19.344 -11.805 10.172 1 98.56 159 TRP B N 1
ATOM 3452 C CA . TRP B 1 159 ? -19.266 -11.172 8.852 1 98.56 159 TRP B CA 1
ATOM 3453 C C . TRP B 1 159 ? -18.438 -12.016 7.895 1 98.56 159 TRP B C 1
ATOM 3455 O O . TRP B 1 159 ? -18.094 -11.57 6.801 1 98.56 159 TRP B O 1
ATOM 3465 N N . LYS B 1 160 ? -18.141 -13.211 8.227 1 98.44 160 LYS B N 1
ATOM 3466 C CA . LYS B 1 160 ? -17.156 -14.047 7.539 1 98.44 160 LYS B CA 1
ATOM 3467 C C . LYS B 1 160 ? -17.547 -14.273 6.082 1 98.44 160 LYS B C 1
ATOM 3469 O O . LYS B 1 160 ? -16.719 -14.117 5.18 1 98.44 160 LYS B O 1
ATOM 3474 N N . GLU B 1 161 ? -18.734 -14.594 5.859 1 98.38 161 GLU B N 1
ATOM 3475 C CA . GLU B 1 161 ? -19.172 -14.883 4.5 1 98.38 161 GLU B CA 1
ATOM 3476 C C . GLU B 1 161 ? -18.984 -13.672 3.588 1 98.38 161 GLU B C 1
ATOM 3478 O O . GLU B 1 161 ? -18.531 -13.82 2.447 1 98.38 161 GLU B O 1
ATOM 3483 N N . LYS B 1 162 ? -19.344 -12.492 4.051 1 98.56 162 LYS B N 1
ATOM 3484 C CA . LYS B 1 162 ? -19.156 -11.273 3.279 1 98.56 162 LYS B CA 1
ATOM 3485 C C . LYS B 1 162 ? -17.672 -11.023 3.02 1 98.56 162 LYS B C 1
ATOM 3487 O O . LYS B 1 162 ? -17.281 -10.602 1.925 1 98.56 162 LYS B O 1
ATOM 3492 N N . MET B 1 163 ? -16.875 -11.289 4.035 1 98.69 163 MET B N 1
ATOM 3493 C CA . MET B 1 163 ? -15.438 -11.109 3.885 1 98.69 163 MET B CA 1
ATOM 3494 C C . MET B 1 163 ? -14.867 -12.062 2.838 1 98.69 163 MET B C 1
ATOM 3496 O O . MET B 1 163 ? -14.078 -11.656 1.985 1 98.69 163 MET B O 1
ATOM 3500 N N . LEU B 1 164 ? -15.305 -13.336 2.883 1 98.81 164 LEU B N 1
ATOM 3501 C CA . LEU B 1 164 ? -14.867 -14.312 1.892 1 98.81 164 LEU B CA 1
ATOM 3502 C C . LEU B 1 164 ? -15.25 -13.875 0.484 1 98.81 164 LEU B C 1
ATOM 3504 O O . LEU B 1 164 ? -14.438 -13.945 -0.44 1 98.81 164 LEU B O 1
ATOM 3508 N N . ARG B 1 165 ? -16.438 -13.398 0.364 1 98.56 165 ARG B N 1
ATOM 3509 C CA . ARG B 1 165 ? -16.938 -12.961 -0.932 1 98.56 165 ARG B CA 1
ATOM 3510 C C . ARG B 1 165 ? -16.125 -11.789 -1.471 1 98.56 165 ARG B C 1
ATOM 3512 O O . ARG B 1 165 ? -15.805 -11.75 -2.66 1 98.56 165 ARG B O 1
ATOM 3519 N N . VAL B 1 166 ? -15.82 -10.867 -0.626 1 98 166 VAL B N 1
ATOM 3520 C CA . VAL B 1 166 ? -15.055 -9.688 -1.03 1 98 166 VAL B CA 1
ATOM 3521 C C . VAL B 1 166 ? -13.664 -10.109 -1.501 1 98 166 VAL B C 1
ATOM 3523 O O . VAL B 1 166 ? -13.211 -9.688 -2.566 1 98 166 VAL B O 1
ATOM 3526 N N . ILE B 1 167 ? -12.984 -10.93 -0.724 1 98.69 167 ILE B N 1
ATOM 3527 C CA . ILE B 1 167 ? -11.633 -11.359 -1.068 1 98.69 167 ILE B CA 1
ATOM 3528 C C . ILE B 1 167 ? -11.664 -12.156 -2.373 1 98.69 167 ILE B C 1
ATOM 3530 O O . ILE B 1 167 ? -10.875 -11.891 -3.285 1 98.69 167 ILE B O 1
ATOM 3534 N N . ALA B 1 168 ? -12.609 -13.039 -2.451 1 98.81 168 ALA B N 1
ATOM 3535 C CA . ALA B 1 168 ? -12.734 -13.875 -3.643 1 98.81 168 ALA B CA 1
ATOM 3536 C C . ALA B 1 168 ? -13.016 -13.023 -4.879 1 98.81 168 ALA B C 1
ATOM 3538 O O . ALA B 1 168 ? -12.422 -13.234 -5.938 1 98.81 168 ALA B O 1
ATOM 3539 N N . THR B 1 169 ? -13.898 -12.086 -4.758 1 98.31 169 THR B N 1
ATOM 3540 C CA . THR B 1 169 ? -14.281 -11.234 -5.879 1 98.31 169 THR B CA 1
ATOM 3541 C C . THR B 1 169 ? -13.086 -10.43 -6.375 1 98.31 169 THR B C 1
ATOM 3543 O O . THR B 1 169 ? -12.883 -10.281 -7.582 1 98.31 169 THR B O 1
ATOM 3546 N N . ASN B 1 170 ? -12.336 -9.922 -5.477 1 98 170 ASN B N 1
ATOM 3547 C CA . ASN B 1 170 ? -11.18 -9.125 -5.871 1 98 170 ASN B CA 1
ATOM 3548 C C . ASN B 1 170 ? -10.094 -9.992 -6.512 1 98 170 ASN B C 1
ATOM 3550 O O . ASN B 1 170 ? -9.398 -9.539 -7.426 1 98 170 ASN B O 1
ATOM 3554 N N . PHE B 1 171 ? -9.922 -11.211 -6.023 1 98.62 171 PHE B N 1
ATOM 3555 C CA . PHE B 1 171 ? -8.992 -12.133 -6.664 1 98.62 171 PHE B CA 1
ATOM 3556 C C . PHE B 1 171 ? -9.398 -12.398 -8.109 1 98.62 171 PHE B C 1
ATOM 3558 O O . PHE B 1 171 ? -8.578 -12.281 -9.023 1 98.62 171 PHE B O 1
ATOM 3565 N N . ILE B 1 172 ? -10.672 -12.703 -8.32 1 98.62 172 ILE B N 1
ATOM 3566 C CA . ILE B 1 172 ? -11.203 -12.992 -9.648 1 98.62 172 ILE B CA 1
ATOM 3567 C C . ILE B 1 172 ? -11.086 -11.75 -10.531 1 98.62 172 ILE B C 1
ATOM 3569 O O . ILE B 1 172 ? -10.766 -11.852 -11.719 1 98.62 172 ILE B O 1
ATOM 3573 N N . ARG B 1 173 ? -11.383 -10.625 -10.008 1 97.94 173 ARG B N 1
ATOM 3574 C CA . ARG B 1 173 ? -11.258 -9.367 -10.75 1 97.94 173 ARG B CA 1
ATOM 3575 C C . ARG B 1 173 ? -9.836 -9.18 -11.266 1 97.94 173 ARG B C 1
ATOM 3577 O O . ARG B 1 173 ? -9.633 -8.781 -12.414 1 97.94 173 ARG B O 1
ATOM 3584 N N . GLU B 1 174 ? -8.844 -9.391 -10.383 1 98.12 174 GLU B N 1
ATOM 3585 C CA . GLU B 1 174 ? -7.453 -9.242 -10.805 1 98.12 174 GLU B CA 1
ATOM 3586 C C . GLU B 1 174 ? -7.09 -10.242 -11.898 1 98.12 174 GLU B C 1
ATOM 3588 O O . GLU B 1 174 ? -6.352 -9.914 -12.828 1 98.12 174 GLU B O 1
ATOM 3593 N N . LEU B 1 175 ? -7.617 -11.484 -11.75 1 98.62 175 LEU B N 1
ATOM 3594 C CA . LEU B 1 175 ? -7.395 -12.461 -12.805 1 98.62 175 LEU B CA 1
ATOM 3595 C C . LEU B 1 175 ? -8.016 -12 -14.117 1 98.62 175 LEU B C 1
ATOM 3597 O O . LEU B 1 175 ? -7.418 -12.164 -15.18 1 98.62 175 LEU B O 1
ATOM 3601 N N . TYR B 1 176 ? -9.203 -11.43 -13.977 1 98.06 176 TYR B N 1
ATOM 3602 C CA . TYR B 1 176 ? -9.852 -10.93 -15.18 1 98.06 176 TYR B CA 1
ATOM 3603 C C . TYR B 1 176 ? -9.031 -9.82 -15.82 1 98.06 176 TYR B C 1
ATOM 3605 O O . TYR B 1 176 ? -8.883 -9.773 -17.047 1 98.06 176 TYR B O 1
ATOM 3613 N N . LEU B 1 177 ? -8.547 -8.945 -15.039 1 97.25 177 LEU B N 1
ATOM 3614 C CA . LEU B 1 177 ? -7.738 -7.84 -15.562 1 97.25 177 LEU B CA 1
ATOM 3615 C C . LEU B 1 177 ? -6.453 -8.359 -16.188 1 97.25 177 LEU B C 1
ATOM 3617 O O . LEU B 1 177 ? -5.984 -7.816 -17.188 1 97.25 177 LEU B O 1
ATOM 3621 N N . LEU B 1 178 ? -5.91 -9.383 -15.625 1 98.44 178 LEU B N 1
ATOM 3622 C CA . LEU B 1 178 ? -4.625 -9.922 -16.062 1 98.44 178 LEU B CA 1
ATOM 3623 C C . LEU B 1 178 ? -4.781 -10.75 -17.328 1 98.44 178 LEU B C 1
ATOM 3625 O O . LEU B 1 178 ? -3.994 -10.609 -18.266 1 98.44 178 LEU B O 1
ATOM 3629 N N . TYR B 1 179 ? -5.77 -11.586 -17.391 1 98 179 TYR B N 1
ATOM 3630 C CA . TYR B 1 179 ? -5.883 -12.578 -18.469 1 98 179 TYR B CA 1
ATOM 3631 C C . TYR B 1 179 ? -6.895 -12.133 -19.516 1 98 179 TYR B C 1
ATOM 3633 O O . TYR B 1 179 ? -6.895 -12.641 -20.641 1 98 179 TYR B O 1
ATOM 3641 N N . ARG B 1 180 ? -7.844 -11.305 -19.203 1 96.69 180 ARG B N 1
ATOM 3642 C CA . ARG B 1 180 ? -8.883 -10.75 -20.062 1 96.69 180 ARG B CA 1
ATOM 3643 C C . ARG B 1 180 ? -9.789 -11.852 -20.609 1 96.69 180 ARG B C 1
ATOM 3645 O O . ARG B 1 180 ? -10.234 -11.789 -21.75 1 96.69 180 ARG B O 1
ATOM 3652 N N . LYS B 1 181 ? -9.898 -12.852 -19.812 1 96.31 181 LYS B N 1
ATOM 3653 C CA . LYS B 1 181 ? -10.812 -13.961 -20.078 1 96.31 181 LYS B CA 1
ATOM 3654 C C . LYS B 1 181 ? -11.125 -14.734 -18.812 1 96.31 181 LYS B C 1
ATOM 3656 O O . LYS B 1 181 ? -10.43 -14.594 -17.797 1 96.31 181 LYS B O 1
ATOM 3661 N N . LYS B 1 182 ? -12.188 -15.508 -18.922 1 97.44 182 LYS B N 1
ATOM 3662 C CA . LYS B 1 182 ? -12.5 -16.406 -17.812 1 97.44 182 LYS B CA 1
ATOM 3663 C C . LYS B 1 182 ? -11.516 -17.562 -17.75 1 97.44 182 LYS B C 1
ATOM 3665 O O . LYS B 1 182 ? -11.141 -18.125 -18.781 1 97.44 182 LYS B O 1
ATOM 3670 N N . LEU B 1 183 ? -11.023 -17.812 -16.594 1 97.81 183 LEU B N 1
ATOM 3671 C CA . LEU B 1 183 ? -10.25 -19.031 -16.359 1 97.81 183 LEU B CA 1
ATOM 3672 C C . LEU B 1 183 ? -11.117 -20.125 -15.75 1 97.81 183 LEU B C 1
ATOM 3674 O O . LEU B 1 183 ? -11.969 -19.844 -14.906 1 97.81 183 LEU B O 1
ATOM 3678 N N . SER B 1 184 ? -10.906 -21.328 -16.219 1 97.31 184 SER B N 1
ATOM 3679 C CA . SER B 1 184 ? -11.586 -22.453 -15.594 1 97.31 184 SER B CA 1
ATOM 3680 C C . SER B 1 184 ? -11.039 -22.703 -14.188 1 97.31 184 SER B C 1
ATOM 3682 O O . SER B 1 184 ? -9.961 -22.234 -13.836 1 97.31 184 SER B O 1
ATOM 3684 N N . ASP B 1 185 ? -11.875 -23.422 -13.398 1 97 185 ASP B N 1
ATOM 3685 C CA . ASP B 1 185 ? -11.414 -23.781 -12.062 1 97 185 ASP B CA 1
ATOM 3686 C C . ASP B 1 185 ? -10.086 -24.531 -12.125 1 97 185 ASP B C 1
ATOM 3688 O O . ASP B 1 185 ? -9.211 -24.328 -11.281 1 97 185 ASP B O 1
ATOM 3692 N N . GLU B 1 186 ? -9.977 -25.359 -13.086 1 97.5 186 GLU B N 1
ATOM 3693 C CA . GLU B 1 186 ? -8.75 -26.125 -13.266 1 97.5 186 GLU B CA 1
ATOM 3694 C C . GLU B 1 186 ? -7.562 -25.219 -13.57 1 97.5 186 GLU B C 1
ATOM 3696 O O . GLU B 1 186 ? -6.465 -25.438 -13.055 1 97.5 186 GLU B O 1
ATOM 3701 N N . GLU B 1 187 ? -7.781 -24.281 -14.359 1 97.75 187 GLU B N 1
ATOM 3702 C CA . GLU B 1 187 ? -6.73 -23.328 -14.688 1 97.75 187 GLU B CA 1
ATOM 3703 C C . GLU B 1 187 ? -6.312 -22.531 -13.453 1 97.75 187 GLU B C 1
ATOM 3705 O O . GLU B 1 187 ? -5.121 -22.312 -13.227 1 97.75 187 GLU B O 1
ATOM 3710 N N . ILE B 1 188 ? -7.289 -22.078 -12.688 1 98.25 188 ILE B N 1
ATOM 3711 C CA . ILE B 1 188 ? -7.004 -21.312 -11.477 1 98.25 188 ILE B CA 1
ATOM 3712 C C . ILE B 1 188 ? -6.191 -22.172 -10.508 1 98.25 188 ILE B C 1
ATOM 3714 O O . ILE B 1 188 ? -5.172 -21.719 -9.977 1 98.25 188 ILE B O 1
ATOM 3718 N N . MET B 1 189 ? -6.617 -23.438 -10.32 1 98.06 189 MET B N 1
ATOM 3719 C CA . MET B 1 189 ? -5.93 -24.312 -9.391 1 98.06 189 MET B CA 1
ATOM 3720 C C . MET B 1 189 ? -4.504 -24.594 -9.852 1 98.06 189 MET B C 1
ATOM 3722 O O . MET B 1 189 ? -3.596 -24.734 -9.023 1 98.06 189 MET B O 1
ATOM 3726 N N . ARG B 1 190 ? -4.352 -24.672 -11.109 1 97.81 190 ARG B N 1
ATOM 3727 C CA . ARG B 1 190 ? -3.029 -24.938 -11.672 1 97.81 190 ARG B CA 1
ATOM 3728 C C . ARG B 1 190 ? -2.121 -23.719 -11.531 1 97.81 190 ARG B C 1
ATOM 3730 O O . ARG B 1 190 ? -0.966 -23.844 -11.117 1 97.81 190 ARG B O 1
ATOM 3737 N N . LYS B 1 191 ? -2.611 -22.578 -11.844 1 98 191 LYS B N 1
ATOM 3738 C CA . LYS B 1 191 ? -1.812 -21.359 -11.867 1 98 191 LYS B CA 1
ATOM 3739 C C . LYS B 1 191 ? -1.668 -20.766 -10.469 1 98 191 LYS B C 1
ATOM 3741 O O . LYS B 1 191 ? -0.651 -20.156 -10.148 1 98 191 LYS B O 1
ATOM 3746 N N . TYR B 1 192 ? -2.721 -20.938 -9.711 1 98.56 192 TYR B N 1
ATOM 3747 C CA . TYR B 1 192 ? -2.754 -20.375 -8.367 1 98.56 192 TYR B CA 1
ATOM 3748 C C . TYR B 1 192 ? -3.137 -21.438 -7.34 1 98.56 192 TYR B C 1
ATOM 3750 O O . TYR B 1 192 ? -4.172 -21.328 -6.68 1 98.56 192 TYR B O 1
ATOM 3758 N N . PRO B 1 193 ? -2.279 -22.438 -7.191 1 98.38 193 PRO B N 1
ATOM 3759 C CA . PRO B 1 193 ? -2.541 -23.344 -6.078 1 98.38 193 PRO B CA 1
ATOM 3760 C C . PRO B 1 193 ? -2.613 -22.625 -4.734 1 98.38 193 PRO B C 1
ATOM 3762 O O . PRO B 1 193 ? -2.332 -21.438 -4.648 1 98.38 193 PRO B O 1
ATOM 3765 N N . LEU B 1 194 ? -3.043 -23.328 -3.711 1 98.5 194 LEU B N 1
ATOM 3766 C CA . LEU B 1 194 ? -3.332 -22.75 -2.402 1 98.5 194 LEU B CA 1
ATOM 3767 C C . LEU B 1 194 ? -2.158 -21.906 -1.907 1 98.5 194 LEU B C 1
ATOM 3769 O O . LEU B 1 194 ? -2.355 -20.812 -1.368 1 98.5 194 LEU B O 1
ATOM 3773 N N . GLU B 1 195 ? -0.915 -22.391 -2.078 1 98.38 195 GLU B N 1
ATOM 3774 C CA . GLU B 1 195 ? 0.261 -21.688 -1.568 1 98.38 195 GLU B CA 1
ATOM 3775 C C . GLU B 1 195 ? 0.462 -20.359 -2.281 1 98.38 195 GLU B C 1
ATOM 3777 O O . GLU B 1 195 ? 0.832 -19.359 -1.654 1 98.38 195 GLU B O 1
ATOM 3782 N N . VAL B 1 196 ? 0.211 -20.312 -3.613 1 98.75 196 VAL B N 1
ATOM 3783 C CA . VAL B 1 196 ? 0.359 -19.078 -4.398 1 98.75 196 VAL B CA 1
ATOM 3784 C C . VAL B 1 196 ? -0.779 -18.125 -4.07 1 98.75 196 VAL B C 1
ATOM 3786 O O . VAL B 1 196 ? -0.565 -16.906 -3.963 1 98.75 196 VAL B O 1
ATOM 3789 N N . PHE B 1 197 ? -1.971 -18.703 -3.881 1 98.81 197 PHE B N 1
ATOM 3790 C CA . PHE B 1 197 ? -3.107 -17.906 -3.445 1 98.81 197 PHE B CA 1
ATOM 3791 C C . PHE B 1 197 ? -2.842 -17.281 -2.078 1 98.81 197 PHE B C 1
ATOM 3793 O O . PHE B 1 197 ? -3.162 -16.125 -1.845 1 98.81 197 PHE B O 1
ATOM 3800 N N . ALA B 1 198 ? -2.271 -18.047 -1.207 1 98.75 198 ALA B N 1
ATOM 3801 C CA . ALA B 1 198 ? -1.921 -17.562 0.122 1 98.75 198 ALA B CA 1
ATOM 3802 C C . ALA B 1 198 ? -0.933 -16.406 0.035 1 98.75 198 ALA B C 1
ATOM 3804 O O . ALA B 1 198 ? -1.083 -15.391 0.733 1 98.75 198 ALA B O 1
ATOM 3805 N N . HIS B 1 199 ? 0.065 -16.547 -0.807 1 98.62 199 HIS B N 1
ATOM 3806 C CA . HIS B 1 199 ? 1.036 -15.492 -1.052 1 98.62 199 HIS B CA 1
ATOM 3807 C C . HIS B 1 199 ? 0.348 -14.211 -1.514 1 98.62 199 HIS B C 1
ATOM 3809 O O . HIS B 1 199 ? 0.575 -13.141 -0.946 1 98.62 199 HIS B O 1
ATOM 3815 N N . TRP B 1 200 ? -0.525 -14.328 -2.455 1 98.5 200 TRP B N 1
ATOM 3816 C CA . TRP B 1 200 ? -1.284 -13.203 -2.986 1 98.5 200 TRP B CA 1
ATOM 3817 C C . TRP B 1 200 ? -2.09 -12.523 -1.885 1 98.5 200 TRP B C 1
ATOM 3819 O O . TRP B 1 200 ? -2.006 -11.305 -1.711 1 98.5 200 TRP B O 1
ATOM 3829 N N . LEU B 1 201 ? -2.824 -13.305 -1.161 1 98.44 201 LEU B N 1
ATOM 3830 C CA . LEU B 1 201 ? -3.744 -12.758 -0.171 1 98.44 201 LEU B CA 1
ATOM 3831 C C . LEU B 1 201 ? -2.982 -12.031 0.936 1 98.44 201 LEU B C 1
ATOM 3833 O O . LEU B 1 201 ? -3.41 -10.977 1.399 1 98.44 201 LEU B O 1
ATOM 3837 N N . MET B 1 202 ? -1.845 -12.508 1.337 1 97.56 202 MET B N 1
ATOM 3838 C CA . MET B 1 202 ? -1.087 -11.945 2.451 1 97.56 202 MET B CA 1
ATOM 3839 C C . MET B 1 202 ? -0.463 -10.609 2.064 1 97.56 202 MET B C 1
ATOM 3841 O O . MET B 1 202 ? -0.278 -9.734 2.914 1 97.56 202 MET B O 1
ATOM 3845 N N . ILE B 1 203 ? -0.219 -10.414 0.77 1 96.69 203 ILE B N 1
ATOM 3846 C CA . ILE B 1 203 ? 0.498 -9.203 0.39 1 96.69 203 ILE B CA 1
ATOM 3847 C C . ILE B 1 203 ? -0.496 -8.133 -0.056 1 96.69 203 ILE B C 1
ATOM 3849 O O . ILE B 1 203 ? -0.201 -6.938 0.008 1 96.69 203 ILE B O 1
ATOM 3853 N N . ARG B 1 204 ? -1.701 -8.453 -0.4 1 94.5 204 ARG B N 1
ATOM 3854 C CA . ARG B 1 204 ? -2.664 -7.52 -0.981 1 94.5 204 ARG B CA 1
ATOM 3855 C C . ARG B 1 204 ? -3.387 -6.73 0.106 1 94.5 204 ARG B C 1
ATOM 3857 O O . ARG B 1 204 ? -4.016 -5.707 -0.176 1 94.5 204 ARG B O 1
ATOM 3864 N N . GLY B 1 205 ? -3.309 -7.133 1.311 1 86.69 205 GLY B N 1
ATOM 3865 C CA . GLY B 1 205 ? -4.055 -6.477 2.373 1 86.69 205 GLY B CA 1
ATOM 3866 C C . GLY B 1 205 ? -3.35 -5.25 2.926 1 86.69 205 GLY B C 1
ATOM 3867 O O . GLY B 1 205 ? -3.994 -4.258 3.264 1 86.69 205 GLY B O 1
ATOM 3868 N N . GLY B 1 206 ? -2.123 -5.277 3.02 1 90.12 206 GLY B N 1
ATOM 3869 C CA . GLY B 1 206 ? -1.49 -4.195 3.756 1 90.12 206 GLY B CA 1
ATOM 3870 C C . GLY B 1 206 ? 0.001 -4.09 3.498 1 90.12 206 GLY B C 1
ATOM 3871 O O . GLY B 1 206 ? 0.774 -3.785 4.41 1 90.12 206 GLY B O 1
ATOM 3872 N N . ALA B 1 207 ? 0.313 -4.352 2.279 1 94.44 207 ALA B N 1
ATOM 3873 C CA . ALA B 1 207 ? 1.75 -4.293 2.027 1 94.44 207 ALA B CA 1
ATOM 3874 C C . ALA B 1 207 ? 2.051 -3.512 0.75 1 94.44 207 ALA B C 1
ATOM 3876 O O . ALA B 1 207 ? 1.415 -3.732 -0.283 1 94.44 207 ALA B O 1
ATOM 3877 N N . VAL B 1 208 ? 2.99 -2.592 0.875 1 93.56 208 VAL B N 1
ATOM 3878 C CA . VAL B 1 208 ? 3.596 -1.896 -0.257 1 93.56 208 VAL B CA 1
ATOM 3879 C C . VAL B 1 208 ? 5.117 -1.938 -0.136 1 93.56 208 VAL B C 1
ATOM 3881 O O . VAL B 1 208 ? 5.684 -1.424 0.832 1 93.56 208 VAL B O 1
ATOM 3884 N N . GLY B 1 209 ? 5.777 -2.521 -1.165 1 92.38 209 GLY B N 1
ATOM 3885 C CA . GLY B 1 209 ? 7.195 -2.777 -0.978 1 92.38 209 GLY B CA 1
ATOM 3886 C C . GLY B 1 209 ? 7.496 -3.609 0.255 1 92.38 209 GLY B C 1
ATOM 3887 O O . GLY B 1 209 ? 6.926 -4.688 0.434 1 92.38 209 GLY B O 1
ATOM 3888 N N . ARG B 1 210 ? 8.312 -3.053 1.135 1 93.38 210 ARG B N 1
ATOM 3889 C CA . ARG B 1 210 ? 8.656 -3.711 2.391 1 93.38 210 ARG B CA 1
ATOM 3890 C C . ARG B 1 210 ? 7.719 -3.268 3.514 1 93.38 210 ARG B C 1
ATOM 3892 O O . ARG B 1 210 ? 7.688 -3.883 4.582 1 93.38 210 ARG B O 1
ATOM 3899 N N . VAL B 1 211 ? 7.039 -2.207 3.271 1 95 211 VAL B N 1
ATOM 3900 C CA . VAL B 1 211 ? 6.168 -1.618 4.285 1 95 211 VAL B CA 1
ATOM 3901 C C . VAL B 1 211 ? 4.957 -2.518 4.512 1 95 211 VAL B C 1
ATOM 3903 O O . VAL B 1 211 ? 4.223 -2.826 3.568 1 95 211 VAL B O 1
ATOM 3906 N N . GLY B 1 212 ? 4.758 -2.928 5.758 1 94.75 212 GLY B N 1
ATOM 3907 C CA . GLY B 1 212 ? 3.596 -3.725 6.117 1 94.75 212 GLY B CA 1
ATOM 3908 C C . GLY B 1 212 ? 3.719 -5.18 5.711 1 94.75 212 GLY B C 1
ATOM 3909 O O . GLY B 1 212 ? 2.801 -5.973 5.93 1 94.75 212 GLY B O 1
ATOM 3910 N N . LEU B 1 213 ? 4.863 -5.535 5.102 1 96.12 213 LEU B N 1
ATOM 3911 C CA . LEU B 1 213 ? 5.035 -6.914 4.656 1 96.12 213 LEU B CA 1
ATOM 3912 C C . LEU B 1 213 ? 4.945 -7.879 5.832 1 96.12 213 LEU B C 1
ATOM 3914 O O . LEU B 1 213 ? 5.746 -7.805 6.766 1 96.12 213 LEU B O 1
ATOM 3918 N N . ARG B 1 214 ? 3.924 -8.648 5.871 1 96.56 214 ARG B N 1
ATOM 3919 C CA . ARG B 1 214 ? 3.67 -9.672 6.883 1 96.56 214 ARG B CA 1
ATOM 3920 C C . ARG B 1 214 ? 3.289 -11 6.234 1 96.56 214 ARG B C 1
ATOM 3922 O O . ARG B 1 214 ? 2.113 -11.25 5.965 1 96.56 214 ARG B O 1
ATOM 3929 N N . ILE B 1 215 ? 4.277 -11.844 6.023 1 97.19 215 ILE B N 1
ATOM 3930 C CA . ILE B 1 215 ? 4.055 -13.148 5.406 1 97.19 215 ILE B CA 1
ATOM 3931 C C . ILE B 1 215 ? 4.18 -14.25 6.457 1 97.19 215 ILE B C 1
ATOM 3933 O O . ILE B 1 215 ? 5.215 -14.375 7.113 1 97.19 215 ILE B O 1
ATOM 3937 N N . HIS B 1 216 ? 3.061 -14.938 6.656 1 97.75 216 HIS B N 1
ATOM 3938 C CA . HIS B 1 216 ? 3.062 -16.125 7.5 1 97.75 216 HIS B CA 1
ATOM 3939 C C . HIS B 1 216 ? 3.557 -17.344 6.727 1 97.75 216 HIS B C 1
ATOM 3941 O O . HIS B 1 216 ? 3.168 -17.562 5.574 1 97.75 216 HIS B O 1
ATOM 3947 N N . PRO B 1 217 ? 4.449 -18.094 7.367 1 98.25 217 PRO B N 1
ATOM 3948 C CA . PRO B 1 217 ? 4.883 -19.312 6.688 1 98.25 217 PRO B CA 1
ATOM 3949 C C . PRO B 1 217 ? 3.736 -20.281 6.434 1 98.25 217 PRO B C 1
ATOM 3951 O O . PRO B 1 217 ? 2.787 -20.344 7.215 1 98.25 217 PRO B O 1
ATOM 3954 N N . LEU B 1 218 ? 3.869 -21.047 5.355 1 98.31 218 LEU B N 1
ATOM 3955 C CA . LEU B 1 218 ? 2.852 -22.031 5 1 98.31 218 LEU B CA 1
ATOM 3956 C C . LEU B 1 218 ? 2.689 -23.078 6.105 1 98.31 218 LEU B C 1
ATOM 3958 O O . LEU B 1 218 ? 1.667 -23.75 6.172 1 98.31 218 LEU B O 1
ATOM 3962 N N . SER B 1 219 ? 3.676 -23.188 6.965 1 98.06 219 SER B N 1
ATOM 3963 C CA . SER B 1 219 ? 3.629 -24.125 8.078 1 98.06 219 SER B CA 1
ATOM 3964 C C . SER B 1 219 ? 2.74 -23.609 9.203 1 98.06 219 SER B C 1
ATOM 3966 O O . SER B 1 219 ? 2.426 -24.359 10.141 1 98.06 219 SER B O 1
ATOM 3968 N N . ASP B 1 220 ? 2.377 -22.391 9.148 1 98.06 220 ASP B N 1
ATOM 3969 C CA . ASP B 1 220 ? 1.407 -21.859 10.109 1 98.06 220 ASP B CA 1
ATOM 3970 C C . ASP B 1 220 ? 0.001 -22.375 9.805 1 98.06 220 ASP B C 1
ATOM 3972 O O . ASP B 1 220 ? -0.748 -21.75 9.055 1 98.06 220 ASP B O 1
ATOM 3976 N N . ASN B 1 221 ? -0.398 -23.375 10.438 1 97.69 221 ASN B N 1
ATOM 3977 C CA . ASN B 1 221 ? -1.633 -24.078 10.125 1 97.69 221 ASN B CA 1
ATOM 3978 C C . ASN B 1 221 ? -2.861 -23.219 10.383 1 97.69 221 ASN B C 1
ATOM 3980 O O . ASN B 1 221 ? -3.852 -23.297 9.656 1 97.69 221 ASN B O 1
ATOM 3984 N N . GLN B 1 222 ? -2.758 -22.453 11.391 1 97.69 222 GLN B N 1
ATOM 3985 C CA . GLN B 1 222 ? -3.896 -21.594 11.719 1 97.69 222 GLN B CA 1
ATOM 3986 C C . GLN B 1 222 ? -4.168 -20.578 10.609 1 97.69 222 GLN B C 1
ATOM 3988 O O . GLN B 1 222 ? -5.309 -20.422 10.18 1 97.69 222 GLN B O 1
ATOM 3993 N N . VAL B 1 223 ? -3.162 -19.938 10.172 1 98.06 223 VAL B N 1
ATOM 3994 C CA . VAL B 1 223 ? -3.299 -18.922 9.125 1 98.06 223 VAL B CA 1
ATOM 3995 C C . VAL B 1 223 ? -3.686 -19.609 7.812 1 98.06 223 VAL B C 1
ATOM 3997 O O . VAL B 1 223 ? -4.578 -19.125 7.102 1 98.06 223 VAL B O 1
ATOM 4000 N N . LEU B 1 224 ? -3.041 -20.703 7.535 1 98.25 224 LEU B N 1
ATOM 4001 C CA . LEU B 1 224 ? -3.295 -21.391 6.273 1 98.25 224 LEU B CA 1
ATOM 4002 C C . LEU B 1 224 ? -4.727 -21.906 6.215 1 98.25 224 LEU B C 1
ATOM 4004 O O . LEU B 1 224 ? -5.344 -21.922 5.145 1 98.25 224 LEU B O 1
ATOM 4008 N N . GLU B 1 225 ? -5.23 -22.297 7.344 1 98.31 225 GLU B N 1
ATOM 4009 C CA . GLU B 1 225 ? -6.613 -22.766 7.391 1 98.31 225 GLU B CA 1
ATOM 4010 C C . GLU B 1 225 ? -7.582 -21.641 7.02 1 98.31 225 GLU B C 1
ATOM 4012 O O . GLU B 1 225 ? -8.531 -21.859 6.262 1 98.31 225 GLU B O 1
ATOM 4017 N N . LYS B 1 226 ? -7.371 -20.484 7.562 1 98.31 226 LYS B N 1
ATOM 4018 C CA . LYS B 1 226 ? -8.195 -19.328 7.215 1 98.31 226 LYS B CA 1
ATOM 4019 C C . LYS B 1 226 ? -8.125 -19.031 5.723 1 98.31 226 LYS B C 1
ATOM 4021 O O . LYS B 1 226 ? -9.141 -18.781 5.082 1 98.31 226 LYS B O 1
ATOM 4026 N N . ILE B 1 227 ? -6.957 -19.078 5.188 1 98.62 227 ILE B N 1
ATOM 4027 C CA . ILE B 1 227 ? -6.75 -18.734 3.781 1 98.62 227 ILE B CA 1
ATOM 4028 C C . ILE B 1 227 ? -7.367 -19.828 2.9 1 98.62 227 ILE B C 1
ATOM 4030 O O . ILE B 1 227 ? -7.953 -19.531 1.856 1 98.62 227 ILE B O 1
ATOM 4034 N N . SER B 1 228 ? -7.227 -21.031 3.338 1 98.75 228 SER B N 1
ATOM 4035 C CA . SER B 1 228 ? -7.828 -22.156 2.619 1 98.75 228 SER B CA 1
ATOM 4036 C C . SER B 1 228 ? -9.344 -21.984 2.51 1 98.75 228 SER B C 1
ATOM 4038 O O . SER B 1 228 ? -9.938 -22.344 1.493 1 98.75 228 SER B O 1
ATOM 4040 N N . GLU B 1 229 ? -9.914 -21.453 3.545 1 98.62 229 GLU B N 1
ATOM 4041 C CA . GLU B 1 229 ? -11.352 -21.219 3.527 1 98.62 229 GLU B CA 1
ATOM 4042 C C . GLU B 1 229 ? -11.742 -20.266 2.4 1 98.62 229 GLU B C 1
ATOM 4044 O O . GLU B 1 229 ? -12.734 -20.5 1.702 1 98.62 229 GLU B O 1
ATOM 4049 N N . VAL B 1 230 ? -11.031 -19.25 2.201 1 98.69 230 VAL B N 1
ATOM 4050 C CA . VAL B 1 230 ? -11.297 -18.297 1.137 1 98.69 230 VAL B CA 1
ATOM 4051 C C . VAL B 1 230 ? -11.039 -18.938 -0.221 1 98.69 230 VAL B C 1
ATOM 4053 O O . VAL B 1 230 ? -11.766 -18.703 -1.184 1 98.69 230 VAL B O 1
ATOM 4056 N N . TYR B 1 231 ? -9.969 -19.703 -0.256 1 98.75 231 TYR B N 1
ATOM 4057 C CA . TYR B 1 231 ? -9.609 -20.391 -1.491 1 98.75 231 TYR B CA 1
ATOM 4058 C C . TYR B 1 231 ? -10.734 -21.312 -1.946 1 98.75 231 TYR B C 1
ATOM 4060 O O . TYR B 1 231 ? -11.141 -21.281 -3.107 1 98.75 231 TYR B O 1
ATOM 4068 N N . VAL B 1 232 ? -11.219 -22.109 -1.058 1 98.69 232 VAL B N 1
ATOM 4069 C CA . VAL B 1 232 ? -12.312 -23.031 -1.35 1 98.69 232 VAL B CA 1
ATOM 4070 C C . VAL B 1 232 ? -13.562 -22.25 -1.729 1 98.69 232 VAL B C 1
ATOM 4072 O O . VAL B 1 232 ? -14.258 -22.609 -2.689 1 98.69 232 VAL B O 1
ATOM 4075 N N . TYR B 1 233 ? -13.867 -21.203 -0.95 1 98.75 233 TYR B N 1
ATOM 4076 C CA . TYR B 1 233 ? -15 -20.344 -1.279 1 98.75 233 TYR B CA 1
ATOM 4077 C C . TYR B 1 233 ? -14.891 -19.812 -2.705 1 98.75 233 TYR B C 1
ATOM 4079 O O . TYR B 1 233 ? -15.875 -19.797 -3.445 1 98.75 233 TYR B O 1
ATOM 4087 N N . THR B 1 234 ? -13.727 -19.359 -3.104 1 98.69 234 THR B N 1
ATOM 4088 C CA . THR B 1 234 ? -13.469 -18.781 -4.418 1 98.69 234 THR B CA 1
ATOM 4089 C C . THR B 1 234 ? -13.773 -19.797 -5.52 1 98.69 234 THR B C 1
ATOM 4091 O O . THR B 1 234 ? -14.508 -19.5 -6.461 1 98.69 234 THR B O 1
ATOM 4094 N N . LEU B 1 235 ? -13.25 -20.984 -5.34 1 98.44 235 LEU B N 1
ATOM 4095 C CA . LEU B 1 235 ? -13.422 -22.016 -6.352 1 98.44 235 LEU B CA 1
ATOM 4096 C C . LEU B 1 235 ? -14.867 -22.5 -6.395 1 98.44 235 LEU B C 1
ATOM 4098 O O . LEU B 1 235 ? -15.414 -22.734 -7.477 1 98.44 235 LEU B O 1
ATOM 4102 N N . SER B 1 236 ? -15.5 -22.547 -5.254 1 98.38 236 SER B N 1
ATOM 4103 C CA . SER B 1 236 ? -16.875 -23.047 -5.164 1 98.38 236 SER B CA 1
ATOM 4104 C C . SER B 1 236 ? -17.859 -22.047 -5.77 1 98.38 236 SER B C 1
ATOM 4106 O O . SER B 1 236 ? -18.969 -22.422 -6.168 1 98.38 236 SER B O 1
ATOM 4108 N N . ASN B 1 237 ? -17.5 -20.797 -5.82 1 98.25 237 ASN B N 1
ATOM 4109 C CA . ASN B 1 237 ? -18.391 -19.75 -6.305 1 98.25 237 ASN B CA 1
ATOM 4110 C C . ASN B 1 237 ? -17.844 -19.078 -7.562 1 98.25 237 ASN B C 1
ATOM 4112 O O . ASN B 1 237 ? -18.297 -18 -7.941 1 98.25 237 ASN B O 1
ATOM 4116 N N . ALA B 1 238 ? -16.891 -19.641 -8.211 1 97.69 238 ALA B N 1
ATOM 4117 C CA . ALA B 1 238 ? -16.109 -19.016 -9.273 1 97.69 238 ALA B CA 1
ATOM 4118 C C . ALA B 1 238 ? -17.016 -18.594 -10.43 1 97.69 238 ALA B C 1
ATOM 4120 O O . ALA B 1 238 ? -16.875 -17.469 -10.938 1 97.69 238 ALA B O 1
ATOM 4121 N N . LYS B 1 239 ? -17.891 -19.438 -10.844 1 96.81 239 LYS B N 1
ATOM 4122 C CA . LYS B 1 239 ? -18.766 -19.141 -11.977 1 96.81 239 LYS B CA 1
ATOM 4123 C C . LYS B 1 239 ? -19.547 -17.844 -11.734 1 96.81 239 LYS B C 1
ATOM 4125 O O . LYS B 1 239 ? -19.531 -16.938 -12.57 1 96.81 239 LYS B O 1
ATOM 4130 N N . GLN B 1 240 ? -20.172 -17.766 -10.625 1 97.81 240 GLN B N 1
ATOM 4131 C CA . GLN B 1 240 ? -20.969 -16.578 -10.289 1 97.81 240 GLN B CA 1
ATOM 4132 C C . GLN B 1 240 ? -20.078 -15.352 -10.133 1 97.81 240 GLN B C 1
ATOM 4134 O O . GLN B 1 240 ? -20.469 -14.25 -10.539 1 97.81 240 GLN B O 1
ATOM 4139 N N . LEU B 1 241 ? -18.969 -15.523 -9.531 1 98.19 241 LEU B N 1
ATOM 4140 C CA . LEU B 1 241 ? -18.062 -14.414 -9.305 1 98.19 241 LEU B CA 1
ATOM 4141 C C . LEU B 1 241 ? -17.531 -13.867 -10.633 1 98.19 241 LEU B C 1
ATOM 4143 O O . LEU B 1 241 ? -17.438 -12.648 -10.82 1 98.19 241 LEU B O 1
ATOM 4147 N N . TRP B 1 242 ? -17.188 -14.75 -11.562 1 98.31 242 TRP B N 1
ATOM 4148 C CA . TRP B 1 242 ? -16.75 -14.336 -12.891 1 98.31 242 TRP B CA 1
ATOM 4149 C C . TRP B 1 242 ? -17.828 -13.508 -13.586 1 98.31 242 TRP B C 1
ATOM 4151 O O . TRP B 1 242 ? -17.547 -12.43 -14.117 1 98.31 242 TRP B O 1
ATOM 4161 N N . ASP B 1 243 ? -19.016 -14.016 -13.555 1 98 243 ASP B N 1
ATOM 4162 C CA . ASP B 1 243 ? -20.125 -13.328 -14.219 1 98 243 ASP B CA 1
ATOM 4163 C C . ASP B 1 243 ? -20.328 -11.93 -13.633 1 98 243 ASP B C 1
ATOM 4165 O O . ASP B 1 243 ? -20.5 -10.961 -14.367 1 98 243 ASP B O 1
ATOM 4169 N N . LYS B 1 244 ? -20.297 -11.93 -12.391 1 97.62 244 LYS B N 1
ATOM 4170 C CA . LYS B 1 244 ? -20.469 -10.656 -11.703 1 97.62 244 LYS B CA 1
ATOM 4171 C C . LYS B 1 244 ? -19.359 -9.672 -12.078 1 97.62 244 LYS B C 1
ATOM 4173 O O . LYS B 1 244 ? -19.641 -8.531 -12.438 1 97.62 244 LYS B O 1
ATOM 4178 N N . VAL B 1 245 ? -18.125 -10.086 -11.977 1 97.5 245 VAL B N 1
ATOM 4179 C CA . VAL B 1 245 ? -16.969 -9.234 -12.203 1 97.5 245 VAL B CA 1
ATOM 4180 C C . VAL B 1 245 ? -16.953 -8.734 -13.648 1 97.5 245 VAL B C 1
ATOM 4182 O O . VAL B 1 245 ? -16.75 -7.543 -13.898 1 97.5 245 VAL B O 1
ATOM 4185 N N . ILE B 1 246 ? -17.203 -9.625 -14.555 1 97.12 246 ILE B N 1
ATOM 4186 C CA . ILE B 1 246 ? -17.172 -9.266 -15.969 1 97.12 246 ILE B CA 1
ATOM 4187 C C . ILE B 1 246 ? -18.266 -8.242 -16.281 1 97.12 246 ILE B C 1
ATOM 4189 O O . ILE B 1 246 ? -18 -7.234 -16.938 1 97.12 246 ILE B O 1
ATOM 4193 N N . LYS B 1 247 ? -19.438 -8.531 -15.766 1 96 247 LYS B N 1
ATOM 4194 C CA . LYS B 1 247 ? -20.531 -7.59 -15.961 1 96 247 LYS B CA 1
ATOM 4195 C C . LYS B 1 247 ? -20.188 -6.215 -15.398 1 96 247 LYS B C 1
ATOM 4197 O O . LYS B 1 247 ? -20.375 -5.199 -16.062 1 96 247 LYS B O 1
ATOM 4202 N N . GLU B 1 248 ? -19.688 -6.195 -14.203 1 94.56 248 GLU B N 1
ATOM 4203 C CA . GLU B 1 248 ? -19.297 -4.949 -13.547 1 94.56 248 GLU B CA 1
ATOM 4204 C C . GLU B 1 248 ? -18.25 -4.199 -14.352 1 94.56 248 GLU B C 1
ATOM 4206 O O . GLU B 1 248 ? -18.375 -2.994 -14.578 1 94.56 248 GLU B O 1
ATOM 4211 N N . GLN B 1 249 ? -17.219 -4.895 -14.797 1 93 249 GLN B N 1
ATOM 4212 C CA . GLN B 1 249 ? -16.094 -4.27 -15.484 1 93 249 GLN B CA 1
ATOM 4213 C C . GLN B 1 249 ? -16.516 -3.754 -16.859 1 93 249 GLN B C 1
ATOM 4215 O O . GLN B 1 249 ? -16.047 -2.701 -17.297 1 93 249 GLN B O 1
ATOM 4220 N N . GLU B 1 250 ? -17.375 -4.438 -17.5 1 91.69 250 GLU B N 1
ATOM 4221 C CA . GLU B 1 250 ? -17.875 -4.004 -18.797 1 91.69 250 GLU B CA 1
ATOM 4222 C C . GLU B 1 250 ? -18.734 -2.748 -18.672 1 91.69 250 GLU B C 1
ATOM 4224 O O . GLU B 1 250 ? -18.625 -1.827 -19.484 1 91.69 250 GLU B O 1
ATOM 4229 N N . GLU B 1 251 ? -19.531 -2.721 -17.656 1 90.44 251 GLU B N 1
ATOM 4230 C CA . GLU B 1 251 ? -20.375 -1.551 -17.422 1 90.44 251 GLU B CA 1
ATOM 4231 C C . GLU B 1 251 ? -19.531 -0.325 -17.078 1 90.44 251 GLU B C 1
ATOM 4233 O O . GLU B 1 251 ? -19.797 0.776 -17.562 1 90.44 251 GLU B O 1
ATOM 4238 N N . LEU B 1 252 ? -18.516 -0.555 -16.312 1 89.31 252 LEU B N 1
ATOM 4239 C CA . LEU B 1 252 ? -17.625 0.541 -15.914 1 89.31 252 LEU B CA 1
ATOM 4240 C C . LEU B 1 252 ? -16.844 1.073 -17.109 1 89.31 252 LEU B C 1
ATOM 4242 O O . LEU B 1 252 ? -16.641 2.281 -17.234 1 89.31 252 LEU B O 1
ATOM 4246 N N . ALA B 1 253 ? -16.406 0.174 -17.953 1 85.06 253 ALA B N 1
ATOM 4247 C CA . ALA B 1 253 ? -15.656 0.572 -19.141 1 85.06 253 ALA B CA 1
ATOM 4248 C C . ALA B 1 253 ? -16.5 1.465 -20.062 1 85.06 253 ALA B C 1
ATOM 4250 O O . ALA B 1 253 ? -15.992 2.432 -20.625 1 85.06 253 ALA B O 1
ATOM 4251 N N . LYS B 1 254 ? -17.719 1.244 -20.109 1 83.12 254 LYS B N 1
ATOM 4252 C CA . LYS B 1 254 ? -18.641 2.039 -20.938 1 83.12 254 LYS B CA 1
ATOM 4253 C C . LYS B 1 254 ? -18.828 3.434 -20.344 1 83.12 254 LYS B C 1
ATOM 4255 O O . LYS B 1 254 ? -18.859 4.426 -21.078 1 83.12 254 LYS B O 1
ATOM 4260 N N . LYS B 1 255 ? -18.734 3.473 -19.094 1 78.5 255 LYS B N 1
ATOM 4261 C CA . LYS B 1 255 ? -19 4.723 -18.391 1 78.5 255 LYS B CA 1
ATOM 4262 C C . LYS B 1 255 ? -17.75 5.582 -18.297 1 78.5 255 LYS B C 1
ATOM 4264 O O . LYS B 1 255 ? -17.828 6.812 -18.297 1 78.5 255 LYS B O 1
ATOM 4269 N N . SER B 1 256 ? -16.641 4.91 -18.031 1 73 256 SER B N 1
ATOM 4270 C CA . SER B 1 256 ? -15.383 5.617 -17.797 1 73 256 SER B CA 1
ATOM 4271 C C . SER B 1 256 ? -15.023 6.523 -18.969 1 73 256 SER B C 1
ATOM 4273 O O . SER B 1 256 ? -14.469 7.605 -18.781 1 73 256 SER B O 1
ATOM 4275 N N . ALA B 1 257 ? -15.289 6.156 -20.078 1 66.12 257 ALA B N 1
ATOM 4276 C CA . ALA B 1 257 ? -15.023 6.984 -21.25 1 66.12 257 ALA B CA 1
ATOM 4277 C C . ALA B 1 257 ? -15.68 8.352 -21.125 1 66.12 257 ALA B C 1
ATOM 4279 O O . ALA B 1 257 ? -15.156 9.352 -21.609 1 66.12 257 ALA B O 1
ATOM 4280 N N . LEU B 1 258 ? -16.5 8.398 -20.25 1 60.53 258 LEU B N 1
ATOM 4281 C CA . LEU B 1 258 ? -17.281 9.625 -20.078 1 60.53 258 LEU B CA 1
ATOM 4282 C C . LEU B 1 258 ? -16.609 10.562 -19.078 1 60.53 258 LEU B C 1
ATOM 4284 O O . LEU B 1 258 ? -16.781 11.781 -19.156 1 60.53 258 LEU B O 1
ATOM 4288 N N . TYR B 1 259 ? -15.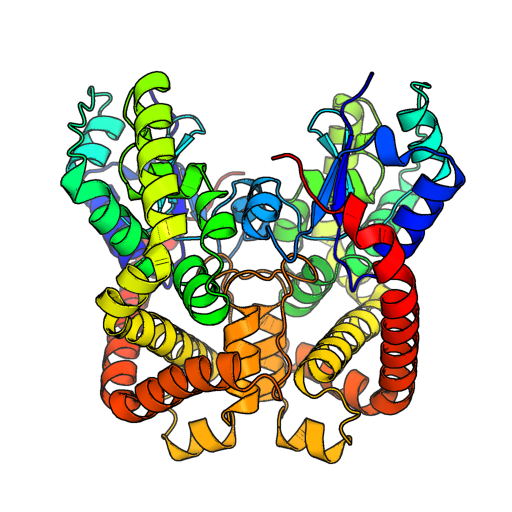805 9.898 -18.219 1 63.53 259 TYR B N 1
ATOM 4289 C CA . TYR B 1 259 ? -15.312 10.719 -17.109 1 63.53 259 TYR B CA 1
ATOM 4290 C C . TYR B 1 259 ? -13.812 10.969 -17.25 1 63.53 259 TYR B C 1
ATOM 4292 O O . TYR B 1 259 ? -13.188 11.508 -16.328 1 63.53 259 TYR B O 1
ATOM 4300 N N . GLU B 1 260 ? -13.289 10.398 -18.219 1 62.41 260 GLU B N 1
ATOM 4301 C CA . GLU B 1 260 ? -11.836 10.445 -18.391 1 62.41 260 GLU B CA 1
ATOM 4302 C C . GLU B 1 260 ? -11.305 11.867 -18.203 1 62.41 260 GLU B C 1
ATOM 4304 O O . GLU B 1 260 ? -10.234 12.062 -17.641 1 62.41 260 GLU B O 1
ATOM 4309 N N . GLN B 1 261 ? -12.031 12.734 -18.484 1 52.81 261 GLN B N 1
ATOM 4310 C CA . GLN B 1 261 ? -11.562 14.117 -18.422 1 52.81 261 GLN B CA 1
ATOM 4311 C C . GLN B 1 261 ? -11.516 14.609 -16.969 1 52.81 261 GLN B C 1
ATOM 4313 O O . GLN B 1 261 ? -10.703 15.469 -16.625 1 52.81 261 GLN B O 1
ATOM 4318 N N . ALA B 1 262 ? -12.383 14.133 -16.25 1 51.91 262 ALA B N 1
ATOM 4319 C CA . ALA B 1 262 ? -12.508 14.641 -14.875 1 51.91 262 ALA B CA 1
ATOM 4320 C C . ALA B 1 262 ? -11.383 14.109 -13.992 1 51.91 262 ALA B C 1
ATOM 4322 O O . ALA B 1 262 ? -11.078 14.688 -12.953 1 51.91 262 ALA B O 1
ATOM 4323 N N . ARG B 1 263 ? -10.758 13.039 -14.344 1 56.56 263 ARG B N 1
ATOM 4324 C CA . ARG B 1 263 ? -9.82 12.32 -13.484 1 56.56 263 ARG B CA 1
ATOM 4325 C C . ARG B 1 263 ? -8.492 13.055 -13.375 1 56.56 263 ARG B C 1
ATOM 4327 O O . ARG B 1 263 ? -7.602 12.641 -12.633 1 56.56 263 ARG B O 1
ATOM 4334 N N . PHE B 1 264 ? -8.289 14.172 -14.18 1 50.78 264 PHE B N 1
ATOM 4335 C CA . PHE B 1 264 ? -6.949 14.758 -14.227 1 50.78 264 PHE B CA 1
ATOM 4336 C C . PHE B 1 264 ? -6.805 15.859 -13.188 1 50.78 264 PHE B C 1
ATOM 4338 O O . PHE B 1 264 ? -7.645 16.75 -13.102 1 50.78 264 PHE B O 1
ATOM 4345 N N . ILE B 1 265 ? -6.379 15.445 -12.055 1 50.59 265 ILE B N 1
ATOM 4346 C CA . ILE B 1 265 ? -6.02 16.422 -11.039 1 50.59 265 ILE B CA 1
ATOM 4347 C C . ILE B 1 265 ? -4.957 17.375 -11.586 1 50.59 265 ILE B C 1
ATOM 4349 O O . ILE B 1 265 ? -3.967 16.938 -12.172 1 50.59 265 ILE B O 1
ATOM 4353 N N . SER B 1 266 ? -5.379 18.547 -11.914 1 46.78 266 SER B N 1
ATOM 4354 C CA . SER B 1 266 ? -4.301 19.531 -11.938 1 46.78 266 SER B CA 1
ATOM 4355 C C . SER B 1 266 ? -3.5 19.5 -10.633 1 46.78 266 SER B C 1
ATOM 4357 O O . SER B 1 266 ? -4.043 19.75 -9.562 1 46.78 266 SER B O 1
ATOM 4359 N N . ILE B 1 267 ? -2.689 18.594 -10.43 1 41.34 267 ILE B N 1
ATOM 4360 C CA . ILE B 1 267 ? -1.793 18.594 -9.273 1 41.34 267 ILE B CA 1
ATOM 4361 C C . ILE B 1 267 ? -0.894 19.828 -9.328 1 41.34 267 ILE B C 1
ATOM 4363 O O . ILE B 1 267 ? -0.4 20.203 -10.398 1 41.34 267 ILE B O 1
#

Solvent-accessible surface area (backbone atoms only — not comparable to full-atom values): 27588 Å² total; per-residue (Å²): 132,79,51,36,39,34,39,28,35,83,89,35,67,63,28,52,52,50,50,49,52,30,53,75,67,71,40,58,86,65,43,46,35,37,40,17,52,66,33,28,62,57,35,23,40,70,41,51,44,28,48,30,24,35,24,53,68,84,39,56,44,25,33,30,54,77,58,62,72,59,49,50,32,53,77,66,73,40,87,72,85,71,82,85,54,77,88,47,42,63,57,32,39,52,52,25,32,54,48,13,57,8,53,32,39,36,40,68,65,64,67,48,44,61,46,59,55,63,32,47,63,61,53,27,11,32,48,52,36,52,62,46,58,67,71,59,30,51,53,51,48,52,54,50,41,54,50,36,56,74,45,37,69,60,53,50,62,73,43,35,69,60,42,39,50,46,51,32,45,51,53,51,43,52,46,34,45,30,65,73,48,90,71,51,67,66,52,43,48,62,58,41,34,70,71,50,43,44,54,52,50,47,42,37,16,41,15,31,35,62,31,14,53,52,70,71,36,67,82,40,56,71,53,44,50,56,48,46,50,35,52,50,51,33,64,75,43,37,71,61,43,49,52,50,42,52,54,51,51,54,55,37,58,65,49,44,74,72,42,61,72,58,44,59,53,86,120,131,80,52,36,39,34,39,30,35,82,88,36,66,62,27,50,53,50,52,49,52,29,53,76,66,70,39,59,87,64,44,45,34,37,39,17,51,66,33,29,62,56,37,24,40,69,42,51,44,28,48,30,24,34,23,54,70,85,39,56,45,25,32,30,53,76,59,61,71,58,49,51,32,52,77,68,74,39,87,72,85,71,83,84,54,76,88,47,41,64,58,32,38,51,53,26,32,55,46,12,57,8,52,32,38,36,41,69,64,64,67,47,44,60,46,58,54,64,34,48,62,59,53,27,12,31,49,53,37,52,62,45,58,67,70,59,30,51,52,52,48,52,53,50,43,54,48,36,56,73,44,36,68,60,53,48,63,74,43,34,68,62,40,38,50,46,52,32,44,52,52,52,44,52,46,32,45,29,64,73,48,91,71,53,70,67,51,44,49,62,60,40,33,71,71,50,43,46,53,50,50,47,42,38,14,41,15,29,35,62,31,13,53,52,69,70,36,67,82,40,58,71,53,44,50,58,48,47,51,35,51,51,51,32,64,75,42,36,69,63,43,49,52,50,44,53,54,52,52,53,54,35,58,66,49,43,72,71,46,60,72,58,42,61,54,86,120

Organism: Sulfolobus acidocaldarius (strain ATCC 33909 / DSM 639 / JCM 8929 / NBRC 15157 / NCIMB 11770) (NCBI:txid330779)

InterPro domains:
  IPR012336 Thioredoxin-like fold [PF13192] (3-76)
  IPR036249 Thioredoxin-like superfamily [SSF52833] (3-77)

Sequence (534 aa):
MSKVEIFTHKTCTECGILMEFLERNKLLGKVTIIDTELYPFLAFERGVISTPSIFVDGKLVYAGVVDYDELLKILQDKKVIVEVNKDELVNKLMFGVVNSFAATAWLYVNRDFDALMAQKDFVLAVTGLSLVDDKSADEYYTYLRNIIVKEGEKYVDEWKEKMLRVIATNFIRELYLLYRKKLSDEEIMRKYPLEVFAHWLMIRGGAVGRVGLRIHPLSDNQVLEKISEVYVYTLSNAKQLWDKVIKEQEELAKKSALYEQARFISIMSKVEIFTHKTCTECGILMEFLERNKLLGKVTIIDTELYPFLAFERGVISTPSIFVDGKLVYAGVVDYDELLKILQDKKVIVEVNKDELVNKLMFGVVNSFAATAWLYVNRDFDALMAQKDFVLAVTGLSLVDDKSADEYYTYLRNIIVKEGEKYVDEWKEKMLRVIATNFIRELYLLYRKKLSDEEIMRKYPLEVFAHWLMIRGGAVGRVGLRIHPLSDNQVLEKISEVYVYTLSNAKQLWDKVIKEQEELAKKSALYEQARFISI

Radius of gyration: 22.6 Å; Cα contacts (8 Å, |Δi|>4): 838; chains: 2; bounding box: 54×54×49 Å

Nearest PDB structures (foldseek):
  7ebv-assembly1_A-2  TM=3.434E-01  e=5.558E-02  Aedes aegypti
  7ebt-assembly2_B  TM=3.259E-01  e=1.057E-01  Aedes aegypti
  6weg-assembly2_D  TM=3.367E-01  e=1.078E+00  Francisella tularensis subsp. tularensis SCHU S4
  3ir4-assembly1_A  TM=2.414E-01  e=1.133E+00  Salmonella enterica subsp. enterica serovar Typhimurium str. LT2
  7ebv-assembly1_A-2  TM=3.433E-01  e=5.665E-02  Aedes aegypti

Foldseek 3Di:
DWAKEWEAELLDLVRLVVVVLCVVVVNLVQYAYAYCVVVVVVCVVLVAQAPGWMDTNSATAAGLDDDSVQVVCVSVVHQDDDDADLVCLLVLQVVLQLSGLLSLLQCLQPVQLLVSLVSPSSSCNSRRVSRDDPVVSVVSSVVNSVCCNVCVVVVCVVCVVSSLLSNLLVVLLVVCVVVVDADALVRCCVVQPLVNQLVVSQCSRAHDDHGPRDRDDPVPCVSSVSSVVSVVVNSVCVVVSNVVSVVSSVVSVVSCVVCVVSNDRPD/DWAKEWEAELLDLVRLVVVVLCVVVVNLVQYAYAYCVVVVVVCVVLVAQAPGWMDTNSATAAGLDDDSVQVVCVSVVHQDDDDADLVCLLVLQVVLQLSGLLSLLQCLQPVQLLVSLVSPSSSCNSRRVSRDDPVVSVVSSVVNSVCCNVCVVVVCVVCVVSSLLSNLLVVLLVVCVVVVDQDALVRCCVVQPLVNQLVVSQCRRAHDDHGPRDRDDCPPVVSSVSSVVSVVVNSVCVVVSNVVSVVSSVVSVVSCVVCVVSNDRPD